Protein AF-0000000086210405 (afdb_homodimer)

Foldseek 3Di:
DPPDPDPVPVVVVVVVVVVVVVVVVPVCPFWDFQAKEKEWEFFAFAFQDAFPLFDDAQVVPPVGHPAQDPRRLVLLLLVLLVVLVVCVVPDDLADDLFAEAAEEEPRRRLQSSVQSSVQNNHFDDDPRCPDPVDRGDDDDYHYDYCVRPVQFDDDDPVQQQLVVQLVVLLVDPQLCVLCVVCLVVLCVVCVNRVHDSVVCSRLVVCNLVSHLRNQVSCVVVVHDDDPVCDPVNSVVSQLVNLSSLCSSAPGGPNLLSLLQGLQSNVVVVLVVLVVSLDDGNYHYYYYRHHQSNVSSNCSLLPQDPSGGQHHGKMKMWIWIQGPVRFIWIAIWIGRDSVDDTHTTDRPPADRGGTSVRSCVSSVSSHDDDNNVSSPPHVVNVVPPPPPDD/DPPPPDPPPVVVVVVVVVVVVVVVVPVCPFWDFQAKEKEWEFFAFAFQDAFPLFDDAQVVPVVGHPAQDPRRLVLLLLVLLVVLVVCVVPDDLADDLFAEAAEEEPRRRLQSSSQSSVQNNHFDDDPRCPDPVDRGDDDDYHYDYCVRPVQFDDDDPVQQQLVVQLVVLLVDPQLCVLCVVCLVVLCVVCVVRVHDSVVCSRLVVCNLVSHLRNQVSCVVVVHDDDPVCDPVNSVVSQLVNLSSLCSSAPGGPNLLSLLQGLQSNVVVVLVVLVVSLDDGNYHYYYYRHHQSNVSSNCSLLPQDPSGGQHHGKMKMWIWIQGPVRFIWIAIWIGRDSVDDTDTTDRPPADRGGTSVRVCVSSVSSHDDDNNVSSPPHVVNVVPPPPPDD

Radius of gyration: 32.73 Å; Cα contacts (8 Å, |Δi|>4): 1349; chains: 2; bounding box: 168×81×85 Å

Organism: Python bivittatus (NCBI:txid176946)

InterPro domains:
  IPR000560 Histidine phosphatase superfamily, clade-2 [PF00328] (32-333)
  IPR000560 Histidine phosphatase superfamily, clade-2 [cd07061] (32-334)
  IPR029033 Histidine phosphatase superfamily [G3DSA:3.40.50.1240] (31-384)
  IPR029033 Histidine phosphatase superfamily [SSF53254] (32-375)
  IPR033379 Histidine acid phosphatase active site [PS00616] (33-47)
  IPR033379 Histidine acid phosphatase active site [PS00778] (284-300)
  IPR050645 Histidine Acid Phosphatase [PTHR11567] (27-378)

Sequence (778 aa):
MGGTRLARGSKNLHFALLALVISLLQSAFGRELKFVILIYRHGDRSPIENYPNGLHSESEWPQGFGQLTQIGMKQQYELGQYIKKRYSNFLSASYKREEILIQSTEIDRTIMSAQANLAGLFPPTGDQIWNPELLWQPVPVHVVPKASNPKLRYPNFQCPRYRELLKKTMASNEFQEKIKPYEEFIETIAYYSGYDAPVLKYPTNFKIWHVQDTLFCESIHNFTLPEWATEDVMAKLTELTELSLSSLFGIYKREEKARLQGGLLVKYILQQFSEARFPQKRKMVVYSAHDTTLGALQMALNTYNNKLPPYASCQIFEQYEEENGVHTIEMYFRNDTSKEPYPVTLPGCSSACPLSQFAELVSPILVDNWEKECKKTDRDEGNIIIKYYMGGTRLARGSKNLHFALLALVISLLQSAFGRELKFVILIYRHGDRSPIENYPNGLHSESEWPQGFGQLTQIGMKQQYELGQYIKKRYSNFLSASYKREEILIQSTEIDRTIMSAQANLAGLFPPTGDQIWNPELLWQPVPVHVVPKASNPKLRYPNFQCPRYRELLKKTMASNEFQEKIKPYEEFIETIAYYSGYDAPVLKYPTNFKIWHVQDTLFCESIHNFTLPEWATEDVMAKLTELTELSLSSLFGIYKREEKARLQGGLLVKYILQQFSEARFPQKRKMVVYSAHDTTLGALQMALNTYNNKLPPYASCQIFEQYEEENGVHTIEMYFRNDTSKEPYPVTLPGCSSACPLSQFAELVSPILVDNWEKECKKTDRDEGNIIIKYY

Nearest PDB structures (foldseek):
  1nd5-assembly1_B  TM=9.727E-01  e=3.841E-45  Homo sapiens
  1rpt-assembly1_A-2  TM=9.719E-01  e=1.566E-43  Rattus norvegicus
  8xj4-assembly1_A  TM=9.590E-01  e=1.855E-42  Homo sapiens
  7doq-assembly2_D  TM=8.719E-01  e=9.610E-25  Legionella pneumophila
  5cdh-assembly3_E  TM=8.731E-01  e=2.795E-24  Legionella pneumophila

Secondary structure (DSSP, 8-state):
--GGGGGGHHHHHHHHHHHHHHHHTS-----EEEEEEEEEE---B--S---TT-S--GGGSTT-TT-B-HHHHHHHHHHHHHHHHHTTTTS-SS--GGGEEEEE-SSHHHHHHHHHHHHHH----GGG-S-TT--------EE--TTT-GGGS---TT-HHHHHHHHHHHHSHHHHHHHGGGHHHHHHHHHHH---HHHHT-GGG-HHHHHHHHHHHHHHTTPPPPTT--HHHHHHHHHHHHHHHHHHHTSSSHHHHHHHTTHHHHHHHHHHHHHTTS--S--EEEEEE-HHHHHHHHHHTT---SSPPPTT-EEEEEEEE-TTS-EEEEEEEE--TTSPPEEE--TTS-SSEEHHHHHHHHGGG--S-HHHHHT--HHHHHT------/--TTGGGGHHHHHHHHHHHHHHHHTS-----EEEEEEEEEE---B--S---TT-S--GGGSTT-TT-B-HHHHHHHHHHHHHHHHHTTTTS-SS--GGGEEEEE-SSHHHHHHHHHHHHHH----GGG-S-TT--------EE--TTT-GGGS---TT-HHHHHHHHHHHHSHHHHHHHGGGHHHHHHHHHHH---HHHHT-GGG-HHHHHHHHHHHHHHTTPPPPTT--HHHHHHHHHHHHHHHHHHHTSSSHHHHHHHTTHHHHHHHHHHHHHTTS--S--EEEEEE-HHHHHHHHHHTT---SSPPPTT-EEEEEEEE-TTS-EEEEEEEE--TTSPPEEE--TTS-SSEEHHHHHHHHGGG--S-HHHHHT--HHHHHT------

Solvent-accessible surface area (backbone atoms only — not comparable to full-atom values): 41292 Å² total; per-residue (Å²): 138,81,81,77,70,74,73,66,60,60,58,56,50,52,49,50,48,46,47,47,47,51,56,59,56,48,64,77,62,62,66,39,82,52,35,37,40,40,41,26,21,26,30,40,42,40,28,75,45,80,44,81,57,52,91,69,60,53,86,76,35,96,70,29,56,46,27,58,36,58,66,6,38,48,46,17,21,50,49,14,37,48,51,37,60,76,35,54,92,72,47,69,81,56,85,51,64,64,33,48,47,42,39,16,33,72,48,57,28,18,36,26,20,45,49,25,16,44,49,36,42,36,45,42,53,80,94,55,53,66,42,93,90,43,75,58,54,71,70,51,64,43,48,47,41,54,91,82,41,54,62,53,51,51,82,58,76,84,27,58,26,55,50,50,50,49,5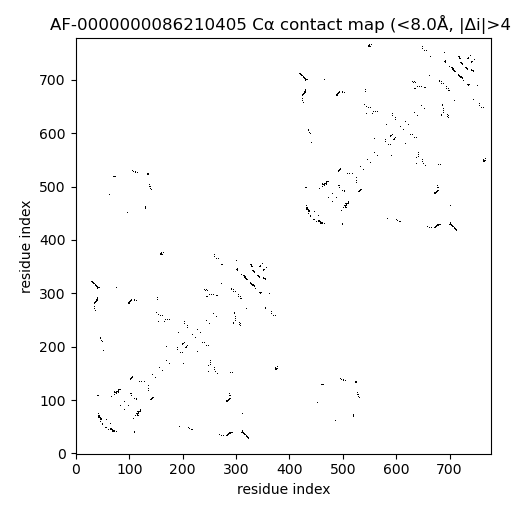6,48,25,66,69,30,67,74,43,44,65,68,48,56,83,41,50,67,58,44,48,52,47,14,63,65,35,59,50,57,45,73,58,47,70,37,55,87,71,40,48,53,40,33,46,42,44,29,53,49,35,34,54,76,69,70,46,89,70,63,85,79,67,36,71,68,50,50,51,53,39,49,52,51,35,30,49,32,55,36,48,72,34,41,45,69,62,26,57,62,41,8,37,73,43,21,14,49,38,50,48,52,51,52,52,51,55,61,56,49,78,41,94,68,69,56,36,33,40,38,38,25,29,36,50,49,32,51,50,25,37,28,34,45,54,63,59,59,84,80,62,74,66,42,68,46,16,35,43,38,40,38,32,29,36,37,75,86,65,50,45,23,38,34,36,32,41,29,69,46,92,89,49,77,56,44,81,44,54,49,76,95,53,49,59,69,20,40,48,70,57,49,51,58,71,48,46,83,23,48,66,92,52,57,72,62,59,26,62,56,30,74,73,59,62,61,68,61,72,80,75,80,124,137,82,80,77,72,74,73,69,62,61,58,58,51,51,50,50,48,46,49,46,47,52,57,60,57,49,63,78,62,62,66,37,82,53,34,36,40,40,41,26,21,26,30,39,43,39,29,76,45,79,46,81,57,51,90,70,59,52,86,77,34,96,70,29,56,46,27,56,36,56,67,5,38,47,46,16,21,49,49,14,38,50,52,37,62,76,34,54,88,72,46,69,82,54,86,50,66,64,32,48,48,43,37,16,32,73,47,58,28,17,37,26,21,45,49,25,16,44,47,36,40,35,45,42,54,79,94,54,53,68,40,92,89,43,76,58,56,70,70,53,65,43,48,47,40,54,92,81,41,54,62,52,51,51,84,60,76,85,27,58,26,55,51,51,49,47,54,49,26,69,70,28,67,74,44,43,65,68,49,56,84,42,49,67,59,44,46,50,44,15,64,65,35,61,50,58,46,74,58,48,70,36,55,87,70,40,49,52,41,33,46,42,43,29,52,50,34,34,54,77,68,69,46,89,70,63,86,78,69,36,72,67,51,50,52,53,37,49,54,51,36,30,49,31,56,35,46,73,33,40,45,70,62,26,57,63,40,9,36,74,42,20,14,50,37,50,47,52,52,51,52,52,55,60,56,49,77,41,96,67,69,55,36,34,41,38,37,26,29,35,49,49,32,53,50,26,38,28,34,44,56,62,59,58,83,78,62,73,65,44,68,44,16,34,43,38,39,36,32,30,36,36,74,86,64,51,46,25,38,35,35,32,40,30,69,47,92,88,48,78,57,43,81,46,53,50,76,94,52,49,58,70,20,40,48,70,57,51,52,59,71,48,46,82,24,49,65,92,53,59,71,62,60,25,63,55,31,74,74,60,60,62,71,63,70,77,76,77,122

Structure (mmCIF, N/CA/C/O backbone):
data_AF-0000000086210405-model_v1
#
loop_
_entity.id
_entity.type
_entity.pdbx_description
1 polymer 'acid phosphatase'
#
loop_
_atom_site.group_PDB
_atom_site.id
_atom_site.type_symbol
_atom_site.label_atom_id
_atom_site.label_alt_id
_atom_site.label_comp_id
_atom_site.label_asym_id
_atom_site.label_entity_id
_atom_site.label_seq_id
_atom_site.pdbx_PDB_ins_code
_atom_site.Cartn_x
_atom_site.Cartn_y
_atom_site.Cartn_z
_atom_site.occupancy
_atom_site.B_iso_or_equiv
_atom_site.auth_seq_id
_atom_site.auth_comp_id
_atom_site.auth_asym_id
_atom_site.auth_atom_id
_atom_site.pdbx_PDB_model_num
ATOM 1 N N . MET A 1 1 ? -90 -9.227 -13.633 1 26.27 1 MET A N 1
ATOM 2 C CA . MET A 1 1 ? -89 -9.562 -12.602 1 26.27 1 MET A CA 1
ATOM 3 C C . MET A 1 1 ? -87.625 -9.812 -13.203 1 26.27 1 MET A C 1
ATOM 5 O O . MET A 1 1 ? -86.688 -10.266 -12.516 1 26.27 1 MET A O 1
ATOM 9 N N . GLY A 1 2 ? -87.312 -9.547 -14.477 1 27.2 2 GLY A N 1
ATOM 10 C CA . GLY A 1 2 ? -86.25 -10.125 -15.281 1 27.2 2 GLY A CA 1
ATOM 11 C C . GLY A 1 2 ? -84.938 -9.375 -15.156 1 27.2 2 GLY A C 1
ATOM 12 O O . GLY A 1 2 ? -83.938 -9.812 -15.688 1 27.2 2 GLY A O 1
ATOM 13 N N . GLY A 1 3 ? -84.875 -8.086 -14.75 1 30.59 3 GLY A N 1
ATOM 14 C CA . GLY A 1 3 ? -83.812 -7.188 -15.203 1 30.59 3 GLY A CA 1
ATOM 15 C C . GLY A 1 3 ? -82.5 -7.316 -14.406 1 30.59 3 GLY A C 1
ATOM 16 O O . GLY A 1 3 ? -81.562 -6.523 -14.586 1 30.59 3 GLY A O 1
ATOM 17 N N . THR A 1 4 ? -82.375 -8.07 -13.281 1 31.8 4 THR A N 1
ATOM 18 C CA . THR A 1 4 ? -81.312 -7.773 -12.328 1 31.8 4 THR A CA 1
ATOM 19 C C . THR A 1 4 ? -80.062 -8.523 -12.695 1 31.8 4 THR A C 1
ATOM 21 O O . THR A 1 4 ? -79.062 -8.562 -11.906 1 31.8 4 THR A O 1
ATOM 24 N N . ARG A 1 5 ? -79.875 -9.234 -13.852 1 32.19 5 ARG A N 1
ATOM 25 C CA . ARG A 1 5 ? -78.75 -10.18 -13.898 1 32.19 5 ARG A CA 1
ATOM 26 C C . ARG A 1 5 ? -77.438 -9.484 -14.25 1 32.19 5 ARG A C 1
ATOM 28 O O . ARG A 1 5 ? -76.375 -10.102 -14.242 1 32.19 5 ARG A O 1
ATOM 35 N N . LEU A 1 6 ? -77.375 -8.281 -14.773 1 31.41 6 LEU A N 1
ATOM 36 C CA . LEU A 1 6 ? -76.188 -7.98 -15.555 1 31.41 6 LEU A CA 1
ATOM 37 C C . LEU A 1 6 ? -75.062 -7.48 -14.648 1 31.41 6 LEU A C 1
ATOM 39 O O . LEU A 1 6 ? -73.938 -7.188 -15.125 1 31.41 6 LEU A O 1
ATOM 43 N N . ALA A 1 7 ? -75.312 -7.133 -13.328 1 36.06 7 ALA A N 1
ATOM 44 C CA . ALA A 1 7 ? -74.25 -6.414 -12.672 1 36.06 7 ALA A CA 1
ATOM 45 C C . ALA A 1 7 ? -73.188 -7.379 -12.141 1 36.06 7 ALA A C 1
ATOM 47 O O . ALA A 1 7 ? -72.25 -6.961 -11.484 1 36.06 7 ALA A O 1
ATOM 48 N N . ARG A 1 8 ? -73.375 -8.688 -12.32 1 39.94 8 ARG A N 1
ATOM 49 C CA . ARG A 1 8 ? -72.438 -9.555 -11.633 1 39.94 8 ARG A CA 1
ATOM 50 C C . ARG A 1 8 ? -71.188 -9.711 -12.445 1 39.94 8 ARG A C 1
ATOM 52 O O . ARG A 1 8 ? -70.188 -10.328 -11.992 1 39.94 8 ARG A O 1
ATOM 59 N N . GLY A 1 9 ? -71.188 -9.203 -13.758 1 41.44 9 GLY A N 1
ATOM 60 C CA . GLY A 1 9 ? -70.062 -9.57 -14.594 1 41.44 9 GLY A CA 1
ATOM 61 C C . GLY A 1 9 ? -68.812 -8.734 -14.328 1 41.44 9 GLY A C 1
ATOM 62 O O . GLY A 1 9 ? -67.688 -9.18 -14.555 1 41.44 9 GLY A O 1
ATOM 63 N N . SER A 1 10 ? -68.938 -7.449 -13.852 1 49.56 10 SER A N 1
ATOM 64 C CA . SER A 1 10 ? -67.812 -6.555 -13.883 1 49.56 10 SER A CA 1
ATOM 65 C C . SER A 1 10 ? -66.938 -6.758 -12.664 1 49.56 10 SER A C 1
ATOM 67 O O . SER A 1 10 ? -65.688 -6.523 -12.727 1 49.56 10 SER A O 1
ATOM 69 N N . LYS A 1 11 ? -67.438 -7.32 -11.531 1 55.88 11 LYS A N 1
ATOM 70 C CA . LYS A 1 11 ? -66.688 -7.445 -10.32 1 55.88 11 LYS A CA 1
ATOM 71 C C . LYS A 1 11 ? -65.688 -8.625 -10.422 1 55.88 11 LYS A C 1
ATOM 73 O O . LYS A 1 11 ? -64.562 -8.562 -9.914 1 55.88 11 LYS A O 1
ATOM 78 N N . ASN A 1 12 ? -66.188 -9.562 -11.219 1 54.06 12 ASN A N 1
ATOM 79 C CA . ASN A 1 12 ? -65.312 -10.703 -11.328 1 54.06 12 ASN A CA 1
ATOM 80 C C . ASN A 1 12 ? -64.125 -10.398 -12.242 1 54.06 12 ASN A C 1
ATOM 82 O O . ASN A 1 12 ? -63 -10.859 -11.992 1 54.06 12 ASN A O 1
ATOM 86 N N . LEU A 1 13 ? -64.375 -9.398 -13.227 1 60.19 13 LEU A N 1
ATOM 87 C CA . LEU A 1 13 ? -63.25 -9.023 -14.086 1 60.19 13 LEU A CA 1
ATOM 88 C C . LEU A 1 13 ? -62.25 -8.117 -13.352 1 60.19 13 LEU A C 1
ATOM 90 O O . LEU A 1 13 ? -61.031 -8.258 -13.516 1 60.19 13 LEU A O 1
ATOM 94 N N . HIS A 1 14 ? -62.781 -7.227 -12.406 1 61.41 14 HIS A N 1
ATOM 95 C CA . HIS A 1 14 ? -61.875 -6.371 -11.648 1 61.41 14 HIS A CA 1
ATOM 96 C C . HIS A 1 14 ? -61.094 -7.184 -10.625 1 61.41 14 HIS A C 1
ATOM 98 O O . HIS A 1 14 ? -59.906 -6.926 -10.406 1 61.41 14 HIS A O 1
ATOM 104 N N . PHE A 1 15 ? -61.719 -8.273 -10.125 1 61.59 15 PHE A N 1
ATOM 105 C CA . PHE A 1 15 ? -60.969 -9.086 -9.164 1 61.59 15 PHE A CA 1
ATOM 106 C C . PHE A 1 15 ? -59.938 -9.961 -9.883 1 61.59 15 PHE A C 1
ATOM 108 O O . PHE A 1 15 ? -58.844 -10.148 -9.391 1 61.59 15 PHE A O 1
ATOM 115 N N . ALA A 1 16 ? -60.281 -10.461 -11.117 1 61.09 16 ALA A N 1
ATOM 116 C CA . ALA A 1 16 ? -59.281 -11.219 -11.891 1 61.09 16 ALA A CA 1
ATOM 117 C C . ALA A 1 16 ? -58.188 -10.312 -12.406 1 61.09 16 ALA A C 1
ATOM 119 O O . ALA A 1 16 ? -57 -10.688 -12.375 1 61.09 16 ALA A O 1
ATOM 120 N N . LEU A 1 17 ? -58.594 -9.094 -12.781 1 61.41 17 LEU A N 1
ATOM 121 C CA . LEU A 1 17 ? -57.562 -8.148 -13.195 1 61.41 17 LEU A CA 1
ATOM 122 C C . LEU A 1 17 ? -56.719 -7.688 -12.008 1 61.41 17 LEU A C 1
ATOM 124 O O . LEU A 1 17 ? -55.5 -7.555 -12.109 1 61.41 17 LEU A O 1
ATOM 128 N N . LEU A 1 18 ? -57.406 -7.555 -10.852 1 57.81 18 LEU A N 1
ATOM 129 C CA . LEU A 1 18 ? -56.625 -7.199 -9.664 1 57.81 18 LEU A CA 1
ATOM 130 C C . LEU A 1 18 ? -55.75 -8.367 -9.211 1 57.81 18 LEU A C 1
ATOM 132 O O . LEU A 1 18 ? -54.594 -8.172 -8.828 1 57.81 18 LEU A O 1
ATOM 136 N N . ALA A 1 19 ? -56.281 -9.633 -9.273 1 57.44 19 ALA A N 1
ATOM 137 C CA . ALA A 1 19 ? -55.438 -10.789 -8.961 1 57.44 19 ALA A CA 1
ATOM 138 C C . ALA A 1 19 ? -54.312 -10.961 -9.984 1 57.44 19 ALA A C 1
ATOM 140 O O . ALA A 1 19 ? -53.188 -11.32 -9.641 1 57.44 19 ALA A O 1
ATOM 141 N N . LEU A 1 20 ? -54.656 -10.68 -11.25 1 54.19 20 LEU A N 1
ATOM 142 C CA . LEU A 1 20 ? -53.594 -10.688 -12.266 1 54.19 20 LEU A CA 1
ATOM 143 C C . LEU A 1 20 ? -52.594 -9.555 -12.031 1 54.19 20 LEU A C 1
ATOM 145 O O . LEU A 1 20 ? -51.406 -9.742 -12.164 1 54.19 20 LEU A O 1
ATOM 149 N N . VAL A 1 21 ? -53.156 -8.344 -11.703 1 53.19 21 VAL A N 1
ATOM 150 C CA . VAL A 1 21 ? -52.219 -7.254 -11.398 1 53.19 21 VAL A CA 1
ATOM 151 C C . VAL A 1 21 ? -51.438 -7.582 -10.125 1 53.19 21 VAL A C 1
ATOM 153 O O . VAL A 1 21 ? -50.219 -7.348 -10.055 1 53.19 21 VAL A O 1
ATOM 156 N N . ILE A 1 22 ? -52.125 -8.125 -9.109 1 51.38 22 ILE A N 1
ATOM 157 C CA . ILE A 1 22 ? -51.406 -8.492 -7.906 1 51.38 22 ILE A CA 1
ATOM 158 C C . ILE A 1 22 ? -50.406 -9.617 -8.234 1 51.38 22 ILE A C 1
ATOM 160 O O . ILE A 1 22 ? -49.281 -9.617 -7.758 1 51.38 22 ILE A O 1
ATOM 164 N N . SER A 1 23 ? -50.875 -10.656 -8.984 1 48.19 23 SER A N 1
ATOM 165 C CA . SER A 1 23 ? -49.906 -11.672 -9.375 1 48.19 23 SER A CA 1
ATOM 166 C C . SER A 1 23 ? -48.812 -11.07 -10.242 1 48.19 23 SER A C 1
ATOM 168 O O . SER A 1 23 ? -47.656 -11.508 -10.188 1 48.19 23 SER A O 1
ATOM 170 N N . LEU A 1 24 ? -49.156 -10.172 -11.109 1 46.5 24 LEU A N 1
ATOM 171 C CA . LEU A 1 24 ? -48.094 -9.555 -11.906 1 46.5 24 LEU A CA 1
ATOM 172 C C . LEU A 1 24 ? -47.188 -8.672 -11.039 1 46.5 24 LEU A C 1
ATOM 174 O O . LEU A 1 24 ? -46.062 -8.406 -11.391 1 46.5 24 LEU A O 1
ATOM 178 N N . LEU A 1 25 ? -47.875 -8 -10.133 1 40.81 25 LEU A N 1
ATOM 179 C CA . LEU A 1 25 ? -46.969 -7.254 -9.25 1 40.81 25 LEU A CA 1
ATOM 180 C C . LEU A 1 25 ? -46.188 -8.203 -8.367 1 40.81 25 LEU A C 1
ATOM 182 O O . LEU A 1 25 ? -45.656 -7.785 -7.332 1 40.81 25 LEU A O 1
ATOM 186 N N . GLN A 1 26 ? -46.594 -9.453 -8.25 1 37.62 26 GLN A N 1
ATOM 187 C CA . GLN A 1 26 ? -45.469 -10.195 -7.664 1 37.62 26 GLN A CA 1
ATOM 188 C C . GLN A 1 26 ? -44.125 -9.766 -8.273 1 37.62 26 GLN A C 1
ATOM 190 O O . GLN A 1 26 ? -43.875 -10 -9.453 1 37.62 26 GLN A O 1
ATOM 195 N N . SER A 1 27 ? -43.781 -8.609 -8.055 1 38.5 27 SER A N 1
ATOM 196 C CA . SER A 1 27 ? -42.406 -8.203 -8.336 1 38.5 27 SER A CA 1
ATOM 197 C C . SER A 1 27 ? -41.438 -9.383 -8.211 1 38.5 27 SER A C 1
ATOM 199 O O . SER A 1 27 ? -41.375 -10.008 -7.156 1 38.5 27 SER A O 1
ATOM 201 N N . ALA A 1 28 ? -41.344 -10.227 -9.102 1 42.16 28 ALA A N 1
ATOM 202 C CA . ALA A 1 28 ? -40.25 -11.164 -9.211 1 42.16 28 ALA A CA 1
ATOM 203 C C . ALA A 1 28 ? -39 -10.602 -8.57 1 42.16 28 ALA A C 1
ATOM 205 O O . ALA A 1 28 ? -38.25 -9.852 -9.203 1 42.16 28 ALA A O 1
ATOM 206 N N . PHE A 1 29 ? -39.062 -10.133 -7.422 1 52.53 29 PHE A N 1
ATOM 207 C CA . PHE A 1 29 ? -37.812 -9.75 -6.746 1 52.53 29 PHE A CA 1
ATOM 208 C C . PHE A 1 29 ? -36.75 -10.836 -6.887 1 52.53 29 PHE A C 1
ATOM 210 O O . PHE A 1 29 ? -36.938 -11.945 -6.375 1 52.53 29 PHE A O 1
ATOM 217 N N . GLY A 1 30 ? -36.156 -11.031 -7.973 1 76.69 30 GLY A N 1
ATOM 218 C CA . GLY A 1 30 ? -35.094 -11.984 -8.242 1 76.69 30 GLY A CA 1
ATOM 219 C C . GLY A 1 30 ? -33.938 -11.891 -7.266 1 76.69 30 GLY A C 1
ATOM 220 O O . GLY A 1 30 ? -33.969 -11.07 -6.3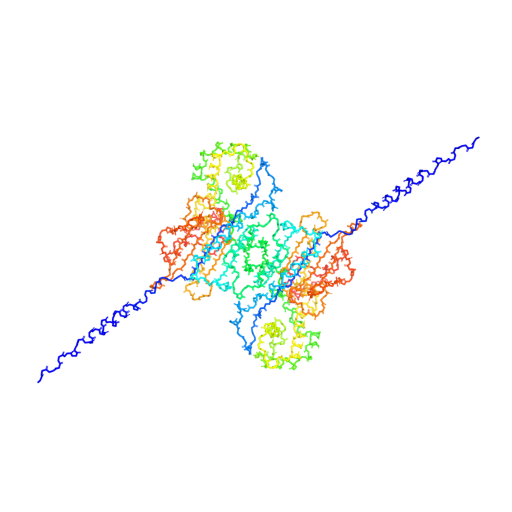48 1 76.69 30 GLY A O 1
ATOM 221 N N . ARG A 1 31 ? -33.125 -12.922 -7.129 1 92.38 31 ARG A N 1
ATOM 222 C CA . ARG A 1 31 ? -31.938 -12.93 -6.281 1 92.38 31 ARG A CA 1
ATOM 223 C C . ARG A 1 31 ? -31.141 -11.648 -6.449 1 92.38 31 ARG A C 1
ATOM 225 O O . ARG A 1 31 ? -31.141 -11.039 -7.52 1 92.38 31 ARG A O 1
ATOM 232 N N . GLU A 1 32 ? -30.703 -11.141 -5.352 1 95.5 32 GLU A N 1
ATOM 233 C CA . GLU A 1 32 ? -29.938 -9.898 -5.355 1 95.5 32 GLU A CA 1
ATOM 234 C C . GLU A 1 32 ? -28.469 -10.148 -4.98 1 95.5 32 GLU A C 1
ATOM 236 O O . GLU A 1 32 ? -28.188 -10.828 -3.994 1 95.5 32 GLU A O 1
ATOM 241 N N . LEU A 1 33 ? -27.625 -9.641 -5.777 1 97.44 33 LEU A N 1
ATOM 242 C CA . LEU A 1 33 ? -26.203 -9.688 -5.441 1 97.44 33 LEU A CA 1
ATOM 243 C C . LEU A 1 33 ? -25.891 -8.742 -4.285 1 97.44 33 LEU A C 1
ATOM 245 O O . LEU A 1 33 ? -26.219 -7.555 -4.344 1 97.44 33 LEU A O 1
ATOM 249 N N . LYS A 1 34 ? -25.203 -9.258 -3.174 1 97.31 34 LYS A N 1
ATOM 250 C CA . LYS A 1 34 ? -25.016 -8.461 -1.964 1 97.31 34 LYS A CA 1
ATOM 251 C C . LYS A 1 34 ? -23.531 -8.109 -1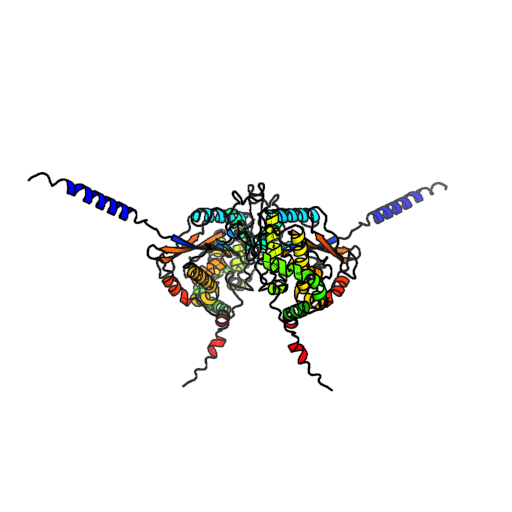.776 1 97.31 34 LYS A C 1
ATOM 253 O O . LYS A 1 34 ? -23.219 -7.062 -1.209 1 97.31 34 LYS A O 1
ATOM 258 N N . PHE A 1 35 ? -22.703 -9 -2.227 1 98.44 35 PHE A N 1
ATOM 259 C CA . PHE A 1 35 ? -21.281 -8.812 -1.922 1 98.44 35 PHE A CA 1
ATOM 260 C C . PHE A 1 35 ? -20.422 -9.648 -2.855 1 98.44 35 PHE A C 1
ATOM 262 O O . PHE A 1 35 ? -20.812 -10.75 -3.262 1 98.44 35 PHE A O 1
ATOM 269 N N . VAL A 1 36 ? -19.25 -9.117 -3.197 1 98.75 36 VAL A N 1
ATOM 270 C CA . VAL A 1 36 ? -18.344 -9.805 -4.113 1 98.75 36 VAL A CA 1
ATOM 271 C C . VAL A 1 36 ? -16.922 -9.75 -3.568 1 98.75 36 VAL A C 1
ATOM 273 O O . VAL A 1 36 ? -16.484 -8.719 -3.057 1 98.75 36 VAL A O 1
ATOM 276 N N . ILE A 1 37 ? -16.234 -10.852 -3.637 1 98.75 37 ILE A N 1
ATOM 277 C CA . ILE A 1 37 ? -14.797 -10.898 -3.365 1 98.75 37 ILE A CA 1
ATOM 278 C C . ILE A 1 37 ? -14.055 -11.398 -4.602 1 98.75 37 ILE A C 1
ATOM 280 O O . ILE A 1 37 ? -14.406 -12.438 -5.172 1 98.75 37 ILE A O 1
ATOM 284 N N . LEU A 1 38 ? -13.109 -10.664 -5.047 1 98.81 38 LEU A N 1
ATOM 285 C CA . LEU A 1 38 ? -12.234 -11.062 -6.148 1 98.81 38 LEU A CA 1
ATOM 286 C C . LEU A 1 38 ? -10.812 -11.297 -5.656 1 98.81 38 LEU A C 1
ATOM 288 O O . LEU A 1 38 ? -10.289 -10.516 -4.855 1 98.81 38 LEU A O 1
ATOM 292 N N . ILE A 1 39 ? -10.203 -12.367 -6.082 1 98.75 39 ILE A N 1
ATOM 293 C CA . ILE A 1 39 ? -8.789 -12.633 -5.848 1 98.75 39 ILE A CA 1
ATOM 294 C C . ILE A 1 39 ? -8.094 -12.969 -7.168 1 98.75 39 ILE A C 1
ATOM 296 O O . ILE A 1 39 ? -8.445 -13.961 -7.82 1 98.75 39 ILE A O 1
ATOM 300 N N . TYR A 1 40 ? -7.152 -12.172 -7.516 1 98.75 40 TYR A N 1
ATOM 301 C CA . TYR A 1 40 ? -6.559 -12.469 -8.812 1 98.75 40 TYR A CA 1
ATOM 302 C C . TYR A 1 40 ? -5.039 -12.531 -8.711 1 98.75 40 TYR A C 1
ATOM 304 O O . TYR A 1 40 ? -4.445 -11.945 -7.805 1 98.75 40 TYR A O 1
ATOM 312 N N . ARG A 1 41 ? -4.457 -13.305 -9.617 1 98.69 41 ARG A N 1
ATOM 313 C CA . ARG A 1 41 ? -3.01 -13.352 -9.812 1 98.69 41 ARG A CA 1
ATOM 314 C C . ARG A 1 41 ? -2.518 -12.141 -10.594 1 98.69 41 ARG A C 1
ATOM 316 O O . ARG A 1 41 ? -3.203 -11.656 -11.492 1 98.69 41 ARG A O 1
ATOM 323 N N . HIS A 1 42 ? -1.446 -11.617 -10.234 1 98.75 42 HIS A N 1
ATOM 324 C CA . HIS A 1 42 ? -0.819 -10.531 -10.984 1 98.75 42 HIS A CA 1
ATOM 325 C C . HIS A 1 42 ? -0.693 -10.883 -12.461 1 98.75 42 HIS A C 1
ATOM 327 O O . HIS A 1 42 ? -0.917 -12.031 -12.852 1 98.75 42 HIS A O 1
ATOM 333 N N . GLY A 1 43 ? -0.371 -9.852 -13.297 1 98.69 43 GLY A N 1
ATOM 334 C CA . GLY A 1 43 ? -0.166 -10.039 -14.727 1 98.69 43 GLY A CA 1
ATOM 335 C C . GLY A 1 43 ? 1.216 -10.562 -15.062 1 98.69 43 GLY A C 1
ATOM 336 O O . GLY A 1 43 ? 1.999 -10.898 -14.172 1 98.69 43 GLY A O 1
ATOM 337 N N . ASP A 1 44 ? 1.46 -10.594 -16.312 1 98.75 44 ASP A N 1
ATOM 338 C CA . ASP A 1 44 ? 2.736 -11.062 -16.844 1 98.75 44 ASP A CA 1
ATOM 339 C C . ASP A 1 44 ? 3.904 -10.328 -16.203 1 98.75 44 ASP A C 1
ATOM 341 O O . ASP A 1 44 ? 3.797 -9.141 -15.883 1 98.75 44 ASP A O 1
ATOM 345 N N . ARG A 1 45 ? 4.965 -11.062 -16.031 1 98.75 45 ARG A N 1
ATOM 346 C CA . ARG A 1 45 ? 6.152 -10.523 -15.383 1 98.75 45 ARG A CA 1
ATOM 347 C C . ARG A 1 45 ? 7.426 -11.141 -15.953 1 98.75 45 ARG A C 1
ATOM 349 O O . ARG A 1 45 ? 7.363 -12.109 -16.703 1 98.75 45 ARG A O 1
ATOM 356 N N . SER A 1 46 ? 8.562 -10.523 -15.641 1 98.75 46 SER A N 1
ATOM 357 C CA . SER A 1 46 ? 9.867 -11.133 -15.898 1 98.75 46 SER A CA 1
ATOM 358 C C . SER A 1 46 ? 10.133 -12.281 -14.945 1 98.75 46 SER A C 1
ATOM 360 O O . SER A 1 46 ? 9.422 -12.453 -13.945 1 98.75 46 SER A O 1
ATOM 362 N N . PRO A 1 47 ? 11.117 -13.133 -15.281 1 98.38 47 PRO A N 1
ATOM 363 C CA . PRO A 1 47 ? 11.406 -14.266 -14.406 1 98.38 47 PRO A CA 1
ATOM 364 C C . PRO A 1 47 ? 11.711 -13.844 -12.977 1 98.38 47 PRO A C 1
ATOM 366 O O . PRO A 1 47 ? 12.258 -12.766 -12.75 1 98.38 47 PRO A O 1
ATOM 369 N N . ILE A 1 48 ? 11.32 -14.719 -12.086 1 97 48 ILE A N 1
ATOM 370 C CA . ILE A 1 48 ? 11.648 -14.461 -10.688 1 97 48 ILE A CA 1
ATOM 371 C C . ILE A 1 48 ? 13.164 -14.523 -10.484 1 97 48 ILE A C 1
ATOM 373 O O . ILE A 1 48 ? 13.734 -13.695 -9.781 1 97 48 ILE A O 1
ATOM 377 N N . GLU A 1 49 ? 13.766 -15.523 -11.031 1 94.75 49 GLU A N 1
ATOM 378 C CA . GLU A 1 49 ? 15.203 -15.734 -11.039 1 94.75 49 GLU A CA 1
ATOM 379 C C . GLU A 1 49 ? 15.641 -16.547 -12.258 1 94.75 49 GLU A C 1
ATOM 381 O O . GLU A 1 49 ? 14.82 -17.234 -12.875 1 94.75 49 GLU A O 1
ATOM 386 N N . ASN A 1 50 ? 16.891 -16.406 -12.5 1 94.81 50 ASN A N 1
ATOM 387 C CA . ASN A 1 50 ? 17.453 -17.234 -13.562 1 94.81 50 ASN A CA 1
ATOM 388 C C . ASN A 1 50 ? 18.031 -18.531 -13.016 1 94.81 50 ASN A C 1
ATOM 390 O O . ASN A 1 50 ? 18.203 -18.672 -11.797 1 94.81 50 ASN A O 1
ATOM 394 N N . TYR A 1 51 ? 18.156 -19.531 -13.922 1 96.5 51 TYR A N 1
ATOM 395 C CA . TYR A 1 51 ? 18.906 -20.734 -13.562 1 96.5 51 TYR A CA 1
ATOM 396 C C . TYR A 1 51 ? 20.359 -20.641 -14.023 1 96.5 51 TYR A C 1
ATOM 398 O O . TYR A 1 51 ? 20.688 -19.812 -14.883 1 96.5 51 TYR A O 1
ATOM 406 N N . PRO A 1 52 ? 21.25 -21.375 -13.469 1 96.81 52 PRO A N 1
ATOM 407 C CA . PRO A 1 52 ? 22.688 -21.156 -13.617 1 96.81 52 PRO A CA 1
ATOM 408 C C . PRO A 1 52 ? 23.125 -21.078 -15.078 1 96.81 52 PRO A C 1
ATOM 410 O O . PRO A 1 52 ? 23.938 -20.234 -15.445 1 96.81 52 PRO A O 1
ATOM 413 N N . ASN A 1 53 ? 22.625 -21.875 -15.969 1 97.44 53 ASN A N 1
ATOM 414 C CA . ASN A 1 53 ? 23.047 -21.922 -17.359 1 97.44 53 ASN A CA 1
ATOM 415 C C . ASN A 1 53 ? 22.109 -21.109 -18.266 1 97.44 53 ASN A C 1
ATOM 417 O O . ASN A 1 53 ? 22.078 -21.312 -19.484 1 97.44 53 ASN A O 1
ATOM 421 N N . GLY A 1 54 ? 21.312 -20.281 -17.641 1 96.62 54 GLY A N 1
ATOM 422 C CA . GLY A 1 54 ? 20.391 -19.469 -18.406 1 96.62 54 GLY A CA 1
ATOM 423 C C . GLY A 1 54 ? 21.062 -18.578 -19.422 1 96.62 54 GLY A C 1
ATOM 424 O O . GLY A 1 54 ? 22.172 -18.078 -19.172 1 96.62 54 GLY A O 1
ATOM 425 N N . LEU A 1 55 ? 20.422 -18.266 -20.469 1 97.06 55 LEU A N 1
ATOM 426 C CA . LEU A 1 55 ? 21.031 -17.547 -21.594 1 97.06 55 LEU A CA 1
ATOM 427 C C . LEU A 1 55 ? 20.969 -16.047 -21.375 1 97.06 55 LEU A C 1
ATOM 429 O O . LEU A 1 55 ? 21.766 -15.297 -21.953 1 97.06 55 LEU A O 1
ATOM 433 N N . HIS A 1 56 ? 20.016 -15.625 -20.625 1 97.62 56 HIS A N 1
ATOM 434 C CA . HIS A 1 56 ? 19.719 -14.195 -20.531 1 97.62 56 HIS A CA 1
ATOM 435 C C . HIS A 1 56 ? 19.922 -13.68 -19.109 1 97.62 56 HIS A C 1
ATOM 437 O O . HIS A 1 56 ? 19.719 -14.414 -18.141 1 97.62 56 HIS A O 1
ATOM 443 N N . SER A 1 57 ? 20.297 -12.453 -19.016 1 96.56 57 SER A N 1
ATOM 444 C CA . SER A 1 57 ? 20.594 -11.852 -17.719 1 96.56 57 SER A CA 1
ATOM 445 C C . SER A 1 57 ? 19.484 -10.883 -17.297 1 96.56 57 SER A C 1
ATOM 447 O O . SER A 1 57 ? 18.625 -10.531 -18.109 1 96.56 57 SER A O 1
ATOM 449 N N . GLU A 1 58 ? 19.5 -10.516 -16.078 1 96.75 58 GLU A N 1
ATOM 450 C CA . GLU A 1 58 ? 18.5 -9.609 -15.508 1 96.75 58 GLU A CA 1
ATOM 451 C C . GLU A 1 58 ? 18.5 -8.273 -16.234 1 96.75 58 GLU A C 1
ATOM 453 O O . GLU A 1 58 ? 17.438 -7.656 -16.406 1 96.75 58 GLU A O 1
ATOM 458 N N . SER A 1 59 ? 19.625 -7.793 -16.656 1 95.56 59 SER A N 1
ATOM 459 C CA . SER A 1 59 ? 19.781 -6.484 -17.281 1 95.56 59 SER A CA 1
ATOM 460 C C . SER A 1 59 ? 19.031 -6.418 -18.609 1 95.56 59 SER A C 1
ATOM 462 O O . SER A 1 59 ? 18.797 -5.332 -19.141 1 95.56 59 SER A O 1
ATOM 464 N N . GLU A 1 60 ? 18.703 -7.574 -19.141 1 96.88 60 GLU A N 1
ATOM 465 C CA . GLU A 1 60 ? 17.984 -7.617 -20.422 1 96.88 60 GLU A CA 1
ATOM 466 C C . GLU A 1 60 ? 16.5 -7.348 -20.219 1 96.88 60 GLU A C 1
ATOM 468 O O . GLU A 1 60 ? 15.766 -7.133 -21.188 1 96.88 60 GLU A O 1
ATOM 473 N N . TRP A 1 61 ? 16.062 -7.41 -19.031 1 97.19 61 TRP A N 1
ATOM 474 C CA . TRP A 1 61 ? 14.688 -7.09 -18.688 1 97.19 61 TRP A CA 1
ATOM 475 C C . TRP A 1 61 ? 14.555 -5.641 -18.234 1 97.19 61 TRP A C 1
ATOM 477 O O . TRP A 1 61 ? 15.289 -5.195 -17.344 1 97.19 61 TRP A O 1
ATOM 487 N N . PRO A 1 62 ? 13.641 -4.879 -18.766 1 94.5 62 PRO A N 1
ATOM 488 C CA . PRO A 1 62 ? 13.578 -3.43 -18.562 1 94.5 62 PRO A CA 1
ATOM 489 C C . PRO A 1 62 ? 13.602 -3.037 -17.094 1 94.5 62 PRO A C 1
ATOM 491 O O . PRO A 1 62 ? 14.234 -2.043 -16.719 1 94.5 62 PRO A O 1
ATOM 494 N N . GLN A 1 63 ? 12.938 -3.783 -16.203 1 96.88 63 GLN A N 1
ATOM 495 C CA . GLN A 1 63 ? 12.867 -3.443 -14.781 1 96.88 63 GLN A CA 1
ATOM 496 C C . GLN A 1 63 ? 13.492 -4.539 -13.93 1 96.88 63 GLN A C 1
ATOM 498 O O . GLN A 1 63 ? 13.281 -4.582 -12.711 1 96.88 63 GLN A O 1
ATOM 503 N N . GLY A 1 64 ? 14.164 -5.48 -14.586 1 97.44 64 GLY A N 1
ATOM 504 C CA . GLY A 1 64 ? 14.805 -6.57 -13.867 1 97.44 64 GLY A CA 1
ATOM 505 C C . GLY A 1 64 ? 13.875 -7.746 -13.617 1 97.44 64 GLY A C 1
ATOM 506 O O . GLY A 1 64 ? 12.789 -7.82 -14.188 1 97.44 64 GLY A O 1
ATOM 507 N N . PHE A 1 65 ? 14.312 -8.719 -12.805 1 98.06 65 PHE A N 1
ATOM 508 C CA . PHE A 1 65 ? 13.602 -9.969 -12.547 1 98.06 65 PHE A CA 1
ATOM 509 C C . PHE A 1 65 ? 12.406 -9.734 -11.625 1 98.06 65 PHE A C 1
ATOM 511 O O . PHE A 1 65 ? 12.461 -8.891 -10.734 1 98.06 65 PHE A O 1
ATOM 518 N N . GLY A 1 66 ? 11.305 -10.469 -11.93 1 98.31 66 GLY A N 1
ATOM 519 C CA . GLY A 1 66 ? 10.133 -10.523 -11.062 1 98.31 66 GLY A CA 1
ATOM 520 C C . GLY A 1 66 ? 9.234 -9.312 -11.203 1 98.31 66 GLY A C 1
ATOM 521 O O . GLY A 1 66 ? 8.336 -9.094 -10.383 1 98.31 66 GLY A O 1
ATOM 522 N N . GLN A 1 67 ? 9.445 -8.516 -12.227 1 98.62 67 GLN A N 1
ATOM 523 C CA . GLN A 1 67 ? 8.711 -7.254 -12.336 1 98.62 67 GLN A CA 1
ATOM 524 C C . GLN A 1 67 ? 7.625 -7.336 -13.398 1 98.62 67 GLN A C 1
ATOM 526 O O . GLN A 1 67 ? 7.801 -7.996 -14.422 1 98.62 67 GLN A O 1
ATOM 531 N N . LEU A 1 68 ? 6.5 -6.625 -13.094 1 98.81 68 LEU A N 1
ATOM 532 C CA . LEU A 1 68 ? 5.387 -6.578 -14.031 1 98.81 68 LEU A CA 1
ATOM 533 C C . LEU A 1 68 ? 5.828 -6.008 -15.375 1 98.81 68 LEU A C 1
ATOM 535 O O . LEU A 1 68 ? 6.551 -5.008 -15.422 1 98.81 68 LEU A O 1
ATOM 539 N N . THR A 1 69 ? 5.434 -6.633 -16.453 1 98.5 69 THR A N 1
ATOM 540 C CA . THR A 1 69 ? 5.758 -6.164 -17.797 1 98.5 69 THR A CA 1
ATOM 541 C C . THR A 1 69 ? 4.598 -5.367 -18.391 1 98.5 69 THR A C 1
ATOM 543 O O . THR A 1 69 ? 3.529 -5.277 -17.781 1 98.5 69 THR A O 1
ATOM 546 N N . GLN A 1 70 ? 4.801 -4.812 -19.594 1 98.19 70 GLN A N 1
ATOM 547 C CA . GLN A 1 70 ? 3.727 -4.105 -20.281 1 98.19 70 GLN A CA 1
ATOM 548 C C . GLN A 1 70 ? 2.578 -5.047 -20.625 1 98.19 70 GLN A C 1
ATOM 550 O O . GLN A 1 70 ? 1.411 -4.652 -20.594 1 98.19 70 GLN A O 1
ATOM 555 N N . ILE A 1 71 ? 2.945 -6.285 -20.953 1 98.25 71 ILE A N 1
ATOM 556 C CA . ILE A 1 71 ? 1.928 -7.293 -21.219 1 98.25 71 ILE A CA 1
ATOM 557 C C . ILE A 1 71 ? 1.065 -7.5 -19.969 1 98.25 71 ILE A C 1
ATOM 559 O O . ILE A 1 71 ? -0.162 -7.566 -20.062 1 98.25 71 ILE A O 1
ATOM 563 N N . GLY A 1 72 ? 1.746 -7.57 -18.812 1 98.5 72 GLY A N 1
ATOM 564 C CA . GLY A 1 72 ? 1.027 -7.727 -17.562 1 98.5 72 GLY A CA 1
ATOM 565 C C . GLY A 1 72 ? 0.12 -6.555 -17.234 1 98.5 72 GLY A C 1
ATOM 566 O O . GLY A 1 72 ? -0.986 -6.742 -16.734 1 98.5 72 GLY A O 1
ATOM 567 N N . MET A 1 73 ? 0.589 -5.375 -17.516 1 98.81 73 MET A N 1
ATOM 568 C CA . MET A 1 73 ? -0.226 -4.18 -17.312 1 98.81 73 MET A CA 1
ATOM 569 C C . MET A 1 73 ? -1.49 -4.234 -18.156 1 98.81 73 MET A C 1
ATOM 571 O O . MET A 1 73 ? -2.586 -3.957 -17.672 1 98.81 73 MET A O 1
ATOM 575 N N . LYS A 1 74 ? -1.331 -4.617 -19.359 1 98.31 74 LYS A N 1
ATOM 576 C CA . LYS A 1 74 ? -2.465 -4.699 -20.281 1 98.31 74 LYS A CA 1
ATOM 577 C C . LYS A 1 74 ? -3.449 -5.781 -19.844 1 98.31 74 LYS A C 1
ATOM 579 O O . LYS A 1 74 ? -4.664 -5.586 -19.906 1 98.31 74 LYS A O 1
ATOM 584 N N . GLN A 1 75 ? -2.895 -6.898 -19.438 1 98.44 75 GLN A N 1
ATOM 585 C CA . GLN A 1 75 ? -3.74 -7.988 -18.953 1 98.44 75 GLN A CA 1
ATOM 586 C C . GLN A 1 75 ? -4.621 -7.531 -17.797 1 98.44 75 GLN A C 1
ATOM 588 O O . GLN A 1 75 ? -5.82 -7.816 -17.766 1 98.44 75 GLN A O 1
ATOM 593 N N . GLN A 1 76 ? -4.035 -6.84 -16.906 1 98.69 76 GLN A N 1
ATOM 594 C CA . GLN A 1 76 ? -4.781 -6.406 -15.727 1 98.69 76 GLN A CA 1
ATOM 595 C C . GLN A 1 76 ? -5.734 -5.266 -16.062 1 98.69 76 GLN A C 1
ATOM 597 O O . GLN A 1 76 ? -6.832 -5.18 -15.508 1 98.69 76 GLN A O 1
ATOM 602 N N . TYR A 1 77 ? -5.312 -4.402 -16.922 1 98.62 77 TYR A N 1
ATOM 603 C CA . TYR A 1 77 ? -6.207 -3.363 -17.422 1 98.62 77 TYR A CA 1
ATOM 604 C C . TYR A 1 77 ? -7.461 -3.975 -18.031 1 98.62 77 TYR A C 1
ATOM 606 O O . TYR A 1 77 ? -8.578 -3.533 -17.75 1 98.62 77 TYR A O 1
ATOM 614 N N . GLU A 1 78 ? -7.297 -4.996 -18.797 1 98 78 GLU A N 1
ATOM 615 C CA . GLU A 1 78 ? -8.406 -5.695 -19.438 1 98 78 GLU A CA 1
ATOM 616 C C . GLU A 1 78 ? -9.281 -6.398 -18.391 1 98 78 GLU A C 1
ATOM 618 O O . GLU A 1 78 ? -10.508 -6.41 -18.516 1 98 78 GLU A O 1
ATOM 623 N N . LEU A 1 79 ? -8.617 -6.996 -17.469 1 98.5 79 LEU A N 1
ATOM 624 C CA . LEU A 1 79 ? -9.391 -7.605 -16.391 1 98.5 79 LEU A CA 1
ATOM 625 C C . LEU A 1 79 ? -10.227 -6.559 -15.664 1 98.5 79 LEU A C 1
ATOM 627 O O . LEU A 1 79 ? -11.375 -6.82 -15.305 1 98.5 79 LEU A O 1
ATOM 631 N N . GLY A 1 80 ? -9.633 -5.375 -15.43 1 98.44 80 GLY A N 1
ATOM 632 C CA . GLY A 1 80 ? -10.391 -4.281 -14.852 1 98.44 80 GLY A CA 1
ATOM 633 C C . GLY A 1 80 ? -11.617 -3.912 -15.672 1 98.44 80 GLY A C 1
ATOM 634 O O . GLY A 1 80 ? -12.703 -3.723 -15.117 1 98.44 80 GLY A O 1
ATOM 635 N N . GLN A 1 81 ? -11.438 -3.834 -16.938 1 97.75 81 GLN A N 1
ATOM 636 C CA . GLN A 1 81 ? -12.547 -3.529 -17.828 1 97.75 81 GLN A CA 1
ATOM 637 C C . GLN A 1 81 ? -13.617 -4.613 -17.766 1 97.75 81 GLN A C 1
ATOM 639 O O . GLN A 1 81 ? -14.812 -4.316 -17.781 1 97.75 81 GLN A O 1
ATOM 644 N N . TYR A 1 82 ? -13.227 -5.836 -17.734 1 97.94 82 TYR A N 1
ATOM 645 C CA . TYR A 1 82 ? -14.148 -6.957 -17.625 1 97.94 82 TYR A CA 1
ATOM 646 C C . TYR A 1 82 ? -14.969 -6.855 -16.344 1 97.94 82 TYR A C 1
ATOM 648 O O . TYR A 1 82 ? -16.188 -7.055 -16.359 1 97.94 82 TYR A O 1
ATOM 656 N N . ILE A 1 83 ? -14.273 -6.602 -15.227 1 98.19 83 ILE A N 1
ATOM 657 C CA . ILE A 1 83 ? -14.945 -6.48 -13.938 1 98.19 83 ILE A CA 1
ATOM 658 C C . ILE A 1 83 ? -15.977 -5.352 -14 1 98.19 83 ILE A C 1
ATOM 660 O O . ILE A 1 83 ? -17.094 -5.5 -13.508 1 98.19 83 ILE A O 1
ATOM 664 N N . LYS A 1 84 ? -15.594 -4.227 -14.562 1 97.94 84 LYS A N 1
ATOM 665 C CA . LYS A 1 84 ? -16.516 -3.107 -14.727 1 97.94 84 LYS A CA 1
ATOM 666 C C . LYS A 1 84 ? -17.781 -3.541 -15.469 1 97.94 84 LYS A C 1
ATOM 668 O O . LYS A 1 84 ? -18.891 -3.209 -15.055 1 97.94 84 LYS A O 1
ATOM 673 N N . LYS A 1 85 ? -17.594 -4.25 -16.5 1 97.12 85 LYS A N 1
ATOM 674 C CA . LYS A 1 85 ? -18.719 -4.707 -17.312 1 97.12 85 LYS A CA 1
ATOM 675 C C . LYS A 1 85 ? -19.562 -5.715 -16.547 1 97.12 85 LYS A C 1
ATOM 677 O O . LYS A 1 85 ? -20.797 -5.594 -16.5 1 97.12 85 LYS A O 1
ATOM 682 N N . ARG A 1 86 ? -18.969 -6.656 -15.945 1 96.94 86 ARG A N 1
ATOM 683 C CA . ARG A 1 86 ? -19.672 -7.73 -15.258 1 96.94 86 ARG A CA 1
ATOM 684 C C . ARG A 1 86 ? -20.531 -7.176 -14.117 1 96.94 86 ARG A C 1
ATOM 686 O O . ARG A 1 86 ? -21.625 -7.672 -13.859 1 96.94 86 ARG A O 1
ATOM 693 N N . TYR A 1 87 ? -20.047 -6.16 -13.5 1 98.06 87 TYR A N 1
ATOM 694 C CA . TYR A 1 87 ? -20.719 -5.672 -12.297 1 98.06 87 TYR A CA 1
ATOM 695 C C . TYR A 1 87 ? -21.297 -4.277 -12.523 1 98.06 87 TYR A C 1
ATOM 697 O O . TYR A 1 87 ? -21.391 -3.477 -11.594 1 98.06 87 TYR A O 1
ATOM 705 N N . SER A 1 88 ? -21.609 -3.932 -13.727 1 96.75 88 SER A N 1
ATOM 706 C CA . SER A 1 88 ? -22.125 -2.623 -14.117 1 96.75 88 SER A CA 1
ATOM 707 C C . SER A 1 88 ? -23.438 -2.303 -13.406 1 96.75 88 SER A C 1
ATOM 709 O O . SER A 1 88 ? -23.766 -1.134 -13.203 1 96.75 88 SER A O 1
ATOM 711 N N . ASN A 1 89 ? -24.188 -3.334 -12.977 1 95.5 89 ASN A N 1
ATOM 712 C CA . ASN A 1 89 ? -25.453 -3.119 -12.281 1 95.5 89 ASN A CA 1
ATOM 713 C C . ASN A 1 89 ? -25.312 -3.322 -10.781 1 95.5 89 ASN A C 1
ATOM 715 O O . ASN A 1 89 ? -26.312 -3.408 -10.062 1 95.5 89 ASN A O 1
ATOM 719 N N . PHE A 1 90 ? -24.203 -3.486 -10.383 1 97.06 90 PHE A N 1
ATOM 720 C CA . PHE A 1 90 ? -23.922 -3.754 -8.977 1 97.06 90 PHE A CA 1
ATOM 721 C C . PHE A 1 90 ? -23.062 -2.645 -8.375 1 97.06 90 PHE A C 1
ATOM 723 O O . PHE A 1 90 ? -23.453 -2.031 -7.375 1 97.06 90 PHE A O 1
ATOM 730 N N . LEU A 1 91 ? -21.938 -2.354 -9.031 1 96.88 91 LEU A N 1
ATOM 731 C CA . LEU A 1 91 ? -21.094 -1.229 -8.641 1 96.88 91 LEU A CA 1
ATOM 732 C C . LEU A 1 91 ? -21.578 0.062 -9.297 1 96.88 91 LEU A C 1
ATOM 734 O O . LEU A 1 91 ? -22.156 0.033 -10.391 1 96.88 91 LEU A O 1
ATOM 738 N N . SER A 1 92 ? -21.344 1.18 -8.547 1 94.5 92 SER A N 1
ATOM 739 C CA . SER A 1 92 ? -21.562 2.475 -9.18 1 94.5 92 SER A CA 1
ATOM 740 C C . SER A 1 92 ? -20.672 2.656 -10.398 1 94.5 92 SER A C 1
ATOM 742 O O . SER A 1 92 ? -19.547 2.152 -10.43 1 94.5 92 SER A O 1
ATOM 744 N N . ALA A 1 93 ? -21.188 3.361 -11.352 1 89.94 93 ALA A N 1
ATOM 745 C CA . ALA A 1 93 ? -20.422 3.611 -12.57 1 89.94 93 ALA A CA 1
ATOM 746 C C . ALA A 1 93 ? -19.156 4.406 -12.273 1 89.94 93 ALA A C 1
ATOM 748 O O . ALA A 1 93 ? -18.109 4.172 -12.883 1 89.94 93 ALA A O 1
ATOM 749 N N . SER A 1 94 ? -19.312 5.312 -11.367 1 93.94 94 SER A N 1
ATOM 750 C CA . SER A 1 94 ? -18.156 6.086 -10.93 1 93.94 94 SER A CA 1
ATOM 751 C C . SER A 1 94 ? -17.562 5.508 -9.648 1 93.94 94 SER A C 1
ATOM 753 O O . SER A 1 94 ? -18.234 4.777 -8.922 1 93.94 94 SER A O 1
ATOM 755 N N . TYR A 1 95 ? -16.359 5.855 -9.453 1 97 95 TYR A N 1
ATOM 756 C CA . TYR A 1 95 ? -15.672 5.352 -8.266 1 97 95 TYR A CA 1
ATOM 757 C C . TYR A 1 95 ? -16.297 5.914 -6.992 1 97 95 TYR A C 1
ATOM 759 O O . TYR A 1 95 ? -16.406 7.129 -6.836 1 97 95 TYR A O 1
ATOM 767 N N . LYS A 1 96 ? -16.703 5.027 -6.145 1 96.81 96 LYS A N 1
ATOM 768 C CA . LYS A 1 96 ? -17.125 5.332 -4.785 1 96.81 96 LYS A CA 1
ATOM 769 C C . LYS A 1 96 ? -16.297 4.559 -3.76 1 96.81 96 LYS A C 1
ATOM 771 O O . LYS A 1 96 ? -16.391 3.334 -3.676 1 96.81 96 LYS A O 1
ATOM 776 N N . ARG A 1 97 ? -15.633 5.289 -2.965 1 96.31 97 ARG A N 1
ATOM 777 C CA . ARG A 1 97 ? -14.656 4.703 -2.057 1 96.31 97 ARG A CA 1
ATOM 778 C C . ARG A 1 97 ? -15.32 3.693 -1.121 1 96.31 97 ARG A C 1
ATOM 780 O O . ARG A 1 97 ? -14.711 2.678 -0.768 1 96.31 97 ARG A O 1
ATOM 787 N N . GLU A 1 98 ? -16.469 3.926 -0.685 1 96.44 98 GLU A N 1
ATOM 788 C CA . GLU A 1 98 ? -17.141 3.094 0.315 1 96.44 98 GLU A CA 1
ATOM 789 C C . GLU A 1 98 ? -17.562 1.756 -0.278 1 96.44 98 GLU A C 1
ATOM 791 O O . GLU A 1 98 ? -17.828 0.801 0.457 1 96.44 98 GLU A O 1
ATOM 796 N N . GLU A 1 99 ? -17.594 1.643 -1.586 1 97.44 99 GLU A N 1
ATOM 797 C CA . GLU A 1 99 ? -18.156 0.458 -2.227 1 97.44 99 GLU A CA 1
ATOM 798 C C . GLU A 1 99 ? -17.094 -0.616 -2.434 1 97.44 99 GLU A C 1
ATOM 800 O O . GLU A 1 99 ? -17.422 -1.796 -2.59 1 97.44 99 GLU A O 1
ATOM 805 N N . ILE A 1 100 ? -15.875 -0.226 -2.453 1 98.06 100 ILE A N 1
ATOM 806 C CA . ILE A 1 100 ? -14.867 -1.197 -2.875 1 98.06 100 ILE A CA 1
ATOM 807 C C . ILE A 1 100 ? -13.594 -1.006 -2.059 1 98.06 100 ILE A C 1
ATOM 809 O O . ILE A 1 100 ? -13.195 0.126 -1.775 1 98.06 100 ILE A O 1
ATOM 813 N N . LEU A 1 101 ? -12.984 -2.061 -1.626 1 97.81 101 LEU A N 1
ATOM 814 C CA . LEU A 1 101 ? -11.695 -2.082 -0.944 1 97.81 101 LEU A CA 1
ATOM 815 C C . LEU A 1 101 ? -10.688 -2.938 -1.711 1 97.81 101 LEU A C 1
ATOM 817 O O . LEU A 1 101 ? -10.977 -4.086 -2.051 1 97.81 101 LEU A O 1
ATOM 821 N N . ILE A 1 102 ? -9.555 -2.338 -2.014 1 98.38 102 ILE A N 1
ATOM 822 C CA . ILE A 1 102 ? -8.508 -3.029 -2.752 1 98.38 102 ILE A CA 1
ATOM 823 C C . ILE A 1 102 ? -7.32 -3.301 -1.83 1 98.38 102 ILE A C 1
ATOM 825 O O . ILE A 1 102 ? -6.781 -2.379 -1.215 1 98.38 102 ILE A O 1
ATOM 829 N N . GLN A 1 103 ? -6.898 -4.543 -1.774 1 97.62 103 GLN A N 1
ATOM 830 C CA . GLN A 1 103 ? -5.719 -4.93 -1.006 1 97.62 103 GLN A CA 1
ATOM 831 C C . GLN A 1 103 ? -4.754 -5.754 -1.854 1 97.62 103 GLN A C 1
ATOM 833 O O . GLN A 1 103 ? -5.18 -6.629 -2.611 1 97.62 103 GLN A O 1
ATOM 838 N N . SER A 1 104 ? -3.49 -5.449 -1.767 1 98.25 104 SER A N 1
ATOM 839 C CA . SER A 1 104 ? -2.441 -6.152 -2.5 1 98.25 104 SER A CA 1
ATOM 840 C C . SER A 1 104 ? -1.387 -6.715 -1.555 1 98.25 104 SER A C 1
ATOM 842 O O . SER A 1 104 ? -1.263 -6.262 -0.415 1 98.25 104 SER A O 1
ATOM 844 N N . THR A 1 105 ? -0.697 -7.754 -2.021 1 97.56 105 THR A N 1
ATOM 845 C CA . THR A 1 105 ? 0.53 -8.117 -1.32 1 97.56 105 THR A CA 1
ATOM 846 C C . THR A 1 105 ? 1.581 -7.02 -1.472 1 97.56 105 THR A C 1
ATOM 848 O O . THR A 1 105 ? 1.368 -6.043 -2.193 1 97.56 105 THR A O 1
ATOM 851 N N . GLU A 1 106 ? 2.709 -7.145 -0.84 1 96.06 106 GLU A N 1
ATOM 852 C CA . GLU A 1 106 ? 3.715 -6.086 -0.79 1 96.06 106 GLU A CA 1
ATOM 853 C C . GLU A 1 106 ? 4.652 -6.16 -1.99 1 96.06 106 GLU A C 1
ATOM 855 O O . GLU A 1 106 ? 5.613 -5.395 -2.082 1 96.06 106 GLU A O 1
ATOM 860 N N . ILE A 1 107 ? 4.387 -7.043 -2.891 1 97.62 107 ILE A N 1
ATOM 861 C CA . ILE A 1 107 ? 5.277 -7.246 -4.031 1 97.62 107 ILE A CA 1
ATOM 862 C C . ILE A 1 107 ? 4.965 -6.223 -5.117 1 97.62 107 ILE A C 1
ATOM 864 O O . ILE A 1 107 ? 3.795 -5.961 -5.414 1 97.62 107 ILE A O 1
ATOM 868 N N . ASP A 1 108 ? 5.941 -5.688 -5.832 1 98.31 108 ASP A N 1
ATOM 869 C CA . ASP A 1 108 ? 5.785 -4.629 -6.828 1 98.31 108 ASP A CA 1
ATOM 870 C C . ASP A 1 108 ? 4.77 -5.031 -7.898 1 98.31 108 ASP A C 1
ATOM 872 O O . ASP A 1 108 ? 3.85 -4.27 -8.203 1 98.31 108 ASP A O 1
ATOM 876 N N . ARG A 1 109 ? 4.945 -6.188 -8.422 1 98.75 109 ARG A N 1
ATOM 877 C CA . ARG A 1 109 ? 4.125 -6.59 -9.562 1 98.75 109 ARG A CA 1
ATOM 878 C C . ARG A 1 109 ? 2.662 -6.734 -9.164 1 98.75 109 ARG A C 1
ATOM 880 O O . ARG A 1 109 ? 1.766 -6.523 -9.984 1 98.75 109 ARG A O 1
ATOM 887 N N . THR A 1 110 ? 2.365 -7.086 -7.906 1 98.81 110 THR A N 1
ATOM 888 C CA . THR A 1 110 ? 0.976 -7.191 -7.473 1 98.81 110 THR A CA 1
ATOM 889 C C . THR A 1 110 ? 0.373 -5.809 -7.242 1 98.81 110 THR A C 1
ATOM 891 O O . THR A 1 110 ? -0.794 -5.574 -7.559 1 98.81 110 THR A O 1
ATOM 894 N N . ILE A 1 111 ? 1.148 -4.887 -6.688 1 98.81 111 ILE A N 1
ATOM 895 C CA . ILE A 1 111 ? 0.694 -3.516 -6.492 1 98.81 111 ILE A CA 1
ATOM 896 C C . ILE A 1 111 ? 0.406 -2.871 -7.848 1 98.81 111 ILE A C 1
ATOM 898 O O . ILE A 1 111 ? -0.67 -2.305 -8.055 1 98.81 111 ILE A O 1
ATOM 902 N N . MET A 1 112 ? 1.318 -3.029 -8.75 1 98.88 112 MET A N 1
ATOM 903 C CA . MET A 1 112 ? 1.182 -2.461 -10.086 1 98.88 112 MET A CA 1
ATOM 904 C C . MET A 1 112 ? 0.006 -3.088 -10.828 1 98.88 112 MET A C 1
ATOM 906 O O . MET A 1 112 ? -0.698 -2.404 -11.57 1 98.88 112 MET A O 1
ATOM 910 N N . SER A 1 113 ? -0.146 -4.383 -10.633 1 98.94 113 SER A N 1
ATOM 911 C CA . SER A 1 113 ? -1.29 -5.066 -11.227 1 98.94 113 SER A CA 1
ATOM 912 C C . SER A 1 113 ? -2.605 -4.473 -10.734 1 98.94 113 SER A C 1
ATOM 914 O O . SER A 1 113 ? -3.518 -4.23 -11.523 1 98.94 113 SER A O 1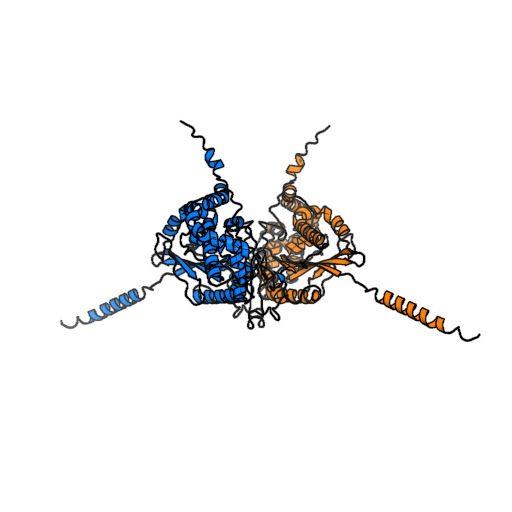
ATOM 916 N N . ALA A 1 114 ? -2.68 -4.246 -9.461 1 98.94 114 ALA A N 1
ATOM 917 C CA . ALA A 1 114 ? -3.885 -3.643 -8.898 1 98.94 114 ALA A CA 1
ATOM 918 C C . ALA A 1 114 ? -4.121 -2.25 -9.477 1 98.94 114 ALA A C 1
ATOM 920 O O . ALA A 1 114 ? -5.254 -1.892 -9.812 1 98.94 114 ALA A O 1
ATOM 921 N N . GLN A 1 115 ? -3.07 -1.503 -9.57 1 98.94 115 GLN A N 1
ATOM 922 C CA . GLN A 1 115 ? -3.174 -0.152 -10.109 1 98.94 115 GLN A CA 1
ATOM 923 C C . GLN A 1 115 ? -3.654 -0.176 -11.555 1 98.94 115 GLN A C 1
ATOM 925 O O . GLN A 1 115 ? -4.531 0.602 -11.938 1 98.94 115 GLN A O 1
ATOM 930 N N . ALA A 1 116 ? -3.09 -1.066 -12.336 1 98.88 116 ALA A N 1
ATOM 931 C CA . ALA A 1 116 ? -3.502 -1.195 -13.727 1 98.88 116 ALA A CA 1
ATOM 932 C C . ALA A 1 116 ? -4.949 -1.67 -13.836 1 98.88 116 ALA A C 1
ATOM 934 O O . ALA A 1 116 ? -5.711 -1.182 -14.672 1 98.88 116 ALA A O 1
ATOM 935 N N . ASN A 1 117 ? -5.273 -2.633 -13 1 98.88 117 ASN A N 1
ATOM 936 C CA . ASN A 1 117 ? -6.641 -3.137 -12.953 1 98.88 117 ASN A CA 1
ATOM 937 C C . ASN A 1 117 ? -7.641 -2.016 -12.68 1 98.88 117 ASN A C 1
ATOM 939 O O . ASN A 1 117 ? -8.664 -1.909 -13.359 1 98.88 117 ASN A O 1
ATOM 943 N N . LEU A 1 118 ? -7.332 -1.14 -11.75 1 98.81 118 LEU A N 1
ATOM 944 C CA . LEU A 1 118 ? -8.227 -0.073 -11.32 1 98.81 118 LEU A CA 1
ATOM 945 C C . LEU A 1 118 ? -8.328 1.015 -12.383 1 98.81 118 LEU A C 1
ATOM 947 O O . LEU A 1 118 ? -9.359 1.693 -12.484 1 98.81 118 LEU A O 1
ATOM 951 N N . ALA A 1 119 ? -7.258 1.173 -13.172 1 98.62 119 ALA A N 1
ATOM 952 C CA . ALA A 1 119 ? -7.332 2.102 -14.297 1 98.62 119 ALA A CA 1
ATOM 953 C C . ALA A 1 119 ? -8.391 1.656 -15.305 1 98.62 119 ALA A C 1
ATOM 955 O O . ALA A 1 119 ? -9.039 2.488 -15.945 1 98.62 119 ALA A O 1
ATOM 956 N N . GLY A 1 120 ? -8.5 0.353 -15.477 1 98.38 120 GLY A N 1
ATOM 957 C CA . GLY A 1 120 ? -9.523 -0.185 -16.359 1 98.38 120 GLY A CA 1
ATOM 958 C C . GLY A 1 120 ? -10.898 -0.21 -15.719 1 98.38 120 GLY A C 1
ATOM 959 O O . GLY A 1 120 ? -11.906 -0.039 -16.406 1 98.38 120 GLY A O 1
ATOM 960 N N . LEU A 1 121 ? -10.969 -0.381 -14.461 1 98.44 121 LEU A N 1
ATOM 961 C CA . LEU A 1 121 ? -12.219 -0.526 -13.719 1 98.44 121 LEU A CA 1
ATOM 962 C C . LEU A 1 121 ? -12.883 0.831 -13.5 1 98.44 121 LEU A C 1
ATOM 964 O O . LEU A 1 121 ? -14.102 0.947 -13.562 1 98.44 121 LEU A O 1
ATOM 968 N N . PHE A 1 122 ? -12.047 1.895 -13.203 1 98.25 122 PHE A N 1
ATOM 969 C CA . PHE A 1 122 ? -12.625 3.176 -12.812 1 98.25 122 PHE A CA 1
ATOM 970 C C . PHE A 1 122 ? -11.977 4.32 -13.586 1 98.25 122 PHE A C 1
ATOM 972 O O . PHE A 1 122 ? -11.43 5.246 -12.984 1 98.25 122 PHE A O 1
ATOM 979 N N . PRO A 1 123 ? -12.047 4.305 -14.922 1 97.38 123 PRO A N 1
ATOM 980 C CA . PRO A 1 123 ? -11.719 5.566 -15.586 1 97.38 123 PRO A CA 1
ATOM 981 C C . PRO A 1 123 ? -12.594 6.727 -15.117 1 97.38 123 PRO A C 1
ATOM 983 O O . PRO A 1 123 ? -13.789 6.539 -14.867 1 97.38 123 PRO A O 1
ATOM 986 N N . PRO A 1 124 ? -11.914 7.898 -14.922 1 97.31 124 PRO A N 1
ATOM 987 C CA . PRO A 1 124 ? -12.734 9.016 -14.43 1 97.31 124 PRO A CA 1
ATOM 988 C C . PRO A 1 124 ? -13.789 9.453 -15.438 1 97.31 124 PRO A C 1
ATOM 990 O O . PRO A 1 124 ? -13.539 9.469 -16.641 1 97.31 124 PRO A O 1
ATOM 993 N N . THR A 1 125 ? -14.969 9.719 -14.906 1 95 125 THR A N 1
ATOM 994 C CA . THR A 1 125 ? -16.062 10.234 -15.719 1 95 125 THR A CA 1
ATOM 995 C C . THR A 1 125 ? -16.719 11.438 -15.055 1 95 125 THR A C 1
ATOM 997 O O . THR A 1 125 ? -16.609 11.609 -13.836 1 95 125 THR A O 1
ATOM 1000 N N . GLY A 1 126 ? -17.297 12.289 -15.844 1 94.25 126 GLY A N 1
ATOM 1001 C CA . GLY A 1 126 ? -18.031 13.422 -15.312 1 94.25 126 GLY A CA 1
ATOM 1002 C C . GLY A 1 126 ? -17.219 14.242 -14.328 1 94.25 126 GLY A C 1
ATOM 1003 O O . GLY A 1 126 ? -16.125 14.688 -14.641 1 94.25 126 GLY A O 1
ATOM 1004 N N . ASP A 1 127 ? -17.75 14.297 -13.109 1 93 127 ASP A N 1
ATOM 1005 C CA . ASP A 1 127 ? -17.172 15.164 -12.086 1 93 127 ASP A CA 1
ATOM 1006 C C . ASP A 1 127 ? -15.922 14.539 -11.477 1 93 127 ASP A C 1
ATOM 1008 O O . ASP A 1 127 ? -15.242 15.172 -10.656 1 93 127 ASP A O 1
ATOM 1012 N N . GLN A 1 128 ? -15.531 13.406 -11.977 1 96.31 128 GLN A N 1
ATOM 1013 C CA . GLN A 1 128 ? -14.336 12.773 -11.43 1 96.31 128 GLN A CA 1
ATOM 1014 C C . GLN A 1 128 ? -13.125 13.016 -12.32 1 96.31 128 GLN A C 1
ATOM 1016 O O . GLN A 1 128 ? -12.008 12.609 -11.984 1 96.31 128 GLN A O 1
ATOM 1021 N N . ILE A 1 129 ? -13.359 13.672 -13.469 1 97.62 129 ILE A N 1
ATOM 1022 C CA . ILE A 1 129 ? -12.242 14.055 -14.328 1 97.62 129 ILE A CA 1
ATOM 1023 C C . ILE A 1 129 ? -11.484 15.227 -13.711 1 97.62 129 ILE A C 1
ATOM 1025 O O . ILE A 1 129 ? -11.938 16.375 -13.781 1 97.62 129 ILE A O 1
ATOM 1029 N N . TRP A 1 130 ? -10.375 15.008 -13.094 1 97.94 130 TRP A N 1
ATOM 1030 C CA . TRP A 1 130 ? -9.602 16.047 -12.422 1 97.94 130 TRP A CA 1
ATOM 1031 C C . TRP A 1 130 ? -8.539 16.625 -13.344 1 97.94 130 TRP A C 1
ATOM 1033 O O . TRP A 1 130 ? -8.016 17.719 -13.094 1 97.94 130 TRP A O 1
ATOM 1043 N N . ASN A 1 131 ? -8.188 15.875 -14.352 1 97.31 131 ASN A N 1
ATOM 1044 C CA . ASN A 1 131 ? -7.242 16.25 -15.398 1 97.31 131 ASN A CA 1
ATOM 1045 C C . ASN A 1 131 ? -7.742 15.812 -16.781 1 97.31 131 ASN A C 1
ATOM 1047 O O . ASN A 1 131 ? -7.691 14.633 -17.125 1 97.31 131 ASN A O 1
ATOM 1051 N N . PRO A 1 132 ? -8.156 16.719 -17.609 1 95.5 132 PRO A N 1
ATOM 1052 C CA . PRO A 1 132 ? -8.75 16.375 -18.891 1 95.5 132 PRO A CA 1
ATOM 1053 C C . PRO A 1 132 ? -7.75 15.742 -19.859 1 95.5 132 PRO A C 1
ATOM 1055 O O . PRO A 1 132 ? -8.148 15.055 -20.812 1 95.5 132 PRO A O 1
ATOM 1058 N N . GLU A 1 133 ? -6.457 15.914 -19.594 1 95.31 133 GLU A N 1
ATOM 1059 C CA . GLU A 1 133 ? -5.43 15.391 -20.484 1 95.31 133 GLU A CA 1
ATOM 1060 C C . GLU A 1 133 ? -4.977 14 -20.047 1 95.31 133 GLU A C 1
ATOM 1062 O O . GLU A 1 133 ? -4.219 13.336 -20.766 1 95.31 133 GLU A O 1
ATOM 1067 N N . LEU A 1 134 ? -5.434 13.57 -18.953 1 97.31 134 LEU A N 1
ATOM 1068 C CA . LEU A 1 134 ? -5.082 12.273 -18.391 1 97.31 134 LEU A CA 1
ATOM 1069 C C . LEU A 1 134 ? -6.312 11.578 -17.812 1 97.31 134 LEU A C 1
ATOM 1071 O O . LEU A 1 134 ? -6.613 11.727 -16.625 1 97.31 134 LEU A O 1
ATOM 1075 N N . LEU A 1 135 ? -6.891 10.758 -18.609 1 97.06 135 LEU A N 1
ATOM 1076 C CA . LEU A 1 135 ? -8.141 10.125 -18.188 1 97.06 135 LEU A CA 1
ATOM 1077 C C . LEU A 1 135 ? -7.863 8.93 -17.281 1 97.06 135 LEU A C 1
ATOM 1079 O O . LEU A 1 135 ? -8.25 7.801 -17.594 1 97.06 135 LEU A O 1
ATOM 1083 N N . TRP A 1 136 ? -7.234 9.195 -16.266 1 98.44 136 TRP A N 1
ATOM 1084 C CA . TRP A 1 136 ? -6.887 8.297 -15.164 1 98.44 136 TRP A CA 1
ATOM 1085 C C . TRP A 1 136 ? -7.145 8.961 -13.82 1 98.44 136 TRP A C 1
ATOM 1087 O O . TRP A 1 136 ? -7.062 10.18 -13.695 1 98.44 136 TRP A O 1
ATOM 1097 N N . GLN A 1 137 ? -7.488 8.195 -12.812 1 98.5 137 GLN A N 1
ATOM 1098 C CA . GLN A 1 137 ? -7.613 8.719 -11.453 1 98.5 137 GLN A CA 1
ATOM 1099 C C . GLN A 1 137 ? -7.031 7.746 -10.43 1 98.5 137 GLN A C 1
ATOM 1101 O O . GLN A 1 137 ? -7.055 6.531 -10.641 1 98.5 137 GLN A O 1
ATOM 1106 N N . PRO A 1 138 ? -6.523 8.281 -9.344 1 98.62 138 PRO A N 1
ATOM 1107 C CA . PRO A 1 138 ? -6.008 7.402 -8.289 1 98.62 138 PRO A CA 1
ATOM 1108 C C . PRO A 1 138 ? -7.117 6.723 -7.492 1 98.62 138 PRO A C 1
ATOM 1110 O O . PRO A 1 138 ? -8.078 7.379 -7.082 1 98.62 138 PRO A O 1
ATOM 1113 N N . VAL A 1 139 ? -7.059 5.457 -7.352 1 98.62 139 VAL A N 1
ATOM 1114 C CA . VAL A 1 139 ? -7.82 4.629 -6.422 1 98.62 139 VAL A CA 1
ATOM 1115 C C . VAL A 1 139 ? -6.867 3.951 -5.438 1 98.62 139 VAL A C 1
ATOM 1117 O O . VAL A 1 139 ? -5.898 3.303 -5.848 1 98.62 139 VAL A O 1
ATOM 1120 N N . PRO A 1 140 ? -7.105 4.148 -4.172 1 98.56 140 PRO A N 1
ATOM 1121 C CA . PRO A 1 140 ? -6.105 3.676 -3.211 1 98.56 140 PRO A CA 1
ATOM 1122 C C . PRO A 1 140 ? -5.969 2.156 -3.201 1 98.56 140 PRO A C 1
ATOM 1124 O O . PRO A 1 140 ? -6.969 1.441 -3.105 1 98.56 140 PRO A O 1
ATOM 1127 N N . VAL A 1 141 ? -4.754 1.679 -3.32 1 98.62 141 VAL A N 1
ATOM 1128 C CA . VAL A 1 141 ? -4.395 0.273 -3.16 1 98.62 141 VAL A CA 1
ATOM 1129 C C . VAL A 1 141 ? -3.709 0.066 -1.812 1 98.62 141 VAL A C 1
ATOM 1131 O O . VAL A 1 141 ? -2.566 0.483 -1.618 1 98.62 141 VAL A O 1
ATOM 1134 N N . HIS A 1 142 ? -4.395 -0.552 -0.923 1 97.44 142 HIS A N 1
ATOM 1135 C CA . HIS A 1 142 ? -3.791 -0.87 0.366 1 97.44 142 HIS A CA 1
ATOM 1136 C C . HIS A 1 142 ? -2.895 -2.1 0.266 1 97.44 142 HIS A C 1
ATOM 1138 O O . HIS A 1 142 ? -3.123 -2.973 -0.574 1 97.44 142 HIS A O 1
ATOM 1144 N N . VAL A 1 143 ? -1.837 -2.123 1.039 1 96.06 143 VAL A N 1
ATOM 1145 C CA . VAL A 1 143 ? -0.864 -3.209 0.987 1 96.06 143 VAL A CA 1
ATOM 1146 C C . VAL A 1 143 ? -0.875 -3.979 2.307 1 96.06 143 VAL A C 1
ATOM 1148 O O . VAL A 1 143 ? -0.852 -3.375 3.383 1 96.06 143 VAL A O 1
ATOM 1151 N N . VAL A 1 144 ? -0.913 -5.262 2.213 1 91.12 144 VAL A N 1
ATOM 1152 C CA . VAL A 1 144 ? -0.904 -6.176 3.352 1 91.12 144 VAL A CA 1
ATOM 1153 C C . VAL A 1 144 ? 0.39 -6.988 3.354 1 91.12 144 VAL A C 1
ATOM 1155 O O . VAL A 1 144 ? 0.444 -8.086 2.795 1 91.12 144 VAL A O 1
ATOM 1158 N N . PRO A 1 145 ? 1.305 -6.492 4.121 1 86.75 145 PRO A N 1
ATOM 1159 C CA . PRO A 1 145 ? 2.566 -7.238 4.141 1 86.75 145 PRO A CA 1
ATOM 1160 C C . PRO A 1 145 ? 2.445 -8.578 4.855 1 86.75 145 PRO A C 1
ATOM 1162 O O . PRO A 1 145 ? 1.743 -8.688 5.867 1 86.75 145 PRO A O 1
ATOM 1165 N N . LYS A 1 146 ? 3.203 -9.531 4.32 1 84.56 146 LYS A N 1
ATOM 1166 C CA . LYS A 1 146 ? 3.193 -10.883 4.871 1 84.56 146 LYS A CA 1
ATOM 1167 C C . LYS A 1 146 ? 3.635 -10.883 6.332 1 84.56 146 LYS A C 1
ATOM 1169 O O . LYS A 1 146 ? 3.109 -11.648 7.141 1 84.56 146 LYS A O 1
ATOM 1174 N N . ALA A 1 147 ? 4.543 -10.047 6.641 1 78.62 147 ALA A N 1
ATOM 1175 C CA . ALA A 1 147 ? 5.117 -10 7.984 1 78.62 147 ALA A CA 1
ATOM 1176 C C . ALA A 1 147 ? 4.062 -9.609 9.016 1 78.62 147 ALA A C 1
ATOM 1178 O O . ALA A 1 147 ? 4.109 -10.07 10.164 1 78.62 147 ALA A O 1
ATOM 1179 N N . SER A 1 148 ? 3.096 -8.875 8.539 1 77.62 148 SER A N 1
ATOM 1180 C CA . SER A 1 148 ? 2.064 -8.422 9.469 1 77.62 148 SER A CA 1
ATOM 1181 C C . SER A 1 148 ? 0.823 -9.297 9.391 1 77.62 148 SER A C 1
ATOM 1183 O O . SER A 1 148 ? 0.16 -9.539 10.398 1 77.62 148 SER A O 1
ATOM 1185 N N . ASN A 1 149 ? 0.558 -9.727 8.234 1 78.5 149 ASN A N 1
ATOM 1186 C CA . ASN A 1 149 ? -0.618 -10.547 7.969 1 78.5 149 ASN A CA 1
ATOM 1187 C C . ASN A 1 149 ? -0.388 -11.5 6.797 1 78.5 149 ASN A C 1
ATOM 1189 O O . ASN A 1 149 ? -0.372 -11.07 5.641 1 78.5 149 ASN A O 1
ATOM 1193 N N . PRO A 1 150 ? -0.373 -12.719 7.062 1 77.69 150 PRO A N 1
ATOM 1194 C CA . PRO A 1 150 ? 0.006 -13.656 6.008 1 77.69 150 PRO A CA 1
ATOM 1195 C C . PRO A 1 150 ? -1.174 -14.062 5.129 1 77.69 150 PRO A C 1
ATOM 1197 O O . PRO A 1 150 ? -1.053 -14.984 4.312 1 77.69 150 PRO A O 1
ATOM 1200 N N . LYS A 1 151 ? -2.205 -13.438 5.074 1 86.81 151 LYS A N 1
ATOM 1201 C CA . LYS A 1 151 ? -3.439 -13.922 4.461 1 86.81 151 LYS A CA 1
ATOM 1202 C C . LYS A 1 151 ? -3.33 -13.938 2.939 1 86.81 151 LYS A C 1
ATOM 1204 O O . LYS A 1 151 ? -4.094 -14.633 2.264 1 86.81 151 LYS A O 1
ATOM 1209 N N . LEU A 1 152 ? -2.416 -13.203 2.332 1 91.94 152 LEU A N 1
ATOM 1210 C CA . LEU A 1 152 ? -2.457 -13.086 0.877 1 91.94 152 LEU A CA 1
ATOM 1211 C C . LEU A 1 152 ? -1.209 -13.695 0.249 1 91.94 152 LEU A C 1
ATOM 1213 O O . LEU A 1 152 ? -1.092 -13.758 -0.978 1 91.94 152 LEU A O 1
ATOM 1217 N N . ARG A 1 153 ? -0.345 -14.141 1.082 1 92.56 153 ARG A N 1
ATOM 1218 C CA . ARG A 1 153 ? 0.891 -14.633 0.48 1 92.56 153 ARG A CA 1
ATOM 1219 C C . ARG A 1 153 ? 1.308 -15.961 1.096 1 92.56 153 ARG A C 1
ATOM 1221 O O . ARG A 1 153 ? 1.605 -16.031 2.289 1 92.56 153 ARG A O 1
ATOM 1228 N N . TYR A 1 154 ? 1.319 -16.969 0.23 1 94.75 154 TYR A N 1
ATOM 1229 C CA . TYR A 1 154 ? 1.658 -18.344 0.581 1 94.75 154 TYR A CA 1
ATOM 1230 C C . TYR A 1 154 ? 2.785 -18.875 -0.301 1 94.75 154 TYR A C 1
ATOM 1232 O O . TYR A 1 154 ? 2.969 -18.406 -1.428 1 94.75 154 TYR A O 1
ATOM 1240 N N . PRO A 1 155 ? 3.555 -19.875 0.097 1 94.56 155 PRO A N 1
ATOM 1241 C CA . PRO A 1 155 ? 3.49 -20.578 1.378 1 94.56 155 PRO A CA 1
ATOM 1242 C C . PRO A 1 155 ? 4.117 -19.781 2.521 1 94.56 155 PRO A C 1
ATOM 1244 O O . PRO A 1 155 ? 5.031 -18.984 2.297 1 94.56 155 PRO A O 1
ATOM 1247 N N . ASN A 1 156 ? 3.607 -20.031 3.711 1 91.94 156 ASN A N 1
ATOM 1248 C CA . ASN A 1 156 ? 4.211 -19.5 4.926 1 91.94 156 ASN A CA 1
ATOM 1249 C C . ASN A 1 156 ? 5.188 -20.484 5.551 1 91.94 156 ASN A C 1
ATOM 1251 O O . ASN A 1 156 ? 4.809 -21.281 6.406 1 91.94 156 ASN A O 1
ATOM 1255 N N . PHE A 1 157 ? 6.414 -20.297 5.277 1 90.25 157 PHE A N 1
ATOM 1256 C CA . PHE A 1 157 ? 7.441 -21.25 5.711 1 90.25 157 PHE A CA 1
ATOM 1257 C C . PHE A 1 157 ? 7.812 -21 7.168 1 90.25 157 PHE A C 1
ATOM 1259 O O . PHE A 1 157 ? 8.562 -21.781 7.758 1 90.25 157 PHE A O 1
ATOM 1266 N N . GLN A 1 158 ? 7.336 -19.969 7.742 1 87.94 158 GLN A N 1
ATOM 1267 C CA . GLN A 1 158 ? 7.645 -19.672 9.141 1 87.94 158 GLN A CA 1
ATOM 1268 C C . GLN A 1 158 ? 6.918 -20.625 10.078 1 87.94 158 GLN A C 1
ATOM 1270 O O . GLN A 1 158 ? 7.246 -20.703 11.266 1 87.94 158 GLN A O 1
ATOM 1275 N N . CYS A 1 159 ? 6.027 -21.359 9.562 1 92.12 159 CYS A N 1
ATOM 1276 C CA . CYS A 1 159 ? 5.281 -22.328 10.352 1 92.12 159 CYS A CA 1
ATOM 1277 C C . CYS A 1 159 ? 6.039 -23.656 10.445 1 92.12 159 CYS A C 1
ATOM 1279 O O . CYS A 1 159 ? 6.133 -24.391 9.461 1 92.12 159 CYS A O 1
ATOM 1281 N N . PRO A 1 160 ? 6.496 -24.031 11.648 1 93.75 160 PRO A N 1
ATOM 1282 C CA . PRO A 1 160 ? 7.273 -25.266 11.797 1 93.75 160 PRO A CA 1
ATOM 1283 C C . PRO A 1 160 ? 6.477 -26.516 11.438 1 93.75 160 PRO A C 1
ATOM 1285 O O . PRO A 1 160 ? 7.008 -27.438 10.797 1 93.75 160 PRO A O 1
ATOM 1288 N N . ARG A 1 161 ? 5.254 -26.562 11.852 1 95.12 161 ARG A N 1
ATOM 1289 C CA . ARG A 1 161 ? 4.422 -27.719 11.531 1 95.12 161 ARG A CA 1
ATOM 1290 C C . ARG A 1 161 ? 4.277 -27.875 10.023 1 95.12 161 ARG A C 1
ATOM 1292 O O . ARG A 1 161 ? 4.32 -29 9.508 1 95.12 161 ARG A O 1
ATOM 1299 N N . TYR A 1 162 ? 4.129 -26.859 9.336 1 95.12 162 TYR A N 1
ATOM 1300 C CA . TYR A 1 162 ? 4.02 -26.906 7.887 1 95.12 162 TYR A CA 1
ATOM 1301 C C . TYR A 1 162 ? 5.301 -27.438 7.258 1 95.12 162 TYR A C 1
ATOM 1303 O O . TYR A 1 162 ? 5.254 -28.234 6.32 1 95.12 162 TYR A O 1
ATOM 1311 N N . ARG A 1 163 ? 6.387 -27 7.75 1 92.94 163 ARG A N 1
ATOM 1312 C CA . ARG A 1 163 ? 7.664 -27.484 7.242 1 92.94 163 ARG A CA 1
ATOM 1313 C C . ARG A 1 163 ? 7.789 -29 7.438 1 92.94 163 ARG A C 1
ATOM 1315 O O . ARG A 1 163 ? 8.297 -29.703 6.562 1 92.94 163 ARG A O 1
ATOM 1322 N N . GLU A 1 164 ? 7.355 -29.422 8.523 1 94.31 164 GLU A N 1
ATOM 1323 C CA . GLU A 1 164 ? 7.348 -30.859 8.789 1 94.31 164 GLU A CA 1
ATOM 1324 C C . GLU A 1 164 ? 6.445 -31.594 7.805 1 94.31 164 GLU A C 1
ATOM 1326 O O . GLU A 1 164 ? 6.809 -32.656 7.293 1 94.31 164 GLU A O 1
ATOM 1331 N N . LEU A 1 165 ? 5.328 -31.047 7.562 1 94.75 165 LEU A N 1
ATOM 1332 C CA . LEU A 1 165 ? 4.387 -31.656 6.625 1 94.75 165 LEU A CA 1
ATOM 1333 C C . LEU A 1 165 ? 4.996 -31.734 5.227 1 94.75 165 LEU A C 1
ATOM 1335 O O . LEU A 1 165 ? 4.766 -32.719 4.504 1 94.75 165 LEU A O 1
ATOM 1339 N N . LEU A 1 166 ? 5.723 -30.75 4.867 1 93.94 166 LEU A N 1
ATOM 1340 C CA . LEU A 1 166 ? 6.363 -30.75 3.555 1 93.94 166 LEU A CA 1
ATOM 1341 C C . LEU A 1 166 ? 7.398 -31.875 3.457 1 93.94 166 LEU A C 1
ATOM 1343 O O . LEU A 1 166 ? 7.5 -32.531 2.426 1 93.94 166 LEU A O 1
ATOM 1347 N N . LYS A 1 167 ? 8.148 -32 4.523 1 92.5 167 LYS A N 1
ATOM 1348 C CA . LYS A 1 167 ? 9.117 -33.094 4.559 1 92.5 167 LYS A CA 1
ATOM 1349 C C . LYS A 1 167 ? 8.422 -34.438 4.426 1 92.5 167 LYS A C 1
ATOM 1351 O O . LYS A 1 167 ? 8.875 -35.312 3.678 1 92.5 167 LYS A O 1
ATOM 1356 N N . LYS A 1 168 ? 7.402 -34.594 5.129 1 94.75 168 LYS A N 1
ATOM 1357 C CA . LYS A 1 168 ? 6.641 -35.844 5.074 1 94.75 168 LYS A CA 1
ATOM 1358 C C . LYS A 1 168 ? 6.012 -36.031 3.701 1 94.75 168 LYS A C 1
ATOM 1360 O O . LYS A 1 168 ? 5.887 -37.188 3.23 1 94.75 168 LYS A O 1
ATOM 1365 N N . THR A 1 169 ? 5.617 -35 3.064 1 95.25 169 THR A N 1
ATOM 1366 C CA . THR A 1 169 ? 5.062 -35.062 1.716 1 95.25 169 THR A CA 1
ATOM 1367 C C . THR A 1 169 ? 6.074 -35.688 0.744 1 95.25 169 THR A C 1
ATOM 1369 O O . THR A 1 169 ? 5.746 -36.562 -0.029 1 95.25 169 THR A O 1
ATOM 1372 N N . MET A 1 170 ? 7.277 -35.25 0.84 1 92.25 170 MET A N 1
ATOM 1373 C CA . MET A 1 170 ? 8.32 -35.719 -0.07 1 92.25 170 MET A CA 1
ATOM 1374 C C . MET A 1 170 ? 8.594 -37.188 0.129 1 92.25 170 MET A C 1
ATOM 1376 O O . MET A 1 170 ? 8.992 -37.875 -0.811 1 92.25 170 MET A O 1
ATOM 1380 N N . ALA A 1 171 ? 8.32 -37.594 1.344 1 93.19 171 ALA A N 1
ATOM 1381 C CA . ALA A 1 171 ? 8.578 -39 1.669 1 93.19 171 ALA A CA 1
ATOM 1382 C C . ALA A 1 171 ? 7.34 -39.875 1.436 1 93.19 171 ALA A C 1
ATOM 1384 O O . ALA A 1 171 ? 7.414 -41.094 1.453 1 93.19 171 ALA A O 1
ATOM 1385 N N . SER A 1 172 ? 6.266 -39.281 1.238 1 95.38 172 SER A N 1
ATOM 1386 C CA . SER A 1 172 ? 5 -40 1.128 1 95.38 172 SER A CA 1
ATOM 1387 C C . SER A 1 172 ? 4.938 -40.812 -0.161 1 95.38 172 SER A C 1
ATOM 1389 O O . SER A 1 172 ? 5.543 -40.438 -1.167 1 95.38 172 SER A O 1
ATOM 1391 N N . ASN A 1 173 ? 4.148 -41.875 -0.122 1 96.5 173 ASN A N 1
ATOM 1392 C CA . ASN A 1 173 ? 3.941 -42.719 -1.311 1 96.5 173 ASN A CA 1
ATOM 1393 C C . ASN A 1 173 ? 3.225 -41.938 -2.41 1 96.5 173 ASN A C 1
ATOM 1395 O O . ASN A 1 173 ? 3.531 -42.094 -3.592 1 96.5 173 ASN A O 1
ATOM 1399 N N . GLU A 1 174 ? 2.316 -41.125 -1.972 1 95.19 174 GLU A N 1
ATOM 1400 C CA . GLU A 1 174 ? 1.535 -40.312 -2.924 1 95.19 174 GLU A CA 1
ATOM 1401 C C . GLU A 1 174 ? 2.439 -39.469 -3.791 1 95.19 174 GLU A C 1
ATOM 1403 O O . GLU A 1 174 ? 2.273 -39.406 -5.012 1 95.19 174 GLU A O 1
ATOM 1408 N N . PHE A 1 175 ? 3.355 -38.844 -3.227 1 94.44 175 PHE A N 1
ATOM 1409 C CA . PHE A 1 175 ? 4.281 -37.969 -3.951 1 94.44 175 PHE A CA 1
ATOM 1410 C C . PHE A 1 175 ? 5.27 -38.812 -4.762 1 94.44 175 PHE A C 1
ATOM 1412 O O . PHE A 1 175 ? 5.523 -38.5 -5.934 1 94.44 175 PHE A O 1
ATOM 1419 N N . GLN A 1 176 ? 5.836 -39.812 -4.129 1 94.25 176 GLN A N 1
ATOM 1420 C CA . GLN A 1 176 ? 6.863 -40.625 -4.766 1 94.25 176 GLN A CA 1
ATOM 1421 C C . GLN A 1 176 ? 6.332 -41.281 -6.031 1 94.25 176 GLN A C 1
ATOM 1423 O O . GLN A 1 176 ? 7.043 -41.375 -7.035 1 94.25 176 GLN A O 1
ATOM 1428 N N . GLU A 1 177 ? 5.129 -41.656 -5.996 1 96.25 177 GLU A N 1
ATOM 1429 C CA . GLU A 1 177 ? 4.52 -42.281 -7.164 1 96.25 177 GLU A CA 1
ATOM 1430 C C . GLU A 1 177 ? 4.383 -41.281 -8.312 1 96.25 177 GLU A C 1
ATOM 1432 O O . GLU A 1 177 ? 4.496 -41.656 -9.484 1 96.25 177 GLU A O 1
ATOM 1437 N N . LYS A 1 178 ? 4.16 -40.094 -7.98 1 94.19 178 LYS A N 1
ATOM 1438 C CA . LYS A 1 178 ? 3.941 -39.062 -9 1 94.19 178 LYS A CA 1
ATOM 1439 C C . LYS A 1 178 ? 5.266 -38.562 -9.57 1 94.19 178 LYS A C 1
ATOM 1441 O O . LYS A 1 178 ? 5.34 -38.156 -10.734 1 94.19 178 LYS A O 1
ATOM 1446 N N . ILE A 1 179 ? 6.309 -38.594 -8.766 1 93.19 179 ILE A N 1
ATOM 1447 C CA . ILE A 1 179 ? 7.562 -37.969 -9.203 1 93.19 179 ILE A CA 1
ATOM 1448 C C . ILE A 1 179 ? 8.438 -39.031 -9.883 1 93.19 179 ILE A C 1
ATOM 1450 O O . ILE A 1 179 ? 9.289 -38.688 -10.711 1 93.19 179 ILE A O 1
ATOM 1454 N N . LYS A 1 180 ? 8.281 -40.25 -9.648 1 94.56 180 LYS A N 1
ATOM 1455 C CA . LYS A 1 180 ? 9.141 -41.344 -10.102 1 94.56 180 LYS A CA 1
ATOM 1456 C C . LYS A 1 180 ? 9.258 -41.344 -11.617 1 94.56 180 LYS A C 1
ATOM 1458 O O . LYS A 1 180 ? 10.352 -41.469 -12.164 1 94.56 180 LYS A O 1
ATOM 1463 N N . PRO A 1 181 ? 8.172 -41.156 -12.305 1 95.75 181 PRO A N 1
ATOM 1464 C CA . PRO A 1 181 ? 8.266 -41.188 -13.766 1 95.75 181 PRO A CA 1
ATOM 1465 C C . PRO A 1 181 ? 9.148 -40.094 -14.32 1 95.75 181 PRO A C 1
ATOM 1467 O O . PRO A 1 181 ? 9.562 -40.156 -15.484 1 95.75 181 PRO A O 1
ATOM 1470 N N . TYR A 1 182 ? 9.5 -39.125 -13.539 1 94.88 182 TYR A N 1
ATOM 1471 C CA . TYR A 1 182 ? 10.227 -37.969 -14.039 1 94.88 182 TYR A CA 1
ATOM 1472 C C . TYR A 1 182 ? 11.688 -38 -13.617 1 94.88 182 TYR A C 1
ATOM 1474 O O . TYR A 1 182 ? 12.438 -37.062 -13.844 1 94.88 182 TYR A O 1
ATOM 1482 N N . GLU A 1 183 ? 12.133 -39 -13.008 1 93.81 183 GLU A N 1
ATOM 1483 C CA . GLU A 1 183 ? 13.477 -39.062 -12.438 1 93.81 183 GLU A CA 1
ATOM 1484 C C . GLU A 1 183 ? 14.539 -38.812 -13.5 1 93.81 183 GLU A C 1
ATOM 1486 O O . GLU A 1 183 ? 15.461 -38.031 -13.305 1 93.81 183 GLU A O 1
ATOM 1491 N N . GLU A 1 184 ? 14.414 -39.531 -14.594 1 95.75 184 GLU A N 1
ATOM 1492 C CA . GLU A 1 184 ? 15.383 -39.344 -15.672 1 95.75 184 GLU A CA 1
ATOM 1493 C C . GLU A 1 184 ? 15.305 -37.938 -16.266 1 95.75 184 GLU A C 1
ATOM 1495 O O . GLU A 1 184 ? 16.328 -37.344 -16.594 1 95.75 184 GLU A O 1
ATOM 1500 N N . PHE A 1 185 ? 14.133 -37.5 -16.469 1 96.69 185 PHE A N 1
ATOM 1501 C CA . PHE A 1 185 ? 13.922 -36.156 -17 1 96.69 185 PHE A CA 1
ATOM 1502 C C . PHE A 1 185 ? 14.547 -35.094 -16.094 1 96.69 185 PHE A C 1
ATOM 1504 O O . PHE A 1 185 ? 15.18 -34.156 -16.578 1 96.69 185 PHE A O 1
ATOM 1511 N N . ILE A 1 186 ? 14.438 -35.312 -14.758 1 95.94 186 ILE A N 1
ATOM 1512 C CA . ILE A 1 186 ? 14.984 -34.406 -13.773 1 95.94 186 ILE A CA 1
ATOM 1513 C C . ILE A 1 186 ? 16.516 -34.375 -13.875 1 95.94 186 ILE A C 1
ATOM 1515 O O . ILE A 1 186 ? 17.125 -33.312 -13.797 1 95.94 186 ILE A O 1
ATOM 1519 N N . GLU A 1 187 ? 17.094 -35.5 -14.07 1 95.69 187 GLU A N 1
ATOM 1520 C CA . GLU A 1 187 ? 18.547 -35.594 -14.273 1 95.69 187 GLU A CA 1
ATOM 1521 C C . GLU A 1 187 ? 18.953 -34.812 -15.523 1 95.69 187 GLU A C 1
ATOM 1523 O O . GLU A 1 187 ? 19.984 -34.125 -15.516 1 95.69 187 GLU A O 1
ATOM 1528 N N . THR A 1 188 ? 18.188 -34.938 -16.5 1 96.88 188 THR A N 1
ATOM 1529 C CA . THR A 1 188 ? 18.453 -34.25 -17.75 1 96.88 188 THR A CA 1
ATOM 1530 C C . THR A 1 188 ? 18.359 -32.719 -17.531 1 96.88 188 THR A C 1
ATOM 1532 O O . THR A 1 188 ? 19.219 -31.984 -18 1 96.88 188 THR A O 1
ATOM 1535 N N . ILE A 1 189 ? 17.328 -32.281 -16.828 1 97.31 189 ILE A N 1
ATOM 1536 C CA . ILE A 1 189 ? 17.125 -30.875 -16.594 1 97.31 189 ILE A CA 1
ATOM 1537 C C . ILE A 1 189 ? 18.266 -30.328 -15.711 1 97.31 189 ILE A C 1
ATOM 1539 O O . ILE A 1 189 ? 18.703 -29.203 -15.883 1 97.31 189 ILE A O 1
ATOM 1543 N N . ALA A 1 190 ? 18.641 -31.141 -14.781 1 96.69 190 ALA A N 1
ATOM 1544 C CA . ALA A 1 190 ? 19.781 -30.75 -13.961 1 96.69 190 ALA A CA 1
ATOM 1545 C C . ALA A 1 190 ? 21 -30.422 -14.82 1 96.69 190 ALA A C 1
ATOM 1547 O O . ALA A 1 190 ? 21.672 -29.406 -14.609 1 96.69 190 ALA A O 1
ATOM 1548 N N . TYR A 1 191 ? 21.234 -31.25 -15.758 1 96.88 191 TYR A N 1
ATOM 1549 C CA . TYR A 1 191 ? 22.344 -31.047 -16.672 1 96.88 191 TYR A CA 1
ATOM 1550 C C . TYR A 1 191 ? 22.172 -29.75 -17.469 1 96.88 191 TYR A C 1
ATOM 1552 O O . TYR A 1 191 ? 23.078 -28.938 -17.547 1 96.88 191 TYR A O 1
ATOM 1560 N N . TYR A 1 192 ? 21.031 -29.578 -18.016 1 97.62 192 TYR A N 1
ATOM 1561 C CA . TYR A 1 192 ? 20.766 -28.438 -18.891 1 97.62 192 TYR A CA 1
ATOM 1562 C C . TYR A 1 192 ? 20.75 -27.141 -18.094 1 97.62 192 TYR A C 1
ATOM 1564 O O . TYR A 1 192 ? 21.219 -26.109 -18.562 1 97.62 192 TYR A O 1
ATOM 1572 N N . SER A 1 193 ? 20.188 -27.141 -16.906 1 97.06 193 SER A N 1
ATOM 1573 C CA . SER A 1 193 ? 19.984 -25.922 -16.125 1 97.06 193 SER A CA 1
ATOM 1574 C C . SER A 1 193 ? 21.219 -25.562 -15.32 1 97.06 193 SER A C 1
ATOM 1576 O O . SER A 1 193 ? 21.406 -24.406 -14.922 1 97.06 193 SER A O 1
ATOM 1578 N N . GLY A 1 194 ? 22.062 -26.547 -15.023 1 96.75 194 GLY A N 1
ATOM 1579 C CA . GLY A 1 194 ? 23.25 -26.312 -14.219 1 96.75 194 GLY A CA 1
ATOM 1580 C C . GLY A 1 194 ? 23.016 -26.547 -12.734 1 96.75 194 GLY A C 1
ATOM 1581 O O . GLY A 1 194 ? 23.922 -26.328 -11.922 1 96.75 194 GLY A O 1
ATOM 1582 N N . TYR A 1 195 ? 21.828 -26.984 -12.398 1 95.19 195 TYR A N 1
ATOM 1583 C CA . TYR A 1 195 ? 21.562 -27.359 -11.008 1 95.19 195 TYR A CA 1
ATOM 1584 C C . TYR A 1 195 ? 22.031 -28.781 -10.727 1 95.19 195 TYR A C 1
ATOM 1586 O O . TYR A 1 195 ? 22.297 -29.547 -11.656 1 95.19 195 TYR A O 1
ATOM 1594 N N . ASP A 1 196 ? 22.094 -29.031 -9.352 1 92.69 196 ASP A N 1
ATOM 1595 C CA . ASP A 1 196 ? 22.25 -30.422 -8.953 1 92.69 196 ASP A CA 1
ATOM 1596 C C . ASP A 1 196 ? 20.922 -31.156 -8.945 1 92.69 196 ASP A C 1
ATOM 1598 O O . ASP A 1 196 ? 19.906 -30.625 -8.5 1 92.69 196 ASP A O 1
ATOM 1602 N N . ALA A 1 197 ? 20.938 -32.375 -9.422 1 89.12 197 ALA A N 1
ATOM 1603 C CA . ALA A 1 197 ? 19.703 -33.156 -9.57 1 89.12 197 ALA A CA 1
ATOM 1604 C C . ALA A 1 197 ? 18.969 -33.281 -8.234 1 89.12 197 ALA A C 1
ATOM 1606 O O . ALA A 1 197 ? 17.75 -33.125 -8.18 1 89.12 197 ALA A O 1
ATOM 1607 N N . PRO A 1 198 ? 19.625 -33.469 -7.156 1 85.75 198 PRO A N 1
ATOM 1608 C CA . PRO A 1 198 ? 18.906 -33.594 -5.891 1 85.75 198 PRO A CA 1
ATOM 1609 C C . PRO A 1 198 ? 18.141 -32.344 -5.508 1 85.75 198 PRO A C 1
ATOM 1611 O O . PRO A 1 198 ? 17.062 -32.406 -4.914 1 85.75 198 PRO A O 1
ATOM 1614 N N . VAL A 1 199 ? 18.641 -31.203 -5.883 1 88.31 199 VAL A N 1
ATOM 1615 C CA . VAL A 1 199 ? 18.016 -29.938 -5.535 1 88.31 199 VAL A CA 1
ATOM 1616 C C . VAL A 1 199 ? 16.719 -29.766 -6.32 1 88.31 199 VAL A C 1
ATOM 1618 O O . VAL A 1 199 ? 15.75 -29.188 -5.812 1 88.31 199 VAL A O 1
ATOM 1621 N N . LEU A 1 200 ? 16.703 -30.297 -7.477 1 89.62 200 LEU A N 1
ATOM 1622 C CA . LEU A 1 200 ? 15.547 -30.141 -8.344 1 89.62 200 LEU A CA 1
ATOM 1623 C C . LEU A 1 200 ? 14.406 -31.047 -7.898 1 89.62 200 LEU A C 1
ATOM 1625 O O . LEU A 1 200 ? 13.25 -30.828 -8.25 1 89.62 200 LEU A O 1
ATOM 1629 N N . LYS A 1 201 ? 14.766 -32.031 -7.148 1 80 201 LYS A N 1
ATOM 1630 C CA . LYS A 1 201 ? 13.766 -33 -6.711 1 80 201 LYS A CA 1
ATOM 1631 C C . LYS A 1 201 ? 12.961 -32.469 -5.531 1 80 201 LYS A C 1
ATOM 1633 O O . LYS A 1 201 ? 11.883 -33 -5.227 1 80 201 LYS A O 1
ATOM 1638 N N . TYR A 1 202 ? 13.469 -31.422 -4.938 1 79.69 202 TYR A N 1
ATOM 1639 C CA . TYR A 1 202 ? 12.766 -30.844 -3.793 1 79.69 202 TYR A CA 1
ATOM 1640 C C . TYR A 1 202 ? 11.82 -29.734 -4.23 1 79.69 202 TYR A C 1
ATOM 1642 O O . TYR A 1 202 ? 12.266 -28.625 -4.531 1 79.69 202 TYR A O 1
ATOM 1650 N N . PRO A 1 203 ? 10.602 -30.031 -4.23 1 71.44 203 PRO A N 1
ATOM 1651 C CA . PRO A 1 203 ? 9.664 -29.031 -4.727 1 71.44 203 PRO A CA 1
ATOM 1652 C C . PRO A 1 203 ? 9.672 -27.75 -3.885 1 71.44 203 PRO A C 1
ATOM 1654 O O . PRO A 1 203 ? 9.344 -26.672 -4.387 1 71.44 203 PRO A O 1
ATOM 1657 N N . THR A 1 204 ? 10.133 -27.812 -2.701 1 77.31 204 THR A N 1
ATOM 1658 C CA . THR A 1 204 ? 9.992 -26.719 -1.748 1 77.31 204 THR A CA 1
ATOM 1659 C C . THR A 1 204 ? 10.984 -25.594 -2.061 1 77.31 204 THR A C 1
ATOM 1661 O O . THR A 1 204 ? 10.82 -24.469 -1.603 1 77.31 204 THR A O 1
ATOM 1664 N N . ASN A 1 205 ? 11.961 -25.922 -2.773 1 83.94 205 ASN A N 1
ATOM 1665 C CA . ASN A 1 205 ? 12.938 -24.875 -3.057 1 83.94 205 ASN A CA 1
ATOM 1666 C C . ASN A 1 205 ? 12.617 -24.156 -4.367 1 83.94 205 ASN A C 1
ATOM 1668 O O . ASN A 1 205 ? 13.297 -23.203 -4.734 1 83.94 205 ASN A O 1
ATOM 1672 N N . PHE A 1 206 ? 11.742 -24.562 -5.113 1 89 206 PHE A N 1
ATOM 1673 C CA . PHE A 1 206 ? 11.141 -23.906 -6.273 1 89 206 PHE A CA 1
ATOM 1674 C C . PHE A 1 206 ? 12.094 -23.922 -7.461 1 89 206 PHE A C 1
ATOM 1676 O O . PHE A 1 206 ? 11.875 -23.219 -8.445 1 89 206 PHE A O 1
ATOM 1683 N N . LYS A 1 207 ? 13.133 -24.766 -7.422 1 92.31 207 LYS A N 1
ATOM 1684 C CA . LYS A 1 207 ? 14.172 -24.656 -8.445 1 92.31 207 LYS A CA 1
ATOM 1685 C C . LYS A 1 207 ? 13.656 -25.141 -9.797 1 92.31 207 LYS A C 1
ATOM 1687 O O . LYS A 1 207 ? 13.891 -24.5 -10.82 1 92.31 207 LYS A O 1
ATOM 1692 N N . ILE A 1 208 ? 12.977 -26.312 -9.789 1 92.25 208 ILE A N 1
ATOM 1693 C CA . ILE A 1 208 ? 12.422 -26.797 -11.047 1 92.25 208 ILE A CA 1
ATOM 1694 C C . ILE A 1 208 ? 11.398 -25.781 -11.578 1 92.25 208 ILE A C 1
ATOM 1696 O O . ILE A 1 208 ? 11.258 -25.625 -12.789 1 92.25 208 ILE A O 1
ATOM 1700 N N . TRP A 1 209 ? 10.672 -25.172 -10.68 1 94.5 209 TRP A N 1
ATOM 1701 C CA . TRP A 1 209 ? 9.703 -24.156 -11.039 1 94.5 209 TRP A CA 1
ATOM 1702 C C . TRP A 1 209 ? 10.391 -22.938 -11.641 1 94.5 209 TRP A C 1
ATOM 1704 O O . TRP A 1 209 ? 9.906 -22.359 -12.617 1 94.5 209 TRP A O 1
ATOM 1714 N N . HIS A 1 210 ? 11.469 -22.594 -11.125 1 95.62 210 HIS A N 1
ATOM 1715 C CA . HIS A 1 210 ? 12.211 -21.438 -11.625 1 95.62 210 HIS A CA 1
ATOM 1716 C C . HIS A 1 210 ? 12.719 -21.672 -13.039 1 95.62 210 HIS A C 1
ATOM 1718 O O . HIS A 1 210 ? 12.773 -20.75 -13.852 1 95.62 210 HIS A O 1
ATOM 1724 N N . VAL A 1 211 ? 13.117 -22.906 -13.281 1 97.06 211 VAL A N 1
ATOM 1725 C CA . VAL A 1 211 ? 13.539 -23.219 -14.641 1 97.06 211 VAL A CA 1
ATOM 1726 C C . VAL A 1 211 ? 12.367 -23.047 -15.602 1 97.06 211 VAL A C 1
ATOM 1728 O O . VAL A 1 211 ? 12.492 -22.375 -16.625 1 97.06 211 VAL A O 1
ATOM 1731 N N . GLN A 1 212 ? 11.297 -23.672 -15.258 1 97.44 212 GLN A N 1
ATOM 1732 C CA . GLN A 1 212 ? 10.102 -23.562 -16.078 1 97.44 212 GLN A CA 1
ATOM 1733 C C . GLN A 1 212 ? 9.664 -22.109 -16.234 1 97.44 212 GLN A C 1
ATOM 1735 O O . GLN A 1 212 ? 9.336 -21.656 -17.328 1 97.44 212 GLN A O 1
ATOM 1740 N N . ASP A 1 213 ? 9.625 -21.391 -15.164 1 97.94 213 ASP A N 1
ATOM 1741 C CA . ASP A 1 213 ? 9.203 -20 -15.117 1 97.94 213 ASP A CA 1
ATOM 1742 C C . ASP A 1 213 ? 10.062 -19.141 -16.031 1 97.94 213 ASP A C 1
ATOM 1744 O O . ASP A 1 213 ? 9.547 -18.312 -16.781 1 97.94 213 ASP A O 1
ATOM 1748 N N . THR A 1 214 ? 11.352 -19.297 -15.898 1 98.5 214 THR A N 1
ATOM 1749 C CA . THR A 1 214 ? 12.289 -18.516 -16.688 1 98.5 214 THR A CA 1
ATOM 1750 C C . THR A 1 214 ? 12.055 -18.734 -18.188 1 98.5 214 THR A C 1
ATOM 1752 O O . THR A 1 214 ? 11.914 -17.781 -18.953 1 98.5 214 THR A O 1
ATOM 1755 N N . LEU A 1 215 ? 11.984 -19.984 -18.531 1 98.62 215 LEU A N 1
ATOM 1756 C CA . LEU A 1 215 ? 11.797 -20.328 -19.938 1 98.62 215 LEU A CA 1
ATOM 1757 C C . LEU A 1 215 ? 10.438 -19.844 -20.438 1 98.62 215 LEU A C 1
ATOM 1759 O O . LEU A 1 215 ? 10.328 -19.359 -21.578 1 98.62 215 LEU A O 1
ATOM 1763 N N . PHE A 1 216 ? 9.469 -19.953 -19.641 1 98.25 216 PHE A N 1
ATOM 1764 C CA . PHE A 1 216 ? 8.125 -19.5 -19.984 1 98.25 216 PHE A CA 1
ATOM 1765 C C . PHE A 1 216 ? 8.102 -18 -20.234 1 98.25 216 PHE A C 1
ATOM 1767 O O . PHE A 1 216 ? 7.586 -17.531 -21.25 1 98.25 216 PHE A O 1
ATOM 1774 N N . CYS A 1 217 ? 8.633 -17.219 -19.328 1 98.56 217 CYS A N 1
ATOM 1775 C CA . CYS A 1 217 ? 8.711 -15.766 -19.453 1 98.56 217 CYS A CA 1
ATOM 1776 C C . CYS A 1 217 ? 9.461 -15.375 -20.719 1 98.56 217 CYS A C 1
ATOM 1778 O O . CYS A 1 217 ? 9.008 -14.508 -21.484 1 98.56 217 CYS A O 1
ATOM 1780 N N . GLU A 1 218 ? 10.594 -16.031 -20.906 1 98.56 218 GLU A N 1
ATOM 1781 C CA . GLU A 1 218 ? 11.406 -15.742 -22.078 1 98.56 218 GLU A CA 1
ATOM 1782 C C . GLU A 1 218 ? 10.641 -16.047 -23.359 1 98.56 218 GLU A C 1
ATOM 1784 O O . GLU A 1 218 ? 10.727 -15.297 -24.344 1 98.56 218 GLU A O 1
ATOM 1789 N N . SER A 1 219 ? 9.938 -17.094 -23.344 1 98.19 219 SER A N 1
ATOM 1790 C CA . SER A 1 219 ? 9.141 -17.453 -24.516 1 98.19 219 SER A CA 1
ATOM 1791 C C . SER A 1 219 ? 8.086 -16.391 -24.812 1 98.19 219 SER A C 1
ATOM 1793 O O . SER A 1 219 ? 7.883 -16.016 -25.969 1 98.19 219 SER A O 1
ATOM 1795 N N . ILE A 1 220 ? 7.383 -15.891 -23.828 1 98 220 ILE A N 1
ATOM 1796 C CA . ILE A 1 220 ? 6.332 -14.891 -23.984 1 98 220 ILE A CA 1
ATOM 1797 C C . ILE A 1 220 ? 6.914 -13.609 -24.578 1 98 220 ILE A C 1
ATOM 1799 O O . ILE A 1 220 ? 6.258 -12.93 -25.359 1 98 220 ILE A O 1
ATOM 1803 N N . HIS A 1 221 ? 8.117 -13.32 -24.297 1 98 221 HIS A N 1
ATOM 1804 C CA . HIS A 1 221 ? 8.719 -12.047 -24.688 1 98 221 HIS A CA 1
ATOM 1805 C C . HIS A 1 221 ? 9.672 -12.242 -25.875 1 98 221 HIS A C 1
ATOM 1807 O O . HIS A 1 221 ? 10.508 -11.375 -26.141 1 98 221 HIS A O 1
ATOM 1813 N N . ASN A 1 222 ? 9.664 -13.406 -26.484 1 97.56 222 ASN A N 1
ATOM 1814 C CA . ASN A 1 222 ? 10.359 -13.727 -27.734 1 97.56 222 ASN A CA 1
ATOM 1815 C C . ASN A 1 222 ? 11.867 -13.695 -27.547 1 97.56 222 ASN A C 1
ATOM 1817 O O . ASN A 1 222 ? 12.594 -13.25 -28.438 1 97.56 222 ASN A O 1
ATOM 1821 N N . PHE A 1 223 ? 12.25 -14.016 -26.406 1 98.06 223 PHE A N 1
ATOM 1822 C CA . PHE A 1 223 ? 13.68 -14.25 -26.203 1 98.06 223 PHE A CA 1
ATOM 1823 C C . PHE A 1 223 ? 14.102 -15.57 -26.844 1 98.06 223 PHE A C 1
ATOM 1825 O O . PHE A 1 223 ? 13.289 -16.484 -26.984 1 98.06 223 PHE A O 1
ATOM 1832 N N . THR A 1 224 ? 15.398 -15.641 -27.219 1 97.88 224 THR A N 1
ATOM 1833 C CA . THR A 1 224 ? 15.945 -16.906 -27.688 1 97.88 224 THR A CA 1
ATOM 1834 C C . THR A 1 224 ? 15.984 -17.938 -26.562 1 97.88 224 THR A C 1
ATOM 1836 O O . THR A 1 224 ? 16.484 -17.641 -25.469 1 97.88 224 THR A O 1
ATOM 1839 N N . LEU A 1 225 ? 15.477 -19.141 -26.859 1 98.19 225 LEU A N 1
ATOM 1840 C CA . LEU A 1 225 ? 15.523 -20.219 -25.875 1 98.19 225 LEU A CA 1
ATOM 1841 C C . LEU A 1 225 ? 16.656 -21.188 -26.188 1 98.19 225 LEU A C 1
ATOM 1843 O O . LEU A 1 225 ? 17.094 -21.281 -27.344 1 98.19 225 LEU A O 1
ATOM 1847 N N . PRO A 1 226 ? 17.125 -21.844 -25.141 1 98.25 226 PRO A N 1
ATOM 1848 C CA . PRO A 1 226 ? 18.094 -22.891 -25.453 1 98.25 226 PRO A CA 1
ATOM 1849 C C . PRO A 1 226 ? 17.531 -23.984 -26.359 1 98.25 226 PRO A C 1
ATOM 1851 O O . PRO A 1 226 ? 16.344 -24.281 -26.297 1 98.25 226 PRO A O 1
ATOM 1854 N N . GLU A 1 227 ? 18.406 -24.656 -27.062 1 97.75 227 GLU A N 1
ATOM 1855 C CA . GLU A 1 227 ? 17.984 -25.672 -28.031 1 97.75 227 GLU A CA 1
ATOM 1856 C C . GLU A 1 227 ? 17.266 -26.828 -27.359 1 97.75 227 GLU A C 1
ATOM 1858 O O . GLU A 1 227 ? 16.359 -27.422 -27.938 1 97.75 227 GLU A O 1
ATOM 1863 N N . TRP A 1 228 ? 17.625 -27.016 -26.188 1 98.12 228 TRP A N 1
ATOM 1864 C CA . TRP A 1 228 ? 17.078 -28.172 -25.484 1 98.12 228 TRP A CA 1
ATOM 1865 C C . TRP A 1 228 ? 15.648 -27.891 -25 1 98.12 228 TRP A C 1
ATOM 1867 O O . TRP A 1 228 ? 14.93 -28.797 -24.594 1 98.12 228 TRP A O 1
ATOM 1877 N N . ALA A 1 229 ? 15.234 -26.641 -24.953 1 98.38 229 ALA A N 1
ATOM 1878 C CA . ALA A 1 229 ? 13.906 -26.266 -24.469 1 98.38 229 ALA A CA 1
ATOM 1879 C C . ALA A 1 229 ? 12.852 -26.469 -25.562 1 98.38 229 ALA A C 1
ATOM 1881 O O . ALA A 1 229 ? 12.164 -25.531 -25.953 1 98.38 229 ALA A O 1
ATOM 1882 N N . THR A 1 230 ? 12.641 -27.719 -25.922 1 98 230 THR A N 1
ATOM 1883 C CA . THR A 1 230 ? 11.648 -28.094 -26.938 1 98 230 THR A CA 1
ATOM 1884 C C . THR A 1 230 ? 10.242 -28.031 -26.344 1 98 230 THR A C 1
ATOM 1886 O O . THR A 1 230 ? 10.07 -27.891 -25.141 1 98 230 THR A O 1
ATOM 1889 N N . GLU A 1 231 ? 9.312 -28.203 -27.203 1 97.38 231 GLU A N 1
ATOM 1890 C CA . GLU A 1 231 ? 7.922 -28.203 -26.75 1 97.38 231 GLU A CA 1
ATOM 1891 C C . GLU A 1 231 ? 7.668 -29.344 -25.766 1 97.38 231 GLU A C 1
ATOM 1893 O O . GLU A 1 231 ? 6.93 -29.156 -24.781 1 97.38 231 GLU A O 1
ATOM 1898 N N . ASP A 1 232 ? 8.227 -30.438 -26.047 1 97.44 232 ASP A N 1
ATOM 1899 C CA . ASP A 1 232 ? 8.07 -31.594 -25.172 1 97.44 232 ASP A CA 1
ATOM 1900 C C . ASP A 1 232 ? 8.695 -31.344 -23.797 1 97.44 232 ASP A C 1
ATOM 1902 O O . ASP A 1 232 ? 8.117 -31.703 -22.781 1 97.44 232 ASP A O 1
ATOM 1906 N N . VAL A 1 233 ? 9.844 -30.766 -23.828 1 98.12 233 VAL A N 1
ATOM 1907 C CA . VAL A 1 233 ? 10.531 -30.453 -22.578 1 98.12 233 VAL A CA 1
ATOM 1908 C C . VAL A 1 233 ? 9.711 -29.453 -21.781 1 98.12 233 VAL A C 1
ATOM 1910 O O . VAL A 1 233 ? 9.516 -29.625 -20.578 1 98.12 233 VAL A O 1
ATOM 1913 N N . MET A 1 234 ? 9.195 -28.484 -22.469 1 98.06 234 MET A N 1
ATOM 1914 C CA . MET A 1 234 ? 8.414 -27.453 -21.797 1 98.06 234 MET A CA 1
ATOM 1915 C C . MET A 1 234 ? 7.137 -28.031 -21.203 1 98.06 234 MET A C 1
ATOM 1917 O O . MET A 1 234 ? 6.715 -27.625 -20.109 1 98.06 234 MET A O 1
ATOM 1921 N N . ALA A 1 235 ? 6.566 -28.922 -21.891 1 97.62 235 ALA A N 1
ATOM 1922 C CA . ALA A 1 235 ? 5.355 -29.578 -21.391 1 97.62 235 ALA A CA 1
ATOM 1923 C C . ALA A 1 235 ? 5.637 -30.375 -20.125 1 97.62 235 ALA A C 1
ATOM 1925 O O . ALA A 1 235 ? 4.871 -30.297 -19.156 1 97.62 235 ALA A O 1
ATOM 1926 N N . LYS A 1 236 ? 6.656 -31.109 -20.109 1 97.19 236 LYS A N 1
ATOM 1927 C CA . LYS A 1 236 ? 7.027 -31.891 -18.953 1 97.19 236 LYS A CA 1
ATOM 1928 C C . LYS A 1 236 ? 7.41 -31 -17.766 1 97.19 236 LYS A C 1
ATOM 1930 O O . LYS A 1 236 ? 7.102 -31.312 -16.625 1 97.19 236 LYS A O 1
ATOM 1935 N N . LEU A 1 237 ? 8.094 -29.938 -18.078 1 97.19 237 LEU A N 1
ATOM 1936 C CA . LEU A 1 237 ? 8.422 -28.969 -17.031 1 97.19 237 LEU A CA 1
ATOM 1937 C C . LEU A 1 237 ? 7.156 -28.391 -16.406 1 97.19 237 LEU A C 1
ATOM 1939 O O . LEU A 1 237 ? 7.09 -28.203 -15.195 1 97.19 237 LEU A O 1
ATOM 1943 N N . THR A 1 238 ? 6.258 -28.109 -17.203 1 97.25 238 THR A N 1
ATOM 1944 C CA . THR A 1 238 ? 4.984 -27.594 -16.719 1 97.25 238 THR A CA 1
ATOM 1945 C C . THR A 1 238 ? 4.297 -28.609 -15.805 1 97.25 238 THR A C 1
ATOM 1947 O O . THR A 1 238 ? 3.775 -28.234 -14.75 1 97.25 238 THR A O 1
ATOM 1950 N N . GLU A 1 239 ? 4.27 -29.844 -16.188 1 96.31 239 GLU A N 1
ATOM 1951 C CA . GLU A 1 239 ? 3.693 -30.891 -15.367 1 96.31 239 GLU A CA 1
ATOM 1952 C C . GLU A 1 239 ? 4.383 -30.969 -14.008 1 96.31 239 GLU A C 1
ATOM 1954 O O . GLU A 1 239 ? 3.723 -31.141 -12.977 1 96.31 239 GLU A O 1
ATOM 1959 N N . LEU A 1 240 ? 5.645 -30.844 -14.031 1 95.38 240 LEU A N 1
ATOM 1960 C CA . LEU A 1 240 ? 6.406 -30.906 -12.789 1 95.38 240 LEU A CA 1
ATOM 1961 C C . LEU A 1 240 ? 6.121 -29.688 -11.914 1 95.38 240 LEU A C 1
ATOM 1963 O O . LEU A 1 240 ? 6.125 -29.781 -10.688 1 95.38 240 LEU A O 1
ATOM 1967 N N . THR A 1 241 ? 5.957 -28.594 -12.555 1 95.56 241 THR A N 1
ATOM 1968 C CA . THR A 1 241 ? 5.613 -27.375 -11.812 1 95.56 241 THR A CA 1
ATOM 1969 C C . THR A 1 241 ? 4.23 -27.5 -11.18 1 95.56 241 THR A C 1
ATOM 1971 O O . THR A 1 241 ? 4.027 -27.078 -10.039 1 95.56 241 THR A O 1
ATOM 1974 N N . GLU A 1 242 ? 3.342 -28.047 -11.922 1 96.06 242 GLU A N 1
ATOM 1975 C CA . GLU A 1 242 ? 2.021 -28.344 -11.367 1 96.06 242 GLU A CA 1
ATOM 1976 C C . GLU A 1 242 ? 2.121 -29.281 -10.172 1 96.06 242 GLU A C 1
ATOM 1978 O O . GLU A 1 242 ? 1.422 -29.094 -9.172 1 96.06 242 GLU A O 1
ATOM 1983 N N . LEU A 1 243 ? 2.939 -30.266 -10.312 1 94.81 243 LEU A N 1
ATOM 1984 C CA . LEU A 1 243 ? 3.168 -31.203 -9.211 1 94.81 243 LEU A CA 1
ATOM 1985 C C . LEU A 1 243 ? 3.77 -30.469 -8.008 1 94.81 243 LEU A C 1
ATOM 1987 O O . LEU A 1 243 ? 3.414 -30.766 -6.863 1 94.81 243 LEU A O 1
ATOM 1991 N N . SER A 1 244 ? 4.66 -29.562 -8.266 1 94.25 244 SER A N 1
ATOM 1992 C CA . SER A 1 244 ? 5.254 -28.766 -7.199 1 94.25 244 SER A CA 1
ATOM 1993 C C . SER A 1 244 ? 4.191 -27.969 -6.445 1 94.25 244 SER A C 1
ATOM 1995 O O . SER A 1 244 ? 4.168 -27.969 -5.211 1 94.25 244 SER A O 1
ATOM 1997 N N . LEU A 1 245 ? 3.381 -27.344 -7.164 1 95.81 245 LEU A N 1
ATOM 1998 C CA . LEU A 1 245 ? 2.305 -26.578 -6.543 1 95.81 245 LEU A CA 1
ATOM 1999 C C . LEU A 1 245 ? 1.398 -27.484 -5.719 1 95.81 245 LEU A C 1
ATOM 2001 O O . LEU A 1 245 ? 1.041 -27.156 -4.586 1 95.81 245 LEU A O 1
ATOM 2005 N N . SER A 1 246 ? 1.072 -28.609 -6.246 1 96.19 246 SER A N 1
ATOM 2006 C CA . SER A 1 246 ? 0.22 -29.578 -5.551 1 96.19 246 SER A CA 1
ATOM 2007 C C . SER A 1 246 ? 0.896 -30.094 -4.285 1 96.19 246 SER A C 1
ATOM 2009 O O . SER A 1 246 ? 0.226 -30.375 -3.291 1 96.19 246 SER A O 1
ATOM 2011 N N . SER A 1 247 ? 2.146 -30.203 -4.371 1 95.31 247 SER A N 1
ATOM 2012 C CA . SER A 1 247 ? 2.889 -30.703 -3.221 1 95.31 247 SER A CA 1
ATOM 2013 C C . SER A 1 247 ? 2.895 -29.688 -2.084 1 95.31 247 SER A C 1
ATOM 2015 O O . SER A 1 247 ? 2.91 -30.062 -0.91 1 95.31 247 SER A O 1
ATOM 2017 N N . LEU A 1 248 ? 2.857 -28.5 -2.432 1 95.88 248 LEU A N 1
ATOM 2018 C CA . LEU A 1 248 ? 2.902 -27.453 -1.425 1 95.88 248 LEU A CA 1
ATOM 2019 C C . LEU A 1 248 ? 1.622 -27.438 -0.597 1 95.88 248 LEU A C 1
ATOM 2021 O O . LEU A 1 248 ? 1.664 -27.203 0.614 1 95.88 248 LEU A O 1
ATOM 2025 N N . PHE A 1 249 ? 0.498 -27.766 -1.281 1 97.12 249 PHE A N 1
ATOM 2026 C CA . PHE A 1 249 ? -0.739 -27.453 -0.576 1 97.12 249 PHE A CA 1
ATOM 2027 C C . PHE A 1 249 ? -1.689 -28.641 -0.588 1 97.12 249 PHE A C 1
ATOM 2029 O O . PHE A 1 249 ? -2.611 -28.719 0.227 1 97.12 249 PHE A O 1
ATOM 2036 N N . GLY A 1 250 ? -1.488 -29.594 -1.526 1 96.62 250 GLY A N 1
ATOM 2037 C CA . GLY A 1 250 ? -2.553 -30.562 -1.742 1 96.62 250 GLY A CA 1
ATOM 2038 C C . GLY A 1 250 ? -2.133 -31.984 -1.444 1 96.62 250 GLY A C 1
ATOM 2039 O O . GLY A 1 250 ? -2.883 -32.75 -0.829 1 96.62 250 GLY A O 1
ATOM 2040 N N . ILE A 1 251 ? -0.974 -32.344 -1.845 1 95.94 251 ILE A N 1
ATOM 2041 C CA . ILE A 1 251 ? -0.505 -33.719 -1.731 1 95.94 251 ILE A CA 1
ATOM 2042 C C . ILE A 1 251 ? -0.132 -34.031 -0.282 1 95.94 251 ILE A C 1
ATOM 2044 O O . ILE A 1 251 ? 0.627 -33.281 0.338 1 95.94 251 ILE A O 1
ATOM 2048 N N . TYR A 1 252 ? -0.676 -35.094 0.214 1 95.81 252 TYR A N 1
ATOM 2049 C CA . TYR A 1 252 ? -0.412 -35.562 1.569 1 95.81 252 TYR A CA 1
ATOM 2050 C C . TYR A 1 252 ? -0.984 -34.594 2.602 1 95.81 252 TYR A C 1
ATOM 2052 O O . TYR A 1 252 ? -0.456 -33.5 2.795 1 95.81 252 TYR A O 1
ATOM 2060 N N . LYS A 1 253 ? -2.01 -34.938 3.289 1 96.69 253 LYS A N 1
ATOM 2061 C CA . LYS A 1 253 ? -2.646 -34.188 4.383 1 96.69 253 LYS A CA 1
ATOM 2062 C C . LYS A 1 253 ? -3.111 -32.812 3.924 1 96.69 253 LYS A C 1
ATOM 2064 O O . LYS A 1 253 ? -2.77 -31.797 4.543 1 96.69 253 LYS A O 1
ATOM 2069 N N . ARG A 1 254 ? -3.836 -32.781 2.889 1 97.25 254 ARG A N 1
ATOM 2070 C CA . ARG A 1 254 ? -4.344 -31.547 2.283 1 97.25 254 ARG A CA 1
ATOM 2071 C C . ARG A 1 254 ? -5.059 -30.672 3.316 1 97.25 254 ARG A C 1
ATOM 2073 O O . ARG A 1 254 ? -4.816 -29.469 3.398 1 97.25 254 ARG A O 1
ATOM 2080 N N . GLU A 1 255 ? -5.883 -31.281 4.125 1 97.5 255 GLU A N 1
ATOM 2081 C CA . GLU A 1 255 ? -6.684 -30.531 5.082 1 97.5 255 GLU A CA 1
ATOM 2082 C C . GLU A 1 255 ? -5.801 -29.859 6.137 1 97.5 255 GLU A C 1
ATOM 2084 O O . GLU A 1 255 ? -6.027 -28.703 6.504 1 97.5 255 GLU A O 1
ATOM 2089 N N . GLU A 1 256 ? -4.879 -30.578 6.59 1 96.62 256 GLU A N 1
ATOM 2090 C CA . GLU A 1 256 ? -3.98 -30.016 7.59 1 96.62 256 GLU A CA 1
ATOM 2091 C C . GLU A 1 256 ? -3.154 -28.875 7 1 96.62 256 GLU A C 1
ATOM 2093 O O . GLU A 1 256 ? -2.947 -27.844 7.652 1 96.62 256 GLU A O 1
ATOM 2098 N N . LYS A 1 257 ? -2.674 -29.047 5.812 1 97.19 257 LYS A N 1
ATOM 2099 C CA . LYS A 1 257 ? -1.95 -27.969 5.148 1 97.19 257 LYS A CA 1
ATOM 2100 C C . LYS A 1 257 ? -2.848 -26.75 4.941 1 97.19 257 LYS A C 1
ATOM 2102 O O . LYS A 1 257 ? -2.404 -25.609 5.102 1 97.19 257 LYS A O 1
ATOM 2107 N N . ALA A 1 258 ? -4.059 -27.047 4.578 1 98 258 ALA A N 1
ATOM 2108 C CA . ALA A 1 258 ? -5.008 -25.953 4.363 1 98 258 ALA A CA 1
ATOM 2109 C C . ALA A 1 258 ? -5.207 -25.141 5.641 1 98 258 ALA A C 1
ATOM 2111 O O . ALA A 1 258 ? -5.289 -23.906 5.59 1 98 258 ALA A O 1
ATOM 2112 N N . ARG A 1 259 ? -5.23 -25.75 6.781 1 96.75 259 ARG A N 1
ATOM 2113 C CA . ARG A 1 259 ? -5.391 -25.078 8.07 1 96.75 259 ARG A CA 1
ATOM 2114 C C . ARG A 1 259 ? -4.262 -24.094 8.32 1 96.75 259 ARG A C 1
ATOM 2116 O O . ARG A 1 259 ? -4.473 -23.031 8.922 1 96.75 259 ARG A O 1
ATOM 2123 N N . LEU A 1 260 ? -3.115 -24.438 7.777 1 96.25 260 LEU A N 1
ATOM 2124 C CA . LEU A 1 260 ? -1.917 -23.656 8.078 1 96.25 260 LEU A CA 1
ATOM 2125 C C . LEU A 1 260 ? -1.615 -22.656 6.965 1 96.25 260 LEU A C 1
ATOM 2127 O O . LEU A 1 260 ? -0.766 -21.781 7.125 1 96.25 260 LEU A O 1
ATOM 2131 N N . GLN A 1 261 ? -2.242 -22.781 5.863 1 96.38 261 GLN A N 1
ATOM 2132 C CA . GLN A 1 261 ? -1.966 -21.969 4.688 1 96.38 261 GLN A CA 1
ATOM 2133 C C . GLN A 1 261 ? -3.246 -21.344 4.141 1 96.38 261 GLN A C 1
ATOM 2135 O O . GLN A 1 261 ? -3.861 -20.5 4.797 1 96.38 261 GLN A O 1
ATOM 2140 N N . GLY A 1 262 ? -3.846 -21.953 3.082 1 97.06 262 GLY A N 1
ATOM 2141 C CA . GLY A 1 262 ? -4.973 -21.391 2.357 1 97.06 262 GLY A CA 1
ATOM 2142 C C . GLY A 1 262 ? -6.207 -21.203 3.219 1 97.06 262 GLY A C 1
ATOM 2143 O O . GLY A 1 262 ? -7.055 -20.359 2.924 1 97.06 262 GLY A O 1
ATOM 2144 N N . GLY A 1 263 ? -6.348 -21.953 4.258 1 97.38 263 GLY A N 1
ATOM 2145 C CA . GLY A 1 263 ? -7.477 -21.828 5.164 1 97.38 263 GLY A CA 1
ATOM 2146 C C . GLY A 1 263 ? -7.555 -20.469 5.832 1 97.38 263 GLY A C 1
ATOM 2147 O O . GLY A 1 263 ? -8.641 -20 6.199 1 97.38 263 GLY A O 1
ATOM 2148 N N . LEU A 1 264 ? -6.426 -19.891 5.984 1 95.5 264 LEU A N 1
ATOM 2149 C CA . LEU A 1 264 ? -6.391 -18.547 6.559 1 95.5 264 LEU A CA 1
ATOM 2150 C C . LEU A 1 264 ? -7.16 -17.562 5.688 1 95.5 264 LEU A C 1
ATOM 2152 O O . LEU A 1 264 ? -7.895 -16.719 6.199 1 95.5 264 LEU A O 1
ATOM 2156 N N . LEU A 1 265 ? -6.969 -17.641 4.418 1 97.06 265 LEU A N 1
ATOM 2157 C CA . LEU A 1 265 ? -7.68 -16.781 3.484 1 97.06 265 LEU A CA 1
ATOM 2158 C C . LEU A 1 265 ? -9.164 -17.125 3.453 1 97.06 265 LEU A C 1
ATOM 2160 O O . LEU A 1 265 ? -10.016 -16.219 3.385 1 97.06 265 LEU A O 1
ATOM 2164 N N . VAL A 1 266 ? -9.477 -18.391 3.51 1 98 266 VAL A N 1
ATOM 2165 C CA . VAL A 1 266 ? -10.867 -18.844 3.523 1 98 266 VAL A CA 1
ATOM 2166 C C . VAL A 1 266 ? -11.578 -18.25 4.738 1 98 266 VAL A C 1
ATOM 2168 O O . VAL A 1 266 ? -12.742 -17.844 4.648 1 98 266 VAL A O 1
ATOM 2171 N N . LYS A 1 267 ? -10.945 -18.25 5.82 1 96.38 267 LYS A N 1
ATOM 2172 C CA . LYS A 1 267 ? -11.516 -17.688 7.035 1 96.38 267 LYS A CA 1
ATOM 2173 C C . LYS A 1 267 ? -11.891 -16.219 6.84 1 96.38 267 LYS A C 1
ATOM 2175 O O . LYS A 1 267 ? -12.969 -15.789 7.254 1 96.38 267 LYS A O 1
ATOM 2180 N N . TYR A 1 268 ? -11.016 -15.508 6.246 1 93.88 268 TYR A N 1
ATOM 2181 C CA . TYR A 1 268 ? -11.273 -14.102 5.977 1 93.88 268 TYR A CA 1
ATOM 2182 C C . TYR A 1 268 ? -12.453 -13.93 5.027 1 93.88 268 TYR A C 1
ATOM 2184 O O . TYR A 1 268 ? -13.281 -13.031 5.207 1 93.88 268 TYR A O 1
ATOM 2192 N N . ILE A 1 269 ? -12.492 -14.742 4.035 1 96.62 269 ILE A N 1
ATOM 2193 C CA . ILE A 1 269 ? -13.578 -14.711 3.059 1 96.62 269 ILE A CA 1
ATOM 2194 C C . ILE A 1 269 ? -14.914 -14.969 3.758 1 96.62 269 ILE A C 1
ATOM 2196 O O . ILE A 1 269 ? -15.875 -14.219 3.568 1 96.62 269 ILE A O 1
ATOM 2200 N N . LEU A 1 270 ? -14.938 -15.977 4.559 1 96.75 270 LEU A N 1
ATOM 2201 C CA . LEU A 1 270 ? -16.156 -16.344 5.273 1 96.75 270 LEU A CA 1
ATOM 2202 C C . LEU A 1 270 ? -16.594 -15.211 6.203 1 96.75 270 LEU A C 1
ATOM 2204 O O . LEU A 1 270 ? -17.797 -14.938 6.336 1 96.75 270 LEU A O 1
ATOM 2208 N N . GLN A 1 271 ? -15.648 -14.617 6.84 1 95.25 271 GLN A N 1
ATOM 2209 C CA . GLN A 1 271 ? -15.961 -13.5 7.73 1 95.25 271 GLN A CA 1
ATOM 2210 C C . GLN A 1 271 ? -16.594 -12.344 6.965 1 95.25 271 GLN A C 1
ATOM 2212 O O . GLN A 1 271 ? -17.562 -11.75 7.43 1 95.25 271 GLN A O 1
ATOM 2217 N N . GLN A 1 272 ? -16.078 -12.031 5.836 1 95.56 272 GLN A N 1
ATOM 2218 C CA . GLN A 1 272 ? -16.625 -10.953 5.02 1 95.56 272 GLN A CA 1
ATOM 2219 C C . GLN A 1 272 ? -18.047 -11.266 4.582 1 95.56 272 GLN A C 1
ATOM 2221 O O . GLN A 1 272 ? -18.922 -10.398 4.613 1 95.56 272 GLN A O 1
ATOM 2226 N N . PHE A 1 273 ? -18.281 -12.438 4.188 1 96.38 273 PHE A N 1
ATOM 2227 C CA . PHE A 1 273 ? -19.609 -12.828 3.732 1 96.38 273 PHE A CA 1
ATOM 2228 C C . PHE A 1 273 ? -20.594 -12.836 4.891 1 96.38 273 PHE A C 1
ATOM 2230 O O . PHE A 1 273 ? -21.766 -12.5 4.715 1 96.38 273 PHE A O 1
ATOM 2237 N N . SER A 1 274 ? -20.125 -13.211 6.023 1 94.31 274 SER A N 1
ATOM 2238 C CA . SER A 1 274 ? -21 -13.188 7.199 1 94.31 274 SER A CA 1
ATOM 2239 C C . SER A 1 274 ? -21.406 -11.766 7.551 1 94.31 274 SER A C 1
ATOM 2241 O O . SER A 1 274 ? -22.547 -11.516 7.941 1 94.31 274 SER A O 1
ATOM 2243 N N . GLU A 1 275 ? -20.484 -10.883 7.391 1 91.25 275 GLU A N 1
ATOM 2244 C CA . GLU A 1 275 ? -20.766 -9.484 7.672 1 91.25 275 GLU A CA 1
ATOM 2245 C C . GLU A 1 275 ? -21.703 -8.883 6.621 1 91.25 275 GLU A C 1
ATOM 2247 O O . GLU A 1 275 ? -22.5 -8 6.922 1 91.25 275 GLU A O 1
ATOM 2252 N N . ALA A 1 276 ? -21.625 -9.352 5.473 1 88 276 ALA A N 1
ATOM 2253 C CA . ALA A 1 276 ? -22.359 -8.797 4.34 1 88 276 ALA A CA 1
ATOM 2254 C C . ALA A 1 276 ? -23.828 -9.203 4.391 1 88 276 ALA A C 1
ATOM 2256 O O . ALA A 1 276 ? -24.641 -8.742 3.58 1 88 276 ALA A O 1
ATOM 2257 N N . ARG A 1 277 ? -24.266 -10.031 5.281 1 85.81 277 ARG A N 1
ATOM 2258 C CA . ARG A 1 277 ? -25.672 -10.344 5.5 1 85.81 277 ARG A CA 1
ATOM 2259 C C . ARG A 1 277 ? -26.422 -9.125 6.02 1 85.81 277 ARG A C 1
ATOM 2261 O O . ARG A 1 277 ? -27.641 -9.039 5.887 1 85.81 277 ARG A O 1
ATOM 2268 N N . PHE A 1 278 ? -25.547 -8.266 6.578 1 85.69 278 PHE A N 1
ATOM 2269 C CA . PHE A 1 278 ? -26.125 -7.047 7.133 1 85.69 278 PHE A CA 1
ATOM 2270 C C . PHE A 1 278 ? -25.844 -5.855 6.23 1 85.69 278 PHE A C 1
ATOM 2272 O O . PHE A 1 278 ? -24.891 -5.863 5.457 1 85.69 278 PHE A O 1
ATOM 2279 N N . PRO A 1 279 ? -26.797 -4.938 6.273 1 84.25 279 PRO A N 1
ATOM 2280 C CA . PRO A 1 279 ? -26.609 -3.764 5.414 1 84.25 279 PRO A CA 1
ATOM 2281 C C . PRO A 1 279 ? -25.266 -3.086 5.625 1 84.25 279 PRO A C 1
ATOM 2283 O O . PRO A 1 279 ? -24.828 -2.914 6.766 1 84.25 279 PRO A O 1
ATOM 2286 N N . GLN A 1 280 ? -24.625 -2.857 4.438 1 90.88 280 GLN A N 1
ATOM 2287 C CA . GLN A 1 280 ? -23.344 -2.143 4.441 1 90.88 280 GLN A CA 1
ATOM 2288 C C . GLN A 1 280 ? -23.094 -1.46 3.1 1 90.88 280 GLN A C 1
ATOM 2290 O O . GLN A 1 280 ? -23.719 -1.807 2.096 1 90.88 280 GLN A O 1
ATOM 2295 N N . LYS A 1 281 ? -22.234 -0.532 3.162 1 92.69 281 LYS A N 1
ATOM 2296 C CA . LYS A 1 281 ? -21.906 0.226 1.956 1 92.69 281 LYS A CA 1
ATOM 2297 C C . LYS A 1 281 ? -20.891 -0.516 1.092 1 92.69 281 LYS A C 1
ATOM 2299 O O . LYS A 1 281 ? -20.922 -0.409 -0.136 1 92.69 281 LYS A O 1
ATOM 2304 N N . ARG A 1 282 ? -20.031 -1.288 1.763 1 96.94 282 ARG A N 1
ATOM 2305 C CA . ARG A 1 282 ? -19.016 -2.055 1.042 1 96.94 282 ARG A CA 1
ATOM 2306 C C . ARG A 1 282 ? -19.656 -3.152 0.2 1 96.94 282 ARG A C 1
ATOM 2308 O O . ARG A 1 282 ? -20.406 -3.979 0.718 1 96.94 282 ARG A O 1
ATOM 2315 N N . LYS A 1 283 ? -19.281 -3.156 -1.042 1 97.81 283 LYS A N 1
ATOM 2316 C CA . LYS A 1 283 ? -19.891 -4.113 -1.959 1 97.81 283 LYS A CA 1
ATOM 2317 C C . LYS A 1 283 ? -18.875 -5.129 -2.457 1 97.81 283 LYS A C 1
ATOM 2319 O O . LYS A 1 283 ? -19.234 -6.25 -2.83 1 97.81 283 LYS A O 1
ATOM 2324 N N . MET A 1 284 ? -17.641 -4.699 -2.443 1 98.31 284 MET A N 1
ATOM 2325 C CA . MET A 1 284 ? -16.641 -5.535 -3.094 1 98.31 284 MET A CA 1
ATOM 2326 C C . MET A 1 284 ? -15.289 -5.406 -2.4 1 98.31 284 MET A C 1
ATOM 2328 O O . MET A 1 284 ? -14.898 -4.309 -2 1 98.31 284 MET A O 1
ATOM 2332 N N . VAL A 1 285 ? -14.656 -6.477 -2.232 1 98.31 285 VAL A N 1
ATOM 2333 C CA . VAL A 1 285 ? -13.258 -6.52 -1.805 1 98.31 285 VAL A CA 1
ATOM 2334 C C . VAL A 1 285 ? -12.414 -7.223 -2.863 1 98.31 285 VAL A C 1
ATOM 2336 O O . VAL A 1 285 ? -12.812 -8.266 -3.391 1 98.31 285 VAL A O 1
ATOM 2339 N N . VAL A 1 286 ? -11.305 -6.656 -3.203 1 98.69 286 VAL A N 1
ATOM 2340 C CA . VAL A 1 286 ? -10.43 -7.199 -4.234 1 98.69 286 VAL A CA 1
ATOM 2341 C C . VAL A 1 286 ? -9.047 -7.461 -3.65 1 98.69 286 VAL A C 1
ATOM 2343 O O . VAL A 1 286 ? -8.469 -6.59 -2.998 1 98.69 286 VAL A O 1
ATOM 2346 N N . TYR A 1 287 ? -8.531 -8.641 -3.932 1 98.56 287 TYR A N 1
ATOM 2347 C CA . TYR A 1 287 ? -7.176 -9 -3.525 1 98.56 287 TYR A CA 1
ATOM 2348 C C . TYR A 1 287 ? -6.277 -9.211 -4.738 1 98.56 287 TYR A C 1
ATOM 2350 O O . TYR A 1 287 ? -6.57 -10.047 -5.598 1 98.56 287 TYR A O 1
ATOM 2358 N N . SER A 1 288 ? -5.223 -8.414 -4.852 1 98.81 288 SER A N 1
ATOM 2359 C CA . SER A 1 288 ? -4.168 -8.617 -5.84 1 98.81 288 SER A CA 1
ATOM 2360 C C . SER A 1 288 ? -3.053 -9.492 -5.285 1 98.81 288 SER A C 1
ATOM 2362 O O . SER A 1 288 ? -2.352 -9.102 -4.348 1 98.81 288 SER A O 1
ATOM 2364 N N . ALA A 1 289 ? -2.895 -10.664 -5.93 1 98.56 289 ALA A N 1
ATOM 2365 C CA . ALA A 1 289 ? -2.061 -11.664 -5.273 1 98.56 289 ALA A CA 1
ATOM 2366 C C . ALA A 1 289 ? -1.32 -12.523 -6.301 1 98.56 289 ALA A C 1
ATOM 2368 O O . ALA A 1 289 ? -0.838 -12.008 -7.312 1 98.56 289 ALA A O 1
ATOM 2369 N N . HIS A 1 290 ? -1.072 -13.797 -5.926 1 98.25 290 HIS A N 1
ATOM 2370 C CA . HIS A 1 290 ? -0.142 -14.633 -6.672 1 98.25 290 HIS A CA 1
ATOM 2371 C C . HIS A 1 290 ? -0.798 -15.945 -7.09 1 98.25 290 HIS A C 1
ATOM 2373 O O . HIS A 1 290 ? -1.914 -16.25 -6.664 1 98.25 290 HIS A O 1
ATOM 2379 N N . ASP A 1 291 ? -0.096 -16.656 -7.969 1 97.38 291 ASP A N 1
ATOM 2380 C CA . ASP A 1 291 ? -0.512 -18 -8.336 1 97.38 291 ASP A CA 1
ATOM 2381 C C . ASP A 1 291 ? -0.548 -18.922 -7.117 1 97.38 291 ASP A C 1
ATOM 2383 O O . ASP A 1 291 ? -1.494 -19.688 -6.941 1 97.38 291 ASP A O 1
ATOM 2387 N N . THR A 1 292 ? 0.436 -18.75 -6.25 1 96.94 292 THR A N 1
ATOM 2388 C CA . THR A 1 292 ? 0.484 -19.594 -5.062 1 96.94 292 THR A CA 1
ATOM 2389 C C . THR A 1 292 ? -0.671 -19.266 -4.121 1 96.94 292 THR A C 1
ATOM 2391 O O . THR A 1 292 ? -1.172 -20.141 -3.418 1 96.94 292 THR A O 1
ATOM 2394 N N . THR A 1 293 ? -1.107 -18 -4.121 1 98.31 293 THR A N 1
ATOM 2395 C CA . THR A 1 293 ? -2.281 -17.641 -3.336 1 98.31 293 THR A CA 1
ATOM 2396 C C . THR A 1 293 ? -3.521 -18.359 -3.852 1 98.31 293 THR A C 1
ATOM 2398 O O . THR A 1 293 ? -4.273 -18.953 -3.068 1 98.31 293 THR A O 1
ATOM 2401 N N . LEU A 1 294 ? -3.678 -18.344 -5.148 1 98.38 294 LEU A N 1
ATOM 2402 C CA . LEU A 1 294 ? -4.82 -19.016 -5.758 1 98.38 294 LEU A CA 1
ATOM 2403 C C . LEU A 1 294 ? -4.73 -20.531 -5.555 1 98.38 294 LEU A C 1
ATOM 2405 O O . LEU A 1 294 ? -5.734 -21.172 -5.258 1 98.38 294 LEU A O 1
ATOM 2409 N N . GLY A 1 295 ? -3.549 -21.094 -5.742 1 98.19 295 GLY A N 1
ATOM 2410 C CA . GLY A 1 295 ? -3.359 -22.516 -5.5 1 98.19 295 GLY A CA 1
ATOM 2411 C C . GLY A 1 295 ? -3.705 -22.922 -4.082 1 98.19 295 GLY A C 1
ATOM 2412 O O . GLY A 1 295 ? -4.43 -23.906 -3.875 1 98.19 295 GLY A O 1
ATOM 2413 N N . ALA A 1 296 ? -3.195 -22.156 -3.152 1 98.25 296 ALA A N 1
ATOM 2414 C CA . ALA A 1 296 ? -3.471 -22.453 -1.746 1 98.25 296 ALA A CA 1
ATOM 2415 C C . ALA A 1 296 ? -4.965 -22.375 -1.453 1 98.25 296 ALA A C 1
ATOM 2417 O O . ALA A 1 296 ? -5.512 -23.234 -0.761 1 98.25 296 ALA A O 1
ATOM 2418 N N . LEU A 1 297 ? -5.578 -21.391 -1.974 1 98.56 297 LEU A N 1
ATOM 2419 C CA . LEU A 1 297 ? -7.004 -21.172 -1.764 1 98.56 297 LEU A CA 1
ATOM 2420 C C . LEU A 1 297 ? -7.816 -22.312 -2.365 1 98.56 297 LEU A C 1
ATOM 2422 O O . LEU A 1 297 ? -8.672 -22.906 -1.691 1 98.56 297 LEU A O 1
ATOM 2426 N N . GLN A 1 298 ? -7.547 -22.641 -3.561 1 98.62 298 GLN A N 1
ATOM 2427 C CA . GLN A 1 298 ? -8.328 -23.641 -4.277 1 98.62 298 GLN A CA 1
ATOM 2428 C C . GLN A 1 298 ? -8.117 -25.031 -3.688 1 98.62 298 GLN A C 1
ATOM 2430 O O . GLN A 1 298 ? -9.039 -25.844 -3.658 1 98.62 298 GLN A O 1
ATOM 2435 N N . MET A 1 299 ? -6.945 -25.312 -3.248 1 98.5 299 MET A N 1
ATOM 2436 C CA . MET A 1 299 ? -6.707 -26.609 -2.629 1 98.5 299 MET A CA 1
ATOM 2437 C C . MET A 1 299 ? -7.312 -26.672 -1.231 1 98.5 299 MET A C 1
ATOM 2439 O O . MET A 1 299 ? -7.762 -27.719 -0.788 1 98.5 299 MET A O 1
ATOM 2443 N N . ALA A 1 300 ? -7.281 -25.484 -0.573 1 98.56 300 ALA A N 1
ATOM 2444 C CA . ALA A 1 300 ? -8 -25.438 0.697 1 98.56 300 ALA A CA 1
ATOM 2445 C C . ALA A 1 300 ? -9.484 -25.75 0.5 1 98.56 300 ALA A C 1
ATOM 2447 O O . ALA A 1 300 ? -10.07 -26.516 1.267 1 98.56 300 ALA A O 1
ATOM 2448 N N . LEU A 1 301 ? -10.031 -25.266 -0.567 1 98.56 301 LEU A N 1
ATOM 2449 C CA . LEU A 1 301 ? -11.453 -25.438 -0.862 1 98.56 301 LEU A CA 1
ATOM 2450 C C . LEU A 1 301 ? -11.711 -26.75 -1.576 1 98.56 301 LEU A C 1
ATOM 2452 O O . LEU A 1 301 ? -12.859 -27.094 -1.868 1 98.56 301 LEU A O 1
ATOM 2456 N N . ASN A 1 302 ? -10.648 -27.438 -1.888 1 98.06 302 ASN A N 1
ATOM 2457 C CA . ASN A 1 302 ? -10.719 -28.703 -2.617 1 98.06 302 ASN A CA 1
ATOM 2458 C C . ASN A 1 302 ? -11.352 -28.516 -3.992 1 98.06 302 ASN A C 1
ATOM 2460 O O . ASN A 1 302 ? -12.18 -29.328 -4.41 1 98.06 302 ASN A O 1
ATOM 2464 N N . THR A 1 303 ? -11 -27.422 -4.652 1 97.81 303 THR A N 1
ATOM 2465 C CA . THR A 1 303 ? -11.555 -27.125 -5.969 1 97.81 303 THR A CA 1
ATOM 2466 C C . THR A 1 303 ? -10.445 -26.984 -7.004 1 97.81 303 THR A C 1
ATOM 2468 O O . THR A 1 303 ? -10.711 -26.656 -8.164 1 97.81 303 THR A O 1
ATOM 2471 N N . TYR A 1 304 ? -9.227 -27.234 -6.609 1 97.5 304 TYR A N 1
ATOM 2472 C CA . TYR A 1 304 ? -8.078 -27.062 -7.488 1 97.5 304 TYR A CA 1
ATOM 2473 C C . TYR A 1 304 ? -8.148 -28.031 -8.664 1 97.5 304 TYR A C 1
ATOM 2475 O O . TYR A 1 304 ? -8.484 -29.219 -8.484 1 97.5 304 TYR A O 1
ATOM 2483 N N . ASN A 1 305 ? -7.812 -27.578 -9.922 1 94.69 305 ASN A N 1
ATOM 2484 C CA . ASN A 1 305 ? -7.969 -28.406 -11.117 1 94.69 305 ASN A CA 1
ATOM 2485 C C . ASN A 1 305 ? -6.629 -28.969 -11.586 1 94.69 305 ASN A C 1
ATOM 2487 O O . ASN A 1 305 ? -6.484 -29.344 -12.75 1 94.69 305 ASN A O 1
ATOM 2491 N N . ASN A 1 306 ? -5.566 -28.828 -10.836 1 95 306 ASN A N 1
ATOM 2492 C CA . ASN A 1 306 ? -4.25 -29.406 -11.086 1 95 306 ASN A CA 1
ATOM 2493 C C . ASN A 1 306 ? -3.512 -28.672 -12.203 1 95 306 ASN A C 1
ATOM 2495 O O . ASN A 1 306 ? -2.625 -29.234 -12.844 1 95 306 ASN A O 1
ATOM 2499 N N . LYS A 1 307 ? -3.924 -27.453 -12.406 1 95.88 307 LYS A N 1
ATOM 2500 C CA . LYS A 1 307 ? -3.23 -26.609 -13.375 1 95.88 307 LYS A CA 1
ATOM 2501 C C . LYS A 1 307 ? -2.699 -25.344 -12.703 1 95.88 307 LYS A C 1
ATOM 2503 O O . LYS A 1 307 ? -3.27 -24.859 -11.719 1 95.88 307 LYS A O 1
ATOM 2508 N N . LEU A 1 308 ? -1.644 -24.859 -13.289 1 96.12 308 LEU A N 1
ATOM 2509 C CA . LEU A 1 308 ? -1.126 -23.578 -12.805 1 96.12 308 LEU A CA 1
ATOM 2510 C C . LEU A 1 308 ? -2.078 -22.438 -13.141 1 96.12 308 LEU A C 1
ATOM 2512 O O . LEU A 1 308 ? -2.564 -22.344 -14.273 1 96.12 308 LEU A O 1
ATOM 2516 N N . PRO A 1 309 ? -2.453 -21.594 -12.18 1 96.94 309 PRO A N 1
ATOM 2517 C CA . PRO A 1 309 ? -3.254 -20.422 -12.531 1 96.94 309 PRO A CA 1
ATOM 2518 C C . PRO A 1 309 ? -2.539 -19.5 -13.516 1 96.94 309 PRO A C 1
ATOM 2520 O O . PRO A 1 309 ? -1.412 -19.062 -13.258 1 96.94 309 PRO A O 1
ATOM 2523 N N . PRO A 1 310 ? -3.15 -19.172 -14.578 1 97.19 310 PRO A N 1
ATOM 2524 C CA . PRO A 1 310 ? -2.51 -18.266 -15.531 1 97.19 310 PRO A CA 1
ATOM 2525 C C . PRO A 1 310 ? -2.398 -16.844 -15.008 1 97.19 310 PRO A C 1
ATOM 2527 O O . PRO A 1 310 ? -3.041 -16.484 -14.016 1 97.19 310 PRO A O 1
ATOM 2530 N N . TYR A 1 311 ? -1.558 -16.078 -15.711 1 98.12 311 TYR A N 1
ATOM 2531 C CA . TYR A 1 311 ? -1.456 -14.656 -15.391 1 98.12 311 TYR A CA 1
ATOM 2532 C C . TYR A 1 311 ? -2.816 -13.977 -15.492 1 98.12 311 TYR A C 1
ATOM 2534 O O . TYR A 1 311 ? -3.594 -14.258 -16.406 1 98.12 311 TYR A O 1
ATOM 2542 N N . ALA A 1 312 ? -3.129 -13.094 -14.477 1 98.25 312 ALA A N 1
ATOM 2543 C CA . ALA A 1 312 ? -4.328 -12.266 -14.422 1 98.25 312 ALA A CA 1
ATOM 2544 C C . ALA A 1 312 ? -5.586 -13.133 -14.305 1 98.25 312 ALA A C 1
ATOM 2546 O O . ALA A 1 312 ? -6.68 -12.695 -14.664 1 98.25 312 ALA A O 1
ATOM 2547 N N . SER A 1 313 ? -5.395 -14.414 -13.938 1 98.38 313 SER A N 1
ATOM 2548 C CA . SER A 1 313 ? -6.574 -15.203 -13.578 1 98.38 313 SER A CA 1
ATOM 2549 C C . SER A 1 313 ? -7.23 -14.672 -12.312 1 98.38 313 SER A C 1
ATOM 2551 O O . SER A 1 313 ? -6.586 -13.992 -11.508 1 98.38 313 SER A O 1
ATOM 2553 N N . CYS A 1 314 ? -8.539 -14.969 -12.172 1 98.62 314 CYS A N 1
ATOM 2554 C CA . CYS A 1 314 ? -9.305 -14.344 -11.102 1 98.62 314 CYS A CA 1
ATOM 2555 C C . CYS A 1 314 ? -10.305 -15.32 -10.5 1 98.62 314 CYS A C 1
ATOM 2557 O O . CYS A 1 314 ? -11.156 -15.852 -11.203 1 98.62 314 CYS A O 1
ATOM 2559 N N . GLN A 1 315 ? -10.148 -15.617 -9.203 1 98.69 315 GLN A N 1
ATOM 2560 C CA . GLN A 1 315 ? -11.156 -16.328 -8.43 1 98.69 315 GLN A CA 1
ATOM 2561 C C . GLN A 1 315 ? -12.242 -15.391 -7.926 1 98.69 315 GLN A C 1
ATOM 2563 O O . GLN A 1 315 ? -11.945 -14.383 -7.273 1 98.69 315 GLN A O 1
ATOM 2568 N N . ILE A 1 316 ? -13.547 -15.734 -8.211 1 98.69 316 ILE A N 1
ATOM 2569 C CA . ILE A 1 316 ? -14.68 -14.859 -7.91 1 98.69 316 ILE A CA 1
ATOM 2570 C C . ILE A 1 316 ? -15.586 -15.531 -6.879 1 98.69 316 ILE A C 1
ATOM 2572 O O . ILE A 1 316 ? -15.945 -16.703 -7.027 1 98.69 316 ILE A O 1
ATOM 2576 N N . PHE A 1 317 ? -15.914 -14.836 -5.832 1 98.75 317 PHE A N 1
ATOM 2577 C CA . PHE A 1 317 ? -16.953 -15.195 -4.875 1 98.75 317 PHE A CA 1
ATOM 2578 C C . PHE A 1 317 ? -18.094 -14.188 -4.898 1 98.75 317 PHE A C 1
ATOM 2580 O O . PHE A 1 317 ? -17.859 -12.984 -4.734 1 98.75 317 PHE A O 1
ATOM 2587 N N . GLU A 1 318 ? -19.281 -14.656 -5.078 1 98.38 318 GLU A N 1
ATOM 2588 C CA . GLU A 1 318 ? -20.469 -13.797 -5.078 1 98.38 318 GLU A CA 1
ATOM 2589 C C . GLU A 1 318 ? -21.484 -14.258 -4.031 1 98.38 318 GLU A C 1
ATOM 2591 O O . GLU A 1 318 ? -21.844 -15.438 -3.982 1 98.38 318 GLU A O 1
ATOM 2596 N N . GLN A 1 319 ? -21.875 -13.352 -3.248 1 98.31 319 GLN A N 1
ATOM 2597 C CA . GLN A 1 319 ? -22.953 -13.633 -2.305 1 98.31 319 GLN A CA 1
ATOM 2598 C C . GLN A 1 319 ? -24.281 -13.078 -2.807 1 98.31 319 GLN A C 1
ATOM 2600 O O . GLN A 1 319 ? -24.375 -11.898 -3.154 1 98.31 319 GLN A O 1
ATOM 2605 N N . TYR A 1 320 ? -25.266 -13.922 -2.781 1 97.44 320 TYR A N 1
ATOM 2606 C CA . TYR A 1 320 ? -26.625 -13.523 -3.176 1 97.44 320 TYR A CA 1
ATOM 2607 C C . TYR A 1 320 ? -27.594 -13.656 -2.008 1 97.44 320 TYR A C 1
ATOM 2609 O O . TYR A 1 320 ? -27.422 -14.523 -1.148 1 97.44 320 TYR A O 1
ATOM 2617 N N . GLU A 1 321 ? -28.484 -12.742 -1.931 1 96.69 321 GLU A N 1
ATOM 2618 C CA . GLU A 1 321 ? -29.688 -12.945 -1.142 1 96.69 321 GLU A CA 1
ATOM 2619 C C . GLU A 1 321 ? -30.844 -13.461 -2.008 1 96.69 321 GLU A C 1
ATOM 2621 O O . GLU A 1 321 ? -31.312 -12.758 -2.91 1 96.69 321 GLU A O 1
ATOM 2626 N N . GLU A 1 322 ? -31.25 -14.641 -1.664 1 95.56 322 GLU A N 1
ATOM 2627 C CA . GLU A 1 322 ? -32.312 -15.266 -2.441 1 95.56 322 GLU A CA 1
ATOM 2628 C C . GLU A 1 322 ? -33.688 -14.688 -2.068 1 95.56 322 GLU A C 1
ATOM 2630 O O . GLU A 1 322 ?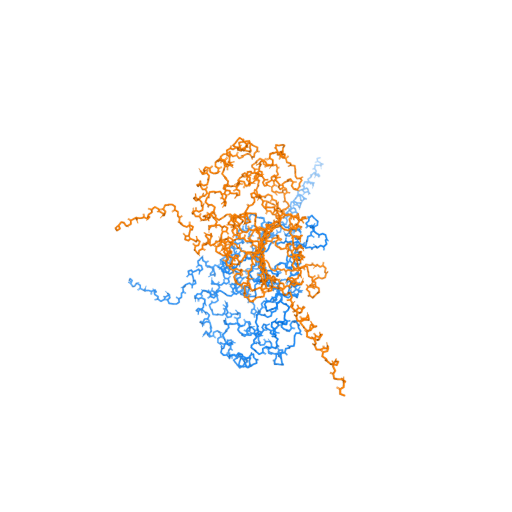 -33.781 -13.938 -1.101 1 95.56 322 GLU A O 1
ATOM 2635 N N . GLU A 1 323 ? -34.656 -15.07 -2.877 1 94.06 323 GLU A N 1
ATOM 2636 C CA . GLU A 1 323 ? -36 -14.555 -2.666 1 94.06 323 GLU A CA 1
ATOM 2637 C C . GLU A 1 323 ? -36.531 -14.93 -1.282 1 94.06 323 GLU A C 1
ATOM 2639 O O . GLU A 1 323 ? -37.281 -14.164 -0.672 1 94.06 323 GLU A O 1
ATOM 2644 N N . ASN A 1 324 ? -36.125 -15.992 -0.853 1 93.56 324 ASN A N 1
ATOM 2645 C CA . ASN A 1 324 ? -36.594 -16.469 0.442 1 93.56 324 ASN A CA 1
ATOM 2646 C C . ASN A 1 324 ? -35.781 -15.898 1.588 1 93.56 324 ASN A C 1
ATOM 2648 O O . ASN A 1 324 ? -35.938 -16.297 2.742 1 93.56 324 ASN A O 1
ATOM 2652 N N . GLY A 1 325 ? -34.812 -15.117 1.287 1 91.81 325 GLY A N 1
ATOM 2653 C CA . GLY A 1 325 ? -34.031 -14.461 2.318 1 91.81 325 GLY A CA 1
ATOM 2654 C C . GLY A 1 325 ? -32.719 -15.188 2.633 1 91.81 325 GLY A C 1
ATOM 2655 O O . GLY A 1 325 ? -31.844 -14.641 3.305 1 91.81 325 GLY A O 1
ATOM 2656 N N . VAL A 1 326 ? -32.594 -16.375 2.105 1 94.56 326 VAL A N 1
ATOM 2657 C CA . VAL A 1 326 ? -31.391 -17.141 2.352 1 94.56 326 VAL A CA 1
ATOM 2658 C C . VAL A 1 326 ? -30.234 -16.562 1.549 1 94.56 326 VAL A C 1
ATOM 2660 O O . VAL A 1 326 ? -30.406 -16.172 0.391 1 94.56 326 VAL A O 1
ATOM 2663 N N . HIS A 1 327 ? -29.141 -16.516 2.246 1 96.88 327 HIS A N 1
ATOM 2664 C CA . HIS A 1 327 ? -27.938 -16.062 1.551 1 96.88 327 HIS A CA 1
ATOM 2665 C C . HIS A 1 327 ? -27.156 -17.25 0.98 1 96.88 327 HIS A C 1
ATOM 2667 O O . HIS A 1 327 ? -26.984 -18.266 1.652 1 96.88 327 HIS A O 1
ATOM 2673 N N . THR A 1 328 ? -26.75 -17.109 -0.271 1 97.81 328 THR A N 1
ATOM 2674 C CA . THR A 1 328 ? -25.969 -18.156 -0.931 1 97.81 328 THR A CA 1
ATOM 2675 C C . THR A 1 328 ? -24.672 -17.609 -1.492 1 97.81 328 THR A C 1
ATOM 2677 O O . THR A 1 328 ? -24.547 -16.406 -1.709 1 97.81 328 THR A O 1
ATOM 2680 N N . ILE A 1 329 ? -23.703 -18.469 -1.667 1 98.12 329 ILE A N 1
ATOM 2681 C CA . ILE A 1 329 ? -22.406 -18.141 -2.254 1 98.12 329 ILE A CA 1
ATOM 2682 C C . ILE A 1 329 ? -22.234 -18.875 -3.578 1 98.12 329 ILE A C 1
ATOM 2684 O O . ILE A 1 329 ? -22.453 -20.094 -3.65 1 98.12 329 ILE A O 1
ATOM 2688 N N . GLU A 1 330 ? -21.891 -18.156 -4.594 1 98.31 330 GLU A N 1
ATOM 2689 C CA . GLU A 1 330 ? -21.469 -18.719 -5.875 1 98.31 330 GLU A CA 1
ATOM 2690 C C . GLU A 1 330 ? -20.016 -18.391 -6.176 1 98.31 330 GLU A C 1
ATOM 2692 O O . GLU A 1 330 ? -19.516 -17.328 -5.828 1 98.31 330 GLU A O 1
ATOM 2697 N N . MET A 1 331 ? -19.359 -19.406 -6.762 1 98.5 331 MET A N 1
ATOM 2698 C CA . MET A 1 331 ? -17.953 -19.219 -7.074 1 98.5 331 MET A CA 1
ATOM 2699 C C . MET A 1 331 ? -17.703 -19.391 -8.57 1 98.5 331 MET A C 1
ATOM 2701 O O . MET A 1 331 ? -18.328 -20.234 -9.219 1 98.5 331 MET A O 1
ATOM 2705 N N . TYR A 1 332 ? -16.797 -18.578 -9.094 1 98.38 332 TYR A N 1
ATOM 2706 C CA . TYR A 1 332 ? -16.375 -18.641 -10.484 1 98.38 332 TYR A CA 1
ATOM 2707 C C . TYR A 1 332 ? -14.859 -18.484 -10.602 1 98.38 332 TYR A C 1
ATOM 2709 O O . TYR A 1 332 ? -14.211 -17.953 -9.688 1 98.38 332 TYR A O 1
ATOM 2717 N N . PHE A 1 333 ? -14.32 -19.031 -11.664 1 98.06 333 PHE A N 1
ATOM 2718 C CA . PHE A 1 333 ? -12.898 -18.859 -11.938 1 98.06 333 PHE A CA 1
ATOM 2719 C C . PHE A 1 333 ? -12.68 -18.422 -13.383 1 98.06 333 PHE A C 1
ATOM 2721 O O . PHE A 1 333 ? -13.117 -19.094 -14.312 1 98.06 333 PHE A O 1
ATOM 2728 N N . ARG A 1 334 ? -12.086 -17.234 -13.531 1 96.81 334 ARG A N 1
ATOM 2729 C CA . ARG A 1 334 ? -11.711 -16.703 -14.844 1 96.81 334 ARG A CA 1
ATOM 2730 C C . ARG A 1 334 ? -10.25 -16.984 -15.156 1 96.81 334 ARG A C 1
ATOM 2732 O O . ARG A 1 334 ? -9.352 -16.375 -14.555 1 96.81 334 ARG A O 1
ATOM 2739 N N . ASN A 1 335 ? -10 -17.859 -16.094 1 91.62 335 ASN A N 1
ATOM 2740 C CA . ASN A 1 335 ? -8.625 -18.25 -16.375 1 91.62 335 ASN A CA 1
ATOM 2741 C C . ASN A 1 335 ? -8.266 -18 -17.844 1 91.62 335 ASN A C 1
ATOM 2743 O O . ASN A 1 335 ? -7.172 -18.359 -18.281 1 91.62 335 ASN A O 1
ATOM 2747 N N . ASP A 1 336 ? -9.211 -17.469 -18.531 1 83.38 336 ASP A N 1
ATOM 2748 C CA . ASP A 1 336 ? -9.055 -17.156 -19.953 1 83.38 336 ASP A CA 1
ATOM 2749 C C . ASP A 1 336 ? -9.773 -15.867 -20.312 1 83.38 336 ASP A C 1
ATOM 2751 O O . ASP A 1 336 ? -10.953 -15.695 -20.016 1 83.38 336 ASP A O 1
ATOM 2755 N N . THR A 1 337 ? -9.102 -15 -21.016 1 83.25 337 THR A N 1
ATOM 2756 C CA . THR A 1 337 ? -9.664 -13.688 -21.312 1 83.25 337 THR A CA 1
ATOM 2757 C C . THR A 1 337 ? -10.758 -13.805 -22.359 1 83.25 337 THR A C 1
ATOM 2759 O O . THR A 1 337 ? -11.602 -12.906 -22.484 1 83.25 337 THR A O 1
ATOM 2762 N N . SER A 1 338 ? -10.734 -14.781 -23.016 1 82.44 338 SER A N 1
ATOM 2763 C CA . SER A 1 338 ? -11.648 -14.922 -24.141 1 82.44 338 SER A CA 1
ATOM 2764 C C . SER A 1 338 ? -12.938 -15.633 -23.734 1 82.44 338 SER A C 1
ATOM 2766 O O . SER A 1 338 ? -13.875 -15.727 -24.516 1 82.44 338 SER A O 1
ATOM 2768 N N . LYS A 1 339 ? -12.977 -16.031 -22.5 1 86.5 339 LYS A N 1
ATOM 2769 C CA . LYS A 1 339 ? -14.141 -16.812 -22.062 1 86.5 339 LYS A CA 1
ATOM 2770 C C . LYS A 1 339 ? -14.719 -16.25 -20.766 1 86.5 339 LYS A C 1
ATOM 2772 O O . LYS A 1 339 ? -14.031 -15.531 -20.031 1 86.5 339 LYS A O 1
ATOM 2777 N N . GLU A 1 340 ? -15.953 -16.531 -20.625 1 92.31 340 GLU A N 1
ATOM 2778 C CA . GLU A 1 340 ? -16.578 -16.234 -19.344 1 92.31 340 GLU A CA 1
ATOM 2779 C C . GLU A 1 340 ? -16.016 -17.125 -18.234 1 92.31 340 GLU A C 1
ATOM 2781 O O . GLU A 1 340 ? -15.586 -18.25 -18.5 1 92.31 340 GLU A O 1
ATOM 2786 N N . PRO A 1 341 ? -16.062 -16.547 -17.031 1 95.06 341 PRO A N 1
ATOM 2787 C CA . PRO A 1 341 ? -15.602 -17.391 -15.93 1 95.06 341 PRO A CA 1
ATOM 2788 C C . PRO A 1 341 ? -16.406 -18.688 -15.797 1 95.06 341 PRO A C 1
ATOM 2790 O O . PRO A 1 341 ? -17.625 -18.672 -16 1 95.06 341 PRO A O 1
ATOM 2793 N N . TYR A 1 342 ? -15.789 -19.781 -15.492 1 94.06 342 TYR A N 1
ATOM 2794 C CA . TYR A 1 342 ? -16.531 -21.016 -15.32 1 94.06 342 TYR A CA 1
ATOM 2795 C C . TYR A 1 342 ? -16.938 -21.219 -13.859 1 94.06 342 TYR A C 1
ATOM 2797 O O . TYR A 1 342 ? -16.203 -20.812 -12.945 1 94.06 342 TYR A O 1
ATOM 2805 N N . PRO A 1 343 ? -18.062 -21.828 -13.664 1 96.56 343 PRO A N 1
ATOM 2806 C CA . PRO A 1 343 ? -18.547 -22.062 -12.305 1 96.56 343 PRO A CA 1
ATOM 2807 C C . PRO A 1 343 ? -17.688 -23.078 -11.539 1 96.56 343 PRO A C 1
ATOM 2809 O O . PRO A 1 343 ? -17.234 -24.078 -12.117 1 96.56 343 PRO A O 1
ATOM 2812 N N . VAL A 1 344 ? -17.422 -22.734 -10.328 1 97.31 344 VAL A N 1
ATOM 2813 C CA . VAL A 1 344 ? -16.734 -23.625 -9.391 1 97.31 344 VAL A CA 1
ATOM 2814 C C . VAL A 1 344 ? -17.656 -23.953 -8.219 1 97.31 344 VAL A C 1
ATOM 2816 O O . VAL A 1 344 ? -18.234 -23.062 -7.609 1 97.31 344 VAL A O 1
ATOM 2819 N N . THR A 1 345 ? -17.812 -25.219 -7.934 1 97.19 345 THR A N 1
ATOM 2820 C CA . THR A 1 345 ? -18.703 -25.625 -6.852 1 97.19 345 THR A CA 1
ATOM 2821 C C . THR A 1 345 ? -17.906 -26.266 -5.719 1 97.19 345 THR A C 1
ATOM 2823 O O . THR A 1 345 ? -17.047 -27.109 -5.961 1 97.19 345 THR A O 1
ATOM 2826 N N . LEU A 1 346 ? -18.203 -25.812 -4.543 1 97.5 346 LEU A N 1
ATOM 2827 C CA . LEU A 1 346 ? -17.609 -26.438 -3.369 1 97.5 346 LEU A CA 1
ATOM 2828 C C . LEU A 1 346 ? -18.094 -27.875 -3.221 1 97.5 346 LEU A C 1
ATOM 2830 O O . LEU A 1 346 ? -19.297 -28.141 -3.262 1 97.5 346 LEU A O 1
ATOM 2834 N N . PRO A 1 347 ? -17.172 -28.797 -3.059 1 97.5 347 PRO A N 1
ATOM 2835 C CA . PRO A 1 347 ? -17.625 -30.172 -2.848 1 97.5 347 PRO A CA 1
ATOM 2836 C C . PRO A 1 347 ? -18.578 -30.297 -1.669 1 97.5 347 PRO A C 1
ATOM 2838 O O . PRO A 1 347 ? -18.297 -29.812 -0.577 1 97.5 347 PRO A O 1
ATOM 2841 N N . GLY A 1 348 ? -19.703 -30.922 -1.919 1 97.31 348 GLY A N 1
ATOM 2842 C CA . GLY A 1 348 ? -20.703 -31.125 -0.883 1 97.31 348 GLY A CA 1
ATOM 2843 C C . GLY A 1 348 ? -21.812 -30.078 -0.918 1 97.31 348 GLY A C 1
ATOM 2844 O O . GLY A 1 348 ? -22.766 -30.156 -0.146 1 97.31 348 GLY A O 1
ATOM 2845 N N . CYS A 1 349 ? -21.703 -29.25 -1.897 1 97.19 349 CYS A N 1
ATOM 2846 C CA . CYS A 1 349 ? -22.703 -28.188 -1.961 1 97.19 349 CYS A CA 1
ATOM 2847 C C . CYS A 1 349 ? -23.219 -28.016 -3.383 1 97.19 349 CYS A C 1
ATOM 2849 O O . CYS A 1 349 ? -22.75 -28.688 -4.305 1 97.19 349 CYS A O 1
ATOM 2851 N N . SER A 1 350 ? -24.25 -27.203 -3.527 1 96.25 350 SER A N 1
ATOM 2852 C CA . SER A 1 350 ? -24.75 -26.797 -4.836 1 96.25 350 SER A CA 1
ATOM 2853 C C . SER A 1 350 ? -24.016 -25.562 -5.344 1 96.25 350 SER A C 1
ATOM 2855 O O . SER A 1 350 ? -23.219 -24.969 -4.617 1 96.25 350 SER A O 1
ATOM 2857 N N . SER A 1 351 ? -24.297 -25.266 -6.609 1 95.94 351 SER A N 1
ATOM 2858 C CA . SER A 1 351 ? -23.672 -24.078 -7.203 1 95.94 351 SER A CA 1
ATOM 2859 C C . SER A 1 351 ? -23.984 -22.828 -6.398 1 95.94 351 SER A C 1
ATOM 2861 O O . SER A 1 351 ? -23.109 -21.984 -6.184 1 95.94 351 SER A O 1
ATOM 2863 N N . ALA A 1 352 ? -25.234 -22.703 -6.098 1 97.06 352 ALA A N 1
ATOM 2864 C CA . ALA A 1 352 ? -25.625 -21.703 -5.117 1 97.06 352 ALA A CA 1
ATOM 2865 C C . ALA A 1 352 ? -25.609 -22.281 -3.705 1 97.06 352 ALA A C 1
ATOM 2867 O O 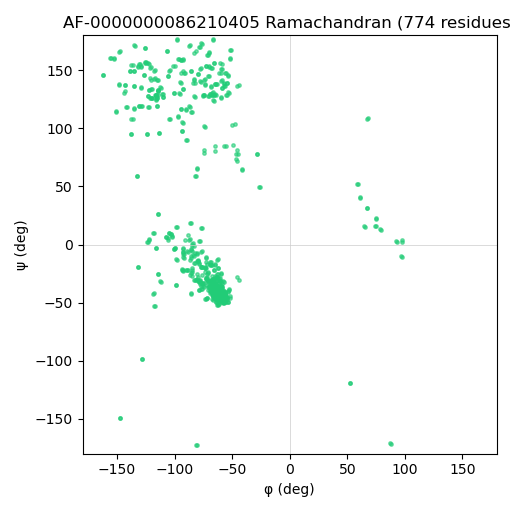. ALA A 1 352 ? -26.625 -22.781 -3.227 1 97.06 352 ALA A O 1
ATOM 2868 N N . CYS A 1 353 ? -24.516 -22.172 -3.08 1 98 353 CYS A N 1
ATOM 2869 C CA . CYS A 1 353 ? -24.297 -22.844 -1.799 1 98 353 CYS A CA 1
ATOM 2870 C C . CYS A 1 353 ? -24.781 -21.969 -0.646 1 98 353 CYS A C 1
ATOM 2872 O O . CYS A 1 353 ? -24.281 -20.859 -0.44 1 98 353 CYS A O 1
ATOM 2874 N N . PRO A 1 354 ? -25.75 -22.438 0.128 1 97.88 354 PRO A N 1
ATOM 2875 C CA . PRO A 1 354 ? -26.156 -21.641 1.292 1 97.88 354 PRO A CA 1
ATOM 2876 C C . PRO A 1 354 ? -24.969 -21.297 2.205 1 97.88 354 PRO A C 1
ATOM 2878 O O . PRO A 1 354 ? -24.094 -22.125 2.438 1 97.88 354 PRO A O 1
ATOM 2881 N N . LEU A 1 355 ? -24.953 -20.109 2.676 1 97.44 355 LEU A N 1
ATOM 2882 C CA . LEU A 1 355 ? -23.844 -19.609 3.471 1 97.44 355 LEU A CA 1
ATOM 2883 C C . LEU A 1 355 ? -23.578 -20.5 4.684 1 97.44 355 LEU A C 1
ATOM 2885 O O . LEU A 1 355 ? -22.438 -20.766 5.031 1 97.44 355 LEU A O 1
ATOM 2889 N N . SER A 1 356 ? -24.641 -20.938 5.363 1 96.69 356 SER A N 1
ATOM 2890 C CA . SER A 1 356 ? -24.5 -21.812 6.527 1 96.69 356 SER A CA 1
ATOM 2891 C C . SER A 1 356 ? -23.844 -23.141 6.148 1 96.69 356 SER A C 1
ATOM 2893 O O . SER A 1 356 ? -23 -23.641 6.883 1 96.69 356 SER A O 1
ATOM 2895 N N . GLN A 1 357 ? -24.25 -23.688 5.055 1 97.81 357 GLN A N 1
ATOM 2896 C CA . GLN A 1 357 ? -23.672 -24.938 4.582 1 97.81 357 GLN A CA 1
ATOM 2897 C C . GLN A 1 357 ? -22.203 -24.734 4.18 1 97.81 357 GLN A C 1
ATOM 2899 O O . GLN A 1 357 ? -21.359 -25.594 4.457 1 97.81 357 GLN A O 1
ATOM 2904 N N . PHE A 1 358 ? -21.969 -23.703 3.506 1 97.88 358 PHE A N 1
ATOM 2905 C CA . PHE A 1 358 ? -20.609 -23.359 3.139 1 97.88 358 PHE A CA 1
ATOM 2906 C C . PHE A 1 358 ? -19.703 -23.312 4.371 1 97.88 358 PHE A C 1
ATOM 2908 O O . PHE A 1 358 ? -18.625 -23.906 4.375 1 97.88 358 PHE A O 1
ATOM 2915 N N . ALA A 1 359 ? -20.156 -22.609 5.391 1 97.81 359 ALA A N 1
ATOM 2916 C CA . ALA A 1 359 ? -19.406 -22.469 6.633 1 97.81 359 ALA A CA 1
ATOM 2917 C C . ALA A 1 359 ? -19.141 -23.828 7.27 1 97.81 359 ALA A C 1
ATOM 2919 O O . ALA A 1 359 ? -18.031 -24.078 7.758 1 97.81 359 ALA A O 1
ATOM 2920 N N . GLU A 1 360 ? -20.078 -24.641 7.234 1 97.94 360 GLU A N 1
ATOM 2921 C CA . GLU A 1 360 ? -19.938 -25.984 7.801 1 97.94 360 GLU A CA 1
ATOM 2922 C C . GLU A 1 360 ? -18.922 -26.812 7.027 1 97.94 360 GLU A C 1
ATOM 2924 O O . GLU A 1 360 ? -18.078 -27.484 7.621 1 97.94 360 GLU A O 1
ATOM 2929 N N . LEU A 1 361 ? -19.016 -26.75 5.754 1 98 361 LEU A N 1
ATOM 2930 C CA . LEU A 1 361 ? -18.172 -27.562 4.887 1 98 361 LEU A CA 1
ATOM 2931 C C . LEU A 1 361 ? -16.703 -27.141 5.004 1 98 361 LEU A C 1
ATOM 2933 O O . LEU A 1 361 ? -15.812 -27.984 4.887 1 98 361 LEU A O 1
ATOM 2937 N N . VAL A 1 362 ? -16.438 -25.844 5.309 1 98 362 VAL A N 1
ATOM 2938 C CA . VAL A 1 362 ? -15.047 -25.391 5.34 1 98 362 VAL A CA 1
ATOM 2939 C C . VAL A 1 362 ? -14.555 -25.344 6.785 1 98 362 VAL A C 1
ATOM 2941 O O . VAL A 1 362 ? -13.375 -25.078 7.031 1 98 362 VAL A O 1
ATOM 2944 N N . SER A 1 363 ? -15.359 -25.625 7.742 1 97.5 363 SER A N 1
ATOM 2945 C CA . SER A 1 363 ? -15.031 -25.5 9.156 1 97.5 363 SER A CA 1
ATOM 2946 C C . SER A 1 363 ? -13.797 -26.328 9.508 1 97.5 363 SER A C 1
ATOM 2948 O O . SER A 1 363 ? -12.992 -25.938 10.344 1 97.5 363 SER A O 1
ATOM 2950 N N . PRO A 1 364 ? -13.578 -27.469 8.836 1 97.12 364 PRO A N 1
ATOM 2951 C CA . PRO A 1 364 ? -12.43 -28.297 9.219 1 97.12 364 PRO A CA 1
ATOM 2952 C C . PRO A 1 364 ? -11.094 -27.656 8.883 1 97.12 364 PRO A C 1
ATOM 2954 O O . PRO A 1 364 ? -10.055 -28.047 9.422 1 97.12 364 PRO A O 1
ATOM 2957 N N . ILE A 1 365 ? -11.109 -26.672 8.023 1 97.5 365 ILE A N 1
ATOM 2958 C CA . ILE A 1 365 ? -9.828 -26.094 7.617 1 97.5 365 ILE A CA 1
ATOM 2959 C C . ILE A 1 365 ? -9.672 -24.719 8.242 1 97.5 365 ILE A C 1
ATOM 2961 O O . ILE A 1 365 ? -8.727 -23.984 7.918 1 97.5 365 ILE A O 1
ATOM 2965 N N . LEU A 1 366 ? -10.539 -24.328 9.07 1 96.69 366 LEU A N 1
ATOM 2966 C CA . LEU A 1 366 ? -10.445 -23.047 9.75 1 96.69 366 LEU A CA 1
ATOM 2967 C C . LEU A 1 366 ? -9.773 -23.188 11.109 1 96.69 366 LEU A C 1
ATOM 2969 O O . LEU A 1 366 ? -10.008 -24.172 11.82 1 96.69 366 LEU A O 1
ATOM 2973 N N . VAL A 1 367 ? -8.914 -22.188 11.383 1 92.25 367 VAL A N 1
ATOM 2974 C CA . VAL A 1 367 ? -8.242 -22.25 12.68 1 92.25 367 VAL A CA 1
ATOM 2975 C C . VAL A 1 367 ? -8.461 -20.938 13.43 1 92.25 367 VAL A C 1
ATOM 2977 O O . VAL A 1 367 ? -8.469 -19.859 12.828 1 92.25 367 VAL A O 1
ATOM 2980 N N . ASP A 1 368 ? -8.57 -20.984 14.719 1 88.81 368 ASP A N 1
ATOM 2981 C CA . ASP A 1 368 ? -8.773 -19.812 15.547 1 88.81 368 ASP A CA 1
ATOM 2982 C C . ASP A 1 368 ? -7.438 -19.156 15.906 1 88.81 368 ASP A C 1
ATOM 2984 O O . ASP A 1 368 ? -7.305 -17.938 15.852 1 88.81 368 ASP A O 1
ATOM 2988 N N . ASN A 1 369 ? -6.504 -20.016 16.234 1 90.81 369 ASN A N 1
ATOM 2989 C CA . ASN A 1 369 ? -5.18 -19.547 16.609 1 90.81 369 ASN A CA 1
ATOM 2990 C C . ASN A 1 369 ? -4.09 -20.172 15.742 1 90.81 369 ASN A C 1
ATOM 2992 O O . ASN A 1 369 ? -3.543 -21.219 16.078 1 90.81 369 ASN A O 1
ATOM 2996 N N . TRP A 1 370 ? -3.709 -19.531 14.758 1 90.62 370 TRP A N 1
ATOM 2997 C CA . TRP A 1 370 ? -2.752 -20.031 13.773 1 90.62 370 TRP A CA 1
ATOM 2998 C C . TRP A 1 370 ? -1.396 -20.281 14.422 1 90.62 370 TRP A C 1
ATOM 3000 O O . TRP A 1 370 ? -0.749 -21.297 14.141 1 90.62 370 TRP A O 1
ATOM 3010 N N . GLU A 1 371 ? -0.956 -19.359 15.25 1 88.5 371 GLU A N 1
ATOM 3011 C CA . GLU A 1 371 ? 0.348 -19.5 15.891 1 88.5 371 GLU A CA 1
ATOM 3012 C C . GLU A 1 371 ? 0.427 -20.781 16.719 1 88.5 371 GLU A C 1
ATOM 3014 O O . GLU A 1 371 ? 1.45 -21.469 16.703 1 88.5 371 GLU A O 1
ATOM 3019 N N . LYS A 1 372 ? -0.604 -21.062 17.406 1 91.19 372 LYS A N 1
ATOM 3020 C CA . LYS A 1 372 ? -0.654 -22.266 18.219 1 91.19 372 LYS A CA 1
ATOM 3021 C C . LYS A 1 372 ? -0.628 -23.516 17.344 1 91.19 372 LYS A C 1
ATOM 3023 O O . LYS A 1 372 ? 0.086 -24.484 17.641 1 91.19 372 LYS A O 1
ATOM 3028 N N . GLU A 1 373 ? -1.443 -23.469 16.25 1 91.12 373 GLU A N 1
ATOM 3029 C CA . GLU A 1 373 ? -1.496 -24.609 15.352 1 91.12 373 GLU A CA 1
ATOM 3030 C C . GLU A 1 373 ? -0.152 -24.844 14.664 1 91.12 373 GLU A C 1
ATOM 3032 O O . GLU A 1 373 ? 0.239 -25.984 14.414 1 91.12 373 GLU A O 1
ATOM 3037 N N . CYS A 1 374 ? 0.5 -23.797 14.383 1 91.19 374 CYS A N 1
ATOM 3038 C CA . CYS A 1 374 ? 1.783 -23.859 13.688 1 91.19 374 CYS A CA 1
ATOM 3039 C C . CYS A 1 374 ? 2.871 -24.422 14.594 1 91.19 374 CYS A C 1
ATOM 3041 O O . CYS A 1 374 ? 3.865 -24.969 14.117 1 91.19 374 CYS A O 1
ATOM 3043 N N . LYS A 1 375 ? 2.748 -24.344 15.852 1 87.94 375 LYS A N 1
ATOM 3044 C CA . LYS A 1 375 ? 3.777 -24.797 16.781 1 87.94 375 LYS A CA 1
ATOM 3045 C C . LYS A 1 375 ? 3.59 -26.281 17.141 1 87.94 375 LYS A C 1
ATOM 3047 O O . LYS A 1 375 ? 4.434 -26.859 17.828 1 87.94 375 LYS A O 1
ATOM 3052 N N . LYS A 1 376 ? 2.514 -26.875 16.688 1 77.81 376 LYS A N 1
ATOM 3053 C CA . LYS A 1 376 ? 2.238 -28.266 16.984 1 77.81 376 LYS A CA 1
ATOM 3054 C C . LYS A 1 376 ? 3.143 -29.203 16.172 1 77.81 376 LYS A C 1
ATOM 3056 O O . LYS A 1 376 ? 2.777 -29.625 15.07 1 77.81 376 LYS A O 1
ATOM 3061 N N . THR A 1 377 ? 4.305 -29.328 16.609 1 71 377 THR A N 1
ATOM 3062 C CA . THR A 1 377 ? 5.219 -30.219 15.891 1 71 377 THR A CA 1
ATOM 3063 C C . THR A 1 377 ? 5.184 -31.625 16.469 1 71 377 THR A C 1
ATOM 3065 O O . THR A 1 377 ? 4.645 -31.844 17.562 1 71 377 THR A O 1
ATOM 3068 N N . ASP A 1 378 ? 5.402 -32.719 15.711 1 63.06 378 ASP A N 1
ATOM 3069 C CA . ASP A 1 378 ? 5.438 -34.094 16.219 1 63.06 378 ASP A CA 1
ATOM 3070 C C . ASP A 1 378 ? 6.277 -34.188 17.484 1 63.06 378 ASP A C 1
ATOM 3072 O O . ASP A 1 378 ? 6.039 -35.062 18.344 1 63.06 378 ASP A O 1
ATOM 3076 N N . ARG A 1 379 ? 7.223 -33.375 17.672 1 50.19 379 ARG A N 1
ATOM 3077 C CA . ARG A 1 379 ? 7.891 -33.406 18.969 1 50.19 379 ARG A CA 1
ATOM 3078 C C . ARG A 1 379 ? 6.945 -32.969 20.078 1 50.19 379 ARG A C 1
ATOM 3080 O O . ARG A 1 379 ? 7 -33.5 21.188 1 50.19 379 ARG A O 1
ATOM 3087 N N . ASP A 1 380 ? 6.145 -32.156 19.719 1 49.69 380 ASP A N 1
ATOM 3088 C CA . ASP A 1 380 ? 5.223 -31.672 20.734 1 49.69 380 ASP A CA 1
ATOM 3089 C C . ASP A 1 380 ? 4.082 -32.656 20.969 1 49.69 380 ASP A C 1
ATOM 3091 O O . ASP A 1 380 ? 3.525 -32.719 22.062 1 49.69 380 ASP A O 1
ATOM 3095 N N . GLU A 1 381 ? 3.682 -33.344 20.031 1 44.16 381 GLU A N 1
ATOM 3096 C CA . GLU A 1 381 ? 2.67 -34.375 20.25 1 44.16 381 GLU A CA 1
ATOM 3097 C C . GLU A 1 381 ? 3.246 -35.562 21.016 1 44.16 381 GLU A C 1
ATOM 3099 O O . GLU A 1 381 ? 2.504 -36.344 21.641 1 44.16 381 GLU A O 1
ATOM 3104 N N . GLY A 1 382 ? 4.395 -35.844 20.953 1 39.59 382 GLY A N 1
ATOM 3105 C CA . GLY A 1 382 ? 4.953 -36.938 21.75 1 39.59 382 GLY A CA 1
ATOM 3106 C C . GLY A 1 382 ? 4.926 -36.656 23.234 1 39.59 382 GLY A C 1
ATOM 3107 O O . GLY A 1 382 ? 5.09 -37.562 24.047 1 39.59 382 GLY A O 1
ATOM 3108 N N . ASN A 1 383 ? 5.023 -35.438 23.625 1 35.28 383 ASN A N 1
ATOM 3109 C CA . ASN A 1 383 ? 5.008 -35.281 25.078 1 35.28 383 ASN A CA 1
ATOM 3110 C C . ASN A 1 383 ? 3.594 -35.406 25.641 1 35.28 383 ASN A C 1
ATOM 3112 O O . ASN A 1 383 ? 3.242 -34.719 26.609 1 35.28 383 ASN A O 1
ATOM 3116 N N . ILE A 1 384 ? 2.623 -35.906 24.891 1 33.94 384 ILE A N 1
ATOM 3117 C CA . ILE A 1 384 ? 1.421 -36.344 25.594 1 33.94 384 ILE A CA 1
ATOM 3118 C C . ILE A 1 384 ? 1.752 -37.531 26.5 1 33.94 384 ILE A C 1
ATOM 3120 O O . ILE A 1 384 ? 2.107 -38.594 26.016 1 33.94 384 ILE A O 1
ATOM 3124 N N . ILE A 1 385 ? 2.213 -37.375 27.672 1 33 385 ILE A N 1
ATOM 3125 C CA . ILE A 1 385 ? 2.164 -38.312 28.781 1 33 385 ILE A CA 1
ATOM 3126 C C . ILE A 1 385 ? 0.736 -38.812 28.969 1 33 385 ILE A C 1
ATOM 3128 O O . ILE A 1 385 ? -0.197 -38.031 29.125 1 33 385 ILE A O 1
ATOM 3132 N N . ILE A 1 386 ? 0.428 -40 28.547 1 27 386 ILE A N 1
ATOM 3133 C CA . ILE A 1 386 ? -0.632 -40.875 29.047 1 27 386 ILE A CA 1
ATOM 3134 C C . ILE A 1 386 ? -0.617 -40.875 30.562 1 27 386 ILE A C 1
ATOM 3136 O O . ILE A 1 386 ? 0.343 -41.375 31.172 1 27 386 ILE A O 1
ATOM 3140 N N . LYS A 1 387 ? -1.104 -39.906 31.156 1 28 387 LYS A N 1
ATOM 3141 C CA . LYS A 1 387 ? -1.516 -40.094 32.531 1 28 387 LYS A CA 1
ATOM 3142 C C . LYS A 1 387 ? -2.535 -41.219 32.656 1 28 387 LYS A C 1
ATOM 3144 O O . LYS A 1 387 ? -3.604 -41.156 32.031 1 28 387 LYS A O 1
ATOM 3149 N N . TYR A 1 388 ? -2.016 -42.438 32.75 1 21.19 388 TYR A N 1
ATOM 3150 C CA . TYR A 1 388 ? -2.707 -43.625 33.281 1 21.19 388 TYR A CA 1
ATOM 3151 C C . TYR A 1 388 ? -3.428 -43.312 34.562 1 21.19 388 TYR A C 1
ATOM 3153 O O . TYR A 1 388 ? -2.812 -42.844 35.531 1 21.19 388 TYR A O 1
ATOM 3161 N N . TYR A 1 389 ? -4.648 -42.719 34.469 1 22.45 389 TYR A N 1
ATOM 3162 C CA . TYR A 1 389 ? -5.543 -43.188 35.531 1 22.45 389 TYR A CA 1
ATOM 3163 C C . TYR A 1 389 ? -5.977 -44.625 35.312 1 22.45 389 TYR A C 1
ATOM 3165 O O . TYR A 1 389 ? -6.176 -45.031 34.156 1 22.45 389 TYR A O 1
ATOM 3173 N N . MET B 1 1 ? 79.25 29.203 -36.188 1 24.58 1 MET B N 1
ATOM 3174 C CA . MET B 1 1 ? 78.875 28.656 -34.875 1 24.58 1 MET B CA 1
ATOM 3175 C C . MET B 1 1 ? 77.562 29.234 -34.344 1 24.58 1 MET B C 1
ATOM 3177 O O . MET B 1 1 ? 77.188 28.969 -33.219 1 24.58 1 MET B O 1
ATOM 3181 N N . GLY B 1 2 ? 76.875 30.094 -35.031 1 27.39 2 GLY B N 1
ATOM 3182 C CA . GLY B 1 2 ? 75.875 30.984 -34.5 1 27.39 2 GLY B CA 1
ATOM 3183 C C . GLY B 1 2 ? 74.5 30.344 -34.438 1 27.39 2 GLY B C 1
ATOM 3184 O O . GLY B 1 2 ? 73.5 30.969 -33.969 1 27.39 2 GLY B O 1
ATOM 3185 N N . GLY B 1 3 ? 74.125 29.172 -35.062 1 30.22 3 GLY B N 1
ATOM 3186 C CA . GLY B 1 3 ? 72.75 28.891 -35.469 1 30.22 3 GLY B CA 1
ATOM 3187 C C . GLY B 1 3 ? 71.938 28.281 -34.344 1 30.22 3 GLY B C 1
ATOM 3188 O O . GLY B 1 3 ? 70.812 27.859 -34.594 1 30.22 3 GLY B O 1
ATOM 3189 N N . THR B 1 4 ? 72.375 27.922 -33.094 1 30.91 4 THR B N 1
ATOM 3190 C CA . THR B 1 4 ? 71.688 26.922 -32.312 1 30.91 4 THR B CA 1
ATOM 3191 C C . THR B 1 4 ? 70.625 27.562 -31.406 1 30.91 4 THR B C 1
ATOM 3193 O O . THR B 1 4 ? 70.062 26.891 -30.547 1 30.91 4 THR B O 1
ATOM 3196 N N . ARG B 1 5 ? 70.312 28.859 -31.391 1 31.2 5 ARG B N 1
ATOM 3197 C CA . ARG B 1 5 ? 69.562 29.359 -30.219 1 31.2 5 ARG B CA 1
ATOM 3198 C C . ARG B 1 5 ? 68.062 29.094 -30.344 1 31.2 5 ARG B C 1
ATOM 3200 O O . ARG B 1 5 ? 67.312 29.375 -29.422 1 31.2 5 ARG B O 1
ATOM 3207 N N . LEU B 1 6 ? 67.438 28.781 -31.453 1 31.02 6 LEU B N 1
ATOM 3208 C CA . LEU B 1 6 ? 66 29.094 -31.547 1 31.02 6 LEU B CA 1
ATOM 3209 C C . LEU B 1 6 ? 65.188 27.969 -30.938 1 31.02 6 LEU B C 1
ATOM 3211 O O . LEU B 1 6 ? 63.969 28.062 -30.922 1 31.02 6 LEU B O 1
ATOM 3215 N N . ALA B 1 7 ? 65.75 26.75 -30.578 1 34.28 7 ALA B N 1
ATOM 3216 C CA . ALA B 1 7 ? 64.812 25.688 -30.297 1 34.28 7 ALA B CA 1
ATOM 3217 C C . ALA B 1 7 ? 64.312 25.75 -28.859 1 34.28 7 ALA B C 1
ATOM 3219 O O . ALA B 1 7 ? 63.531 24.891 -28.422 1 34.28 7 ALA B O 1
ATOM 3220 N N . ARG B 1 8 ? 64.75 26.734 -28.062 1 40.28 8 ARG B N 1
ATOM 3221 C CA . ARG B 1 8 ? 64.375 26.625 -26.672 1 40.28 8 ARG B CA 1
ATOM 3222 C C . ARG B 1 8 ? 62.969 27.188 -26.438 1 40.28 8 ARG B C 1
ATOM 3224 O O . ARG B 1 8 ? 62.406 27.078 -25.344 1 40.28 8 ARG B O 1
ATOM 3231 N N . GLY B 1 9 ? 62.375 27.891 -27.5 1 41.53 9 GLY B N 1
ATOM 3232 C CA . GLY B 1 9 ? 61.156 28.609 -27.188 1 41.53 9 GLY B CA 1
ATOM 3233 C C . GLY B 1 9 ? 59.938 27.719 -27.172 1 41.53 9 GLY B C 1
ATOM 3234 O O . GLY B 1 9 ? 58.938 28.047 -26.516 1 41.53 9 GLY B O 1
ATOM 3235 N N . SER B 1 10 ? 59.938 26.547 -27.922 1 50.5 10 SER B N 1
ATOM 3236 C CA . SER B 1 10 ? 58.688 25.844 -28.141 1 50.5 10 SER B CA 1
ATOM 3237 C C . SER B 1 10 ? 58.375 24.922 -26.969 1 50.5 10 SER B C 1
ATOM 3239 O O . SER B 1 10 ? 57.188 24.641 -26.688 1 50.5 10 SER B O 1
ATOM 3241 N N . LYS B 1 11 ? 59.375 24.531 -26.141 1 54.28 11 LYS B N 1
ATOM 3242 C CA . LYS B 1 11 ? 59.125 23.578 -25.062 1 54.28 11 LYS B CA 1
ATOM 3243 C C . LYS B 1 11 ? 58.406 24.25 -23.891 1 54.28 11 LYS B C 1
ATOM 3245 O O . LYS B 1 11 ? 57.562 23.641 -23.234 1 54.28 11 LYS B O 1
ATOM 3250 N N . ASN B 1 12 ? 58.781 25.531 -23.766 1 54.66 12 ASN B N 1
ATOM 3251 C CA . ASN B 1 12 ? 58.156 26.188 -22.625 1 54.66 12 ASN B CA 1
ATOM 3252 C C . ASN B 1 12 ? 56.656 26.484 -22.906 1 54.66 12 ASN B C 1
ATOM 3254 O O . ASN B 1 12 ? 55.844 26.406 -22.016 1 54.66 12 ASN B O 1
ATOM 3258 N N . LEU B 1 13 ? 56.344 26.578 -24.281 1 60.22 13 LEU B N 1
ATOM 3259 C CA . LEU B 1 13 ? 54.938 26.812 -24.609 1 60.22 13 LEU B CA 1
ATOM 3260 C C . LEU B 1 13 ? 54.125 25.531 -24.5 1 60.22 13 LEU B C 1
ATOM 3262 O O . LEU B 1 13 ? 53 25.547 -24.016 1 60.22 13 LEU B O 1
ATOM 3266 N N . HIS B 1 14 ? 54.781 24.344 -24.812 1 61.81 14 HIS B N 1
ATOM 3267 C CA . HIS B 1 14 ? 54.062 23.078 -24.688 1 61.81 14 HIS B CA 1
ATOM 3268 C C . HIS B 1 14 ? 53.875 22.719 -23.219 1 61.81 14 HIS B C 1
ATOM 3270 O O . HIS B 1 14 ? 52.812 22.188 -22.844 1 61.81 14 HIS B O 1
ATOM 3276 N N . PHE B 1 15 ? 54.812 23.141 -22.359 1 61.44 15 PHE B N 1
ATOM 3277 C CA . PHE B 1 15 ? 54.625 22.828 -20.953 1 61.44 15 PHE B CA 1
ATOM 3278 C C . PHE B 1 15 ? 53.594 23.766 -20.328 1 61.44 15 PHE B C 1
ATOM 3280 O O . PHE B 1 15 ? 52.781 23.328 -19.484 1 61.44 15 PHE B O 1
ATOM 3287 N N . ALA B 1 16 ? 53.5 25.047 -20.75 1 61.03 16 ALA B N 1
ATOM 3288 C CA . ALA B 1 16 ? 52.469 25.953 -20.266 1 61.03 16 ALA B CA 1
ATOM 3289 C C . ALA B 1 16 ? 51.094 25.562 -20.797 1 61.03 16 ALA B C 1
ATOM 3291 O O . ALA B 1 16 ? 50.094 25.578 -20.062 1 61.03 16 ALA B O 1
ATOM 3292 N N . LEU B 1 17 ? 51.125 25.094 -22.062 1 61.25 17 LEU B N 1
ATOM 3293 C CA . LEU B 1 17 ? 49.844 24.625 -22.609 1 61.25 17 LEU B CA 1
ATOM 3294 C C . LEU B 1 17 ? 49.438 23.312 -21.969 1 61.25 17 LEU B C 1
ATOM 3296 O O . LEU B 1 17 ? 48.25 23.094 -21.672 1 61.25 17 LEU B O 1
ATOM 3300 N N . LEU B 1 18 ? 50.438 22.484 -21.672 1 57.41 18 LEU B N 1
ATOM 3301 C CA . LEU B 1 18 ? 50.125 21.234 -20.969 1 57.41 18 LEU B CA 1
ATOM 3302 C C . LEU B 1 18 ? 49.688 21.516 -19.531 1 57.41 18 LEU B C 1
ATOM 3304 O O . LEU B 1 18 ? 48.75 20.922 -19.031 1 57.41 18 LEU B O 1
ATOM 3308 N N . ALA B 1 19 ? 50.375 22.469 -18.812 1 57.34 19 ALA B N 1
ATOM 3309 C CA . ALA B 1 19 ? 49.906 22.844 -17.469 1 57.34 19 ALA B CA 1
ATOM 3310 C C . ALA B 1 19 ? 48.562 23.531 -17.516 1 57.34 19 ALA B C 1
ATOM 3312 O O . ALA B 1 19 ? 47.719 23.312 -16.641 1 57.34 19 ALA B O 1
ATOM 3313 N N . LEU B 1 20 ? 48.344 24.344 -18.578 1 53.78 20 LEU B N 1
ATOM 3314 C CA . LEU B 1 20 ? 47.031 24.922 -18.75 1 53.78 20 LEU B CA 1
ATOM 3315 C C . LEU B 1 20 ? 46 23.828 -19.078 1 53.78 20 LEU B C 1
ATOM 3317 O O . LEU B 1 20 ? 44.875 23.859 -18.562 1 53.78 20 LEU B O 1
ATOM 3321 N N . VAL B 1 21 ? 46.375 22.891 -19.969 1 53.06 21 VAL B N 1
ATOM 3322 C CA . VAL B 1 21 ? 45.438 21.797 -20.25 1 53.06 21 VAL B CA 1
ATOM 3323 C C . VAL B 1 21 ? 45.25 20.938 -19.016 1 53.06 21 VAL B C 1
ATOM 3325 O O . VAL B 1 21 ? 44.156 20.531 -18.688 1 53.06 21 VAL B O 1
ATOM 3328 N N . ILE B 1 22 ? 46.375 20.656 -18.297 1 50.94 22 ILE B N 1
ATOM 3329 C CA . ILE B 1 22 ? 46.188 19.875 -17.062 1 50.94 22 ILE B CA 1
ATOM 3330 C C . ILE B 1 22 ? 45.406 20.688 -16.047 1 50.94 22 ILE B C 1
ATOM 3332 O O . ILE B 1 22 ? 44.531 20.141 -15.367 1 50.94 22 ILE B O 1
ATOM 3336 N N . SER B 1 23 ? 45.75 22 -15.891 1 47.84 23 SER B N 1
ATOM 3337 C CA . SER B 1 23 ? 44.875 22.797 -15 1 47.84 23 SER B CA 1
ATOM 3338 C C . SER B 1 23 ? 43.469 22.859 -15.531 1 47.84 23 SER B C 1
ATOM 3340 O O . SER B 1 23 ? 42.5 22.922 -14.75 1 47.84 23 SER B O 1
ATOM 3342 N N . LEU B 1 24 ? 43.281 22.953 -16.797 1 46.12 24 LEU B N 1
ATOM 3343 C CA . LEU B 1 24 ? 41.938 22.969 -17.328 1 46.12 24 LEU B CA 1
ATOM 3344 C C . LEU B 1 24 ? 41.25 21.609 -17.141 1 46.12 24 LEU B C 1
ATOM 3346 O O . LEU B 1 24 ? 40.031 21.5 -17.109 1 46.12 24 LEU B O 1
ATOM 3350 N N . LEU B 1 25 ? 42.062 20.594 -17.375 1 40.31 25 LEU B N 1
ATOM 3351 C CA . LEU B 1 25 ? 41.438 19.328 -17.094 1 40.31 25 LEU B CA 1
ATOM 3352 C C . LEU B 1 25 ? 41.188 19.156 -15.594 1 40.31 25 LEU B C 1
ATOM 3354 O O . LEU B 1 25 ? 41 18.047 -15.109 1 40.31 25 LEU B O 1
ATOM 3358 N N . GLN B 1 26 ? 41.812 19.984 -14.75 1 37.69 26 GLN B N 1
ATOM 3359 C CA . GLN B 1 26 ? 41.125 19.859 -13.461 1 37.69 26 GLN B CA 1
ATOM 3360 C C . GLN B 1 26 ? 39.625 19.797 -13.641 1 37.69 26 GLN B C 1
ATOM 3362 O O . GLN B 1 26 ? 39 20.797 -14.039 1 37.69 26 GLN B O 1
ATOM 3367 N N . SER B 1 27 ? 39.156 18.844 -14.25 1 38.31 27 SER B N 1
ATOM 3368 C CA . SER B 1 27 ? 37.75 18.562 -14.211 1 38.31 27 SER B CA 1
ATOM 3369 C C . SER B 1 27 ? 37.125 19.047 -12.906 1 38.31 27 SER B C 1
ATOM 3371 O O . SER B 1 27 ? 37.531 18.641 -11.82 1 38.31 27 SER B O 1
ATOM 3373 N N . ALA B 1 28 ? 36.875 20.25 -12.75 1 42.03 28 ALA B N 1
ATOM 3374 C CA . ALA B 1 28 ? 35.969 20.734 -11.695 1 42.03 28 ALA B CA 1
ATOM 3375 C C . ALA B 1 28 ? 34.969 19.672 -11.305 1 42.03 28 ALA B C 1
ATOM 3377 O O . ALA B 1 28 ? 33.906 19.516 -11.953 1 42.03 28 ALA B O 1
ATOM 3378 N N . PHE B 1 29 ? 35.344 18.531 -11.047 1 52.62 29 PHE B N 1
ATOM 3379 C CA . PHE B 1 29 ? 34.406 17.547 -10.508 1 52.62 29 PHE B CA 1
ATOM 3380 C C . PHE B 1 29 ? 33.562 18.156 -9.383 1 52.62 29 PHE B C 1
ATOM 3382 O O . PHE B 1 29 ? 34.125 18.516 -8.328 1 52.62 29 PHE B O 1
ATOM 3389 N N . GLY B 1 30 ? 32.656 19 -9.609 1 76.5 30 GLY B N 1
ATOM 3390 C CA . GLY B 1 30 ? 31.766 19.625 -8.664 1 76.5 30 GLY B CA 1
ATOM 3391 C C . GLY B 1 30 ? 31.047 18.641 -7.766 1 76.5 30 GLY B C 1
ATOM 3392 O O . GLY B 1 30 ? 31.25 17.422 -7.879 1 76.5 30 GLY B O 1
ATOM 3393 N N . ARG B 1 31 ? 30.516 19.047 -6.629 1 92.31 31 ARG B N 1
ATOM 3394 C CA . ARG B 1 31 ? 29.734 18.219 -5.715 1 92.31 31 ARG B CA 1
ATOM 3395 C C . ARG B 1 31 ? 28.703 17.391 -6.473 1 92.31 31 ARG B C 1
ATOM 3397 O O . ARG B 1 31 ? 28.234 17.797 -7.531 1 92.31 31 ARG B O 1
ATOM 3404 N N . GLU B 1 32 ? 28.625 16.156 -6.082 1 95.44 32 GLU B N 1
ATOM 3405 C CA . GLU B 1 32 ? 27.703 15.227 -6.734 1 95.44 32 GLU B CA 1
ATOM 3406 C C . GLU B 1 32 ? 26.547 14.859 -5.809 1 95.44 32 GLU B C 1
ATOM 3408 O O . GLU B 1 32 ? 26.766 14.508 -4.648 1 95.44 32 GLU B O 1
ATOM 3413 N N . LEU B 1 33 ? 25.391 14.984 -6.328 1 97.44 33 LEU B N 1
ATOM 3414 C CA . LEU B 1 33 ? 24.219 14.516 -5.594 1 97.44 33 LEU B CA 1
ATOM 3415 C C . LEU B 1 33 ? 24.188 12.992 -5.535 1 97.44 33 LEU B C 1
ATOM 3417 O O . LEU B 1 33 ? 24.266 12.328 -6.57 1 97.44 33 LEU B O 1
ATOM 3421 N N . LYS B 1 34 ? 24.047 12.375 -4.285 1 97.31 34 LYS B N 1
ATOM 3422 C CA . LYS B 1 34 ? 24.172 10.93 -4.125 1 97.31 34 LYS B CA 1
ATOM 3423 C C . LYS B 1 34 ? 22.828 10.305 -3.756 1 97.31 34 LYS B C 1
ATOM 3425 O O . LYS B 1 34 ? 22.547 9.156 -4.102 1 97.31 34 LYS B O 1
ATOM 3430 N N . PHE B 1 35 ? 22.047 11.078 -3.029 1 98.5 35 PHE B N 1
ATOM 3431 C CA . PHE B 1 35 ? 20.828 10.484 -2.486 1 98.5 35 PHE B CA 1
ATOM 3432 C C . PHE B 1 35 ? 19.844 11.57 -2.072 1 98.5 35 PHE B C 1
ATOM 3434 O O . PHE B 1 35 ? 20.25 12.641 -1.62 1 98.5 35 PHE B O 1
ATOM 3441 N N . VAL B 1 36 ? 18.562 11.281 -2.24 1 98.75 36 VAL B N 1
ATOM 3442 C CA . VAL B 1 36 ? 17.531 12.25 -1.91 1 98.75 36 VAL B CA 1
ATOM 3443 C C . VAL B 1 36 ? 16.406 11.562 -1.13 1 98.75 36 VAL B C 1
ATOM 3445 O O . VAL B 1 36 ? 16.016 10.445 -1.456 1 98.75 36 VAL B O 1
ATOM 3448 N N . ILE B 1 37 ? 15.938 12.203 -0.095 1 98.75 37 ILE B N 1
ATOM 3449 C CA . ILE B 1 37 ? 14.734 11.781 0.613 1 98.75 37 ILE B CA 1
ATOM 3450 C C . ILE B 1 37 ? 13.695 12.898 0.562 1 98.75 37 ILE B C 1
ATOM 3452 O O . ILE B 1 37 ? 13.992 14.055 0.885 1 98.75 37 ILE B O 1
ATOM 3456 N N . LEU B 1 38 ? 12.539 12.586 0.117 1 98.81 38 LEU B N 1
ATOM 3457 C CA . LEU B 1 38 ? 11.414 13.516 0.113 1 98.81 38 LEU B CA 1
ATOM 3458 C C . LEU B 1 38 ? 10.328 13.047 1.077 1 98.81 38 LEU B C 1
ATOM 3460 O O . LEU B 1 38 ? 10.008 11.859 1.135 1 98.81 38 LEU B O 1
ATOM 3464 N N . ILE B 1 39 ? 9.797 13.953 1.856 1 98.75 39 ILE B N 1
ATOM 3465 C CA . ILE B 1 39 ? 8.633 13.711 2.701 1 98.75 39 ILE B CA 1
ATOM 3466 C C . ILE B 1 39 ? 7.586 14.797 2.463 1 98.75 39 ILE B C 1
ATOM 3468 O O . ILE B 1 39 ? 7.84 15.977 2.705 1 98.75 39 ILE B O 1
ATOM 3472 N N . TYR B 1 40 ? 6.465 14.367 2.018 1 98.75 40 TYR B N 1
ATOM 3473 C CA . TYR B 1 40 ? 5.5 15.43 1.732 1 98.75 40 TYR B CA 1
ATOM 3474 C C . TYR B 1 40 ? 4.156 15.133 2.387 1 98.75 40 TYR B C 1
ATOM 3476 O O . TYR B 1 40 ? 3.84 13.977 2.678 1 98.75 40 TYR B O 1
ATOM 3484 N N . ARG B 1 41 ? 3.424 16.203 2.666 1 98.62 41 ARG B N 1
ATOM 3485 C CA . ARG B 1 41 ? 2.039 16.125 3.121 1 98.62 41 ARG B CA 1
ATOM 3486 C C . ARG B 1 41 ? 1.097 15.844 1.958 1 98.62 41 ARG B C 1
ATOM 3488 O O . ARG B 1 41 ? 1.312 16.328 0.843 1 98.62 41 ARG B O 1
ATOM 3495 N N . HIS B 1 42 ? 0.142 15.062 2.154 1 98.81 42 HIS B N 1
ATOM 3496 C CA . HIS B 1 42 ? -0.892 14.805 1.156 1 98.81 42 HIS B CA 1
ATOM 3497 C C . HIS B 1 42 ? -1.484 16.109 0.635 1 98.81 42 HIS B C 1
ATOM 3499 O O . HIS B 1 42 ? -1.219 17.188 1.186 1 98.81 42 HIS B O 1
ATOM 3505 N N . GLY B 1 43 ? -2.258 16.016 -0.485 1 98.69 43 GLY B N 1
ATOM 3506 C CA . GLY B 1 43 ? -2.93 17.156 -1.066 1 98.69 43 GLY B CA 1
ATOM 3507 C C . GLY B 1 43 ? -4.23 17.516 -0.365 1 98.69 43 GLY B C 1
ATOM 3508 O O . GLY B 1 43 ? -4.562 16.922 0.665 1 98.69 43 GLY B O 1
ATOM 3509 N N . ASP B 1 44 ? -4.91 18.422 -0.953 1 98.75 44 ASP B N 1
ATOM 3510 C CA . ASP B 1 44 ? -6.191 18.891 -0.441 1 98.75 44 ASP B CA 1
ATOM 3511 C C . ASP B 1 44 ? -7.148 17.734 -0.204 1 98.75 44 ASP B C 1
ATOM 3513 O O . ASP B 1 44 ? -7.133 16.75 -0.945 1 98.75 44 ASP B O 1
ATOM 3517 N N . ARG B 1 45 ? -7.945 17.906 0.82 1 98.75 45 ARG B N 1
ATOM 3518 C CA . ARG B 1 45 ? -8.883 16.859 1.213 1 98.75 45 ARG B CA 1
ATOM 3519 C C . ARG B 1 45 ? -10.148 17.469 1.818 1 98.75 45 ARG B C 1
ATOM 3521 O O . ARG B 1 45 ? -10.195 18.656 2.105 1 98.75 45 ARG B O 1
ATOM 3528 N N . SER B 1 46 ? -11.18 16.641 1.938 1 98.75 46 SER B N 1
ATOM 3529 C CA . SER B 1 46 ? -12.359 16.984 2.721 1 98.75 46 SER B CA 1
ATOM 3530 C C . SER B 1 46 ? -12.062 16.969 4.215 1 98.75 46 SER B C 1
ATOM 3532 O O . SER B 1 46 ? -11.023 16.469 4.637 1 98.75 46 SER B O 1
ATOM 3534 N N . PRO B 1 47 ? -12.945 17.594 5.012 1 98.31 47 PRO B N 1
ATOM 3535 C CA . PRO B 1 47 ? -12.688 17.625 6.457 1 98.31 47 PRO B CA 1
ATOM 3536 C C . PRO B 1 47 ? -12.523 16.234 7.055 1 98.31 47 PRO B C 1
ATOM 3538 O O . PRO B 1 47 ? -13.125 15.266 6.57 1 98.31 47 PRO B O 1
ATOM 3541 N N . ILE B 1 48 ? -11.695 16.203 8.055 1 96.94 48 ILE B N 1
ATOM 3542 C CA . ILE B 1 48 ? -11.531 14.938 8.766 1 96.94 48 ILE B CA 1
ATOM 3543 C C . ILE B 1 48 ? -12.828 14.57 9.477 1 96.94 48 ILE B C 1
ATOM 3545 O O . ILE B 1 48 ? -13.25 13.406 9.461 1 96.94 48 ILE B O 1
ATOM 3549 N N . GLU B 1 49 ? -13.406 15.508 10.133 1 94.69 49 GLU B N 1
ATOM 3550 C CA . GLU B 1 49 ? -14.688 15.398 10.812 1 94.69 49 GLU B CA 1
ATOM 3551 C C . GLU B 1 49 ? -15.383 16.75 10.906 1 94.69 49 GLU B C 1
ATOM 3553 O O . GLU B 1 49 ? -14.734 17.797 10.789 1 94.69 49 GLU B O 1
ATOM 3558 N N . ASN B 1 50 ? -16.641 16.625 11.102 1 94.81 50 ASN B N 1
ATOM 3559 C CA . ASN B 1 50 ? -17.391 17.859 11.328 1 94.81 50 ASN B CA 1
ATOM 3560 C C . ASN B 1 50 ? -17.5 18.172 12.812 1 94.81 50 ASN B C 1
ATOM 3562 O O . ASN B 1 50 ? -17.188 17.344 13.656 1 94.81 50 ASN B O 1
ATOM 3566 N N . TYR B 1 51 ? -17.781 19.469 13.102 1 96.44 51 TYR B N 1
ATOM 3567 C CA . TYR B 1 51 ? -18.125 19.859 14.461 1 96.44 51 TYR B CA 1
ATOM 3568 C C . TYR B 1 51 ? -19.641 19.875 14.656 1 96.44 51 TYR B C 1
ATOM 3570 O O . TYR B 1 51 ? -20.391 19.938 13.688 1 96.44 51 TYR B O 1
ATOM 3578 N N . PRO B 1 52 ? -20.125 19.781 15.836 1 96.75 52 PRO B N 1
ATOM 3579 C CA . PRO B 1 52 ? -21.547 19.5 16.109 1 96.75 52 PRO B CA 1
ATOM 3580 C C . PRO B 1 52 ? -22.484 20.469 15.398 1 96.75 52 PRO B C 1
ATOM 3582 O O . PRO B 1 52 ? -23.5 20.047 14.852 1 96.75 52 PRO B O 1
ATOM 3585 N N . ASN B 1 53 ? -22.203 21.734 15.312 1 97.44 53 ASN B N 1
ATOM 3586 C CA . ASN B 1 53 ? -23.094 22.734 14.727 1 97.44 53 ASN B CA 1
ATOM 3587 C C . ASN B 1 53 ? -22.703 23.047 13.281 1 97.44 53 ASN B C 1
ATOM 3589 O O . ASN B 1 53 ? -23.094 24.078 12.742 1 97.44 53 ASN B O 1
ATOM 3593 N N . GLY B 1 54 ? -21.891 22.188 12.719 1 96.56 54 GLY B N 1
ATOM 3594 C CA . GLY B 1 54 ? -21.453 22.406 11.344 1 96.56 54 GLY B CA 1
ATOM 3595 C C . GLY B 1 54 ? -22.609 22.453 10.359 1 96.56 54 GLY B C 1
ATOM 3596 O O . GLY B 1 54 ? -23.609 21.766 10.523 1 96.56 54 GLY B O 1
ATOM 3597 N N . LEU B 1 55 ? -22.453 23.156 9.312 1 97.06 55 LEU B N 1
ATOM 3598 C CA . LEU B 1 55 ? -23.531 23.422 8.367 1 97.06 55 LEU B CA 1
ATOM 3599 C C . LEU B 1 55 ? -23.656 22.297 7.352 1 97.06 55 LEU B C 1
ATOM 3601 O O . LEU B 1 55 ? -24.719 22.109 6.754 1 97.06 55 LEU B O 1
ATOM 3605 N N . HIS B 1 56 ? -22.578 21.641 7.105 1 97.62 56 HIS B N 1
ATOM 3606 C CA . HIS B 1 56 ? -22.531 20.703 5.984 1 97.62 56 HIS B CA 1
ATOM 3607 C C . HIS B 1 56 ? -22.297 19.281 6.465 1 97.62 56 HIS B C 1
ATOM 3609 O O . HIS B 1 56 ? -21.609 19.062 7.473 1 97.62 56 HIS B O 1
ATOM 3615 N N . SER B 1 57 ? -22.812 18.359 5.738 1 96.56 57 SER B N 1
ATOM 3616 C CA . SER B 1 57 ? -22.703 16.953 6.117 1 96.56 57 SER B CA 1
ATOM 3617 C C . SER B 1 57 ? -21.719 16.219 5.23 1 96.56 57 SER B C 1
ATOM 3619 O O . SER B 1 57 ? -21.281 16.734 4.203 1 96.56 57 SER B O 1
ATOM 3621 N N . GLU B 1 58 ? -21.344 15.062 5.648 1 96.75 58 GLU B N 1
ATOM 3622 C CA . GLU B 1 58 ? -20.375 14.227 4.934 1 96.75 58 GLU B CA 1
ATOM 3623 C C . GLU B 1 58 ? -20.875 13.914 3.521 1 96.75 58 GLU B C 1
ATOM 3625 O O . GLU B 1 58 ? -20.062 13.82 2.59 1 96.75 58 GLU B O 1
ATOM 3630 N N . SER B 1 59 ? -22.156 13.719 3.344 1 95.56 59 SER B N 1
ATOM 3631 C CA . SER B 1 59 ? -22.734 13.32 2.07 1 95.56 59 SER B CA 1
ATOM 3632 C C . SER B 1 59 ? -22.547 14.398 1.008 1 95.56 59 SER B C 1
ATOM 3634 O O . SER B 1 59 ? -22.703 14.133 -0.185 1 95.56 59 SER B O 1
ATOM 3636 N N . GLU B 1 60 ? -22.234 15.586 1.459 1 96.94 60 GLU B N 1
ATOM 3637 C CA . GLU B 1 60 ? -22.031 16.688 0.518 1 96.94 60 GLU B CA 1
ATOM 3638 C C . GLU B 1 60 ? -20.656 16.625 -0.111 1 96.94 60 GLU B C 1
ATOM 3640 O O . GLU B 1 60 ? -20.375 17.328 -1.081 1 96.94 60 GLU B O 1
ATOM 3645 N N . TRP B 1 61 ? -19.828 15.844 0.438 1 97.19 61 TRP B N 1
ATOM 3646 C CA . TRP B 1 61 ? -18.484 15.633 -0.114 1 97.19 61 TRP B CA 1
ATOM 3647 C C . TRP B 1 61 ? -18.453 14.383 -0.988 1 97.19 61 TRP B C 1
ATOM 3649 O O . TRP B 1 61 ? -18.891 13.305 -0.563 1 97.19 61 TRP B O 1
ATOM 3659 N N . PRO B 1 62 ? -17.938 14.445 -2.188 1 94.5 62 PRO B N 1
ATOM 3660 C CA . PRO B 1 62 ? -18.062 13.375 -3.18 1 94.5 62 PRO B CA 1
ATOM 3661 C C . PRO B 1 62 ? -17.625 12.016 -2.637 1 94.5 62 PRO B C 1
ATOM 3663 O O . PRO B 1 62 ? -18.234 11 -2.945 1 94.5 62 PRO B O 1
ATOM 3666 N N . GLN B 1 63 ? -16.547 11.961 -1.835 1 96.81 63 GLN B N 1
ATOM 3667 C CA . GLN B 1 63 ? -16.047 10.695 -1.321 1 96.81 63 GLN B CA 1
ATOM 3668 C C . GLN B 1 63 ? -16.109 10.648 0.203 1 96.81 63 GLN B C 1
ATOM 3670 O O . GLN B 1 63 ? -15.461 9.812 0.834 1 96.81 63 GLN B O 1
ATOM 3675 N N . GLY B 1 64 ? -16.781 11.641 0.791 1 97.44 64 GLY B N 1
ATOM 3676 C CA . GLY B 1 64 ? -16.922 11.695 2.238 1 97.44 64 GLY B CA 1
ATOM 3677 C C . GLY B 1 64 ? -15.781 12.414 2.92 1 97.44 64 GLY B C 1
ATOM 3678 O O . GLY B 1 64 ? -14.984 13.086 2.26 1 97.44 64 GLY B O 1
ATOM 3679 N N . PHE B 1 65 ? -15.727 12.367 4.254 1 98.06 65 PHE B N 1
ATOM 3680 C CA . PHE B 1 65 ? -14.766 13.102 5.07 1 98.06 65 PHE B CA 1
ATOM 3681 C C . PHE B 1 65 ? -13.375 12.469 4.973 1 98.06 65 PHE B C 1
ATOM 3683 O O . PHE B 1 65 ? -13.25 11.25 4.855 1 98.06 65 PHE B O 1
ATOM 3690 N N . GLY B 1 66 ? -12.344 13.359 4.965 1 98.31 66 GLY B N 1
ATOM 3691 C CA . GLY B 1 66 ? -10.953 12.953 5.066 1 98.31 66 GLY B CA 1
ATOM 3692 C C . GLY B 1 66 ? -10.391 12.43 3.756 1 98.31 66 GLY B C 1
ATOM 3693 O O . GLY B 1 66 ? -9.305 11.844 3.73 1 98.31 66 GLY B O 1
ATOM 3694 N N . GLN B 1 67 ? -11.094 12.641 2.662 1 98.62 67 GLN B N 1
ATOM 3695 C CA . GLN B 1 67 ? -10.68 12.039 1.4 1 98.62 67 GLN B CA 1
ATOM 3696 C C . GLN B 1 67 ? -10.055 13.078 0.472 1 98.62 67 GLN B C 1
ATOM 3698 O O . GLN B 1 67 ? -10.484 14.234 0.452 1 98.62 67 GLN B O 1
ATOM 3703 N N . LEU B 1 68 ? -9.039 12.586 -0.286 1 98.81 68 LEU B N 1
ATOM 3704 C CA . LEU B 1 68 ? -8.367 13.453 -1.25 1 98.81 68 LEU B CA 1
ATOM 3705 C C . LEU B 1 68 ? -9.359 14.008 -2.268 1 98.81 68 LEU B C 1
ATOM 3707 O O . LEU B 1 68 ? -10.211 13.273 -2.771 1 98.81 68 LEU B O 1
ATOM 3711 N N . THR B 1 69 ? -9.281 15.281 -2.547 1 98.5 69 THR B N 1
ATOM 3712 C CA . THR B 1 69 ? -10.148 15.922 -3.529 1 98.5 69 THR B CA 1
ATOM 3713 C C . THR B 1 69 ? -9.438 16.047 -4.875 1 98.5 69 THR B C 1
ATOM 3715 O O . THR B 1 69 ? -8.25 15.734 -4.992 1 98.5 69 THR B O 1
ATOM 3718 N N . GLN B 1 70 ? -10.156 16.562 -5.895 1 98.19 70 GLN B N 1
ATOM 3719 C CA . GLN B 1 70 ? -9.547 16.812 -7.199 1 98.19 70 GLN B CA 1
ATOM 3720 C C . GLN B 1 70 ? -8.453 17.875 -7.105 1 98.19 70 GLN B C 1
ATOM 3722 O O . GLN B 1 70 ? -7.441 17.781 -7.805 1 98.19 70 GLN B O 1
ATOM 3727 N N . ILE B 1 71 ? -8.695 18.828 -6.223 1 98.25 71 ILE B N 1
ATOM 3728 C CA . ILE B 1 71 ? -7.684 19.859 -5.988 1 98.25 71 ILE B CA 1
ATOM 3729 C C . ILE B 1 71 ? -6.406 19.219 -5.449 1 98.25 71 ILE B C 1
ATOM 3731 O O . ILE B 1 71 ? -5.305 19.531 -5.895 1 98.25 71 ILE B O 1
ATOM 3735 N N . GLY B 1 72 ? -6.598 18.281 -4.5 1 98.5 72 GLY B N 1
ATOM 3736 C CA . GLY B 1 72 ? -5.457 17.578 -3.939 1 98.5 72 GLY B CA 1
ATOM 3737 C C . GLY B 1 72 ? -4.715 16.734 -4.961 1 98.5 72 GLY B C 1
ATOM 3738 O O . GLY B 1 72 ? -3.482 16.672 -4.938 1 98.5 72 GLY B O 1
ATOM 3739 N N . MET B 1 73 ? -5.449 16.094 -5.832 1 98.81 73 MET B N 1
ATOM 3740 C CA . MET B 1 73 ? -4.836 15.32 -6.906 1 98.81 73 MET B CA 1
ATOM 3741 C C . MET B 1 73 ? -3.977 16.203 -7.801 1 98.81 73 MET B C 1
ATOM 3743 O O . MET B 1 73 ? -2.842 15.852 -8.125 1 98.81 73 MET B O 1
ATOM 3747 N N . LYS B 1 74 ? -4.492 17.328 -8.133 1 98.31 74 LYS B N 1
ATOM 3748 C CA . LYS B 1 74 ? -3.77 18.25 -8.992 1 98.31 74 LYS B CA 1
ATOM 3749 C C . LYS B 1 74 ? -2.521 18.797 -8.297 1 98.31 74 LYS B C 1
ATOM 3751 O O . LYS B 1 74 ? -1.467 18.938 -8.922 1 98.31 74 LYS B O 1
ATOM 3756 N N . GLN B 1 75 ? -2.688 19.125 -7.031 1 98.44 75 GLN B N 1
ATOM 3757 C CA . GLN B 1 75 ? -1.551 19.609 -6.258 1 98.44 75 GLN B CA 1
ATOM 3758 C C . GLN B 1 75 ? -0.403 18.609 -6.27 1 98.44 75 GLN B C 1
ATOM 3760 O O . GLN B 1 75 ? 0.754 18.984 -6.477 1 98.44 75 GLN B O 1
ATOM 3765 N N . GLN B 1 76 ? -0.732 17.391 -6.074 1 98.69 76 GLN B N 1
ATOM 3766 C CA . GLN B 1 76 ? 0.304 16.375 -6.008 1 98.69 76 GLN B CA 1
ATOM 3767 C C . GLN B 1 76 ? 0.856 16.047 -7.395 1 98.69 76 GLN B C 1
ATOM 3769 O O . GLN B 1 76 ? 2.047 15.773 -7.547 1 98.69 76 GLN B O 1
ATOM 3774 N N . TYR B 1 77 ? 0.008 16.062 -8.375 1 98.62 77 TYR B N 1
ATOM 3775 C CA . TYR B 1 77 ? 0.467 15.922 -9.75 1 98.62 77 TYR B CA 1
ATOM 3776 C C . TYR B 1 77 ? 1.498 16.984 -10.094 1 98.62 77 TYR B C 1
ATOM 3778 O O . TYR B 1 77 ? 2.547 16.688 -10.664 1 98.62 77 TYR B O 1
ATOM 3786 N N . GLU B 1 78 ? 1.249 18.188 -9.688 1 98 78 GLU B N 1
ATOM 3787 C CA . GLU B 1 78 ? 2.156 19.312 -9.922 1 98 78 GLU B CA 1
ATOM 3788 C C . GLU B 1 78 ? 3.451 19.141 -9.133 1 98 78 GLU B C 1
ATOM 3790 O O . GLU B 1 78 ? 4.535 19.453 -9.633 1 98 78 GLU B O 1
ATOM 3795 N N . LEU B 1 79 ? 3.275 18.703 -7.934 1 98.5 79 LEU B N 1
ATOM 3796 C CA . LEU B 1 79 ? 4.48 18.438 -7.16 1 98.5 79 LEU B CA 1
ATOM 3797 C C . LEU B 1 79 ? 5.332 17.359 -7.836 1 98.5 79 LEU B C 1
ATOM 3799 O O . LEU B 1 79 ? 6.559 17.453 -7.852 1 98.5 79 LEU B O 1
ATOM 3803 N N . GLY B 1 80 ? 4.668 16.328 -8.367 1 98.44 80 GLY B N 1
ATOM 3804 C CA . GLY B 1 80 ? 5.391 15.32 -9.141 1 98.44 80 GLY B CA 1
ATOM 3805 C C . GLY B 1 80 ? 6.148 15.906 -10.312 1 98.44 80 GLY B C 1
ATOM 3806 O O . GLY B 1 80 ? 7.312 15.562 -10.539 1 98.44 80 GLY B O 1
ATOM 3807 N N . GLN B 1 81 ? 5.52 16.781 -11.023 1 97.69 81 GLN B N 1
ATOM 3808 C CA . GLN B 1 81 ? 6.16 17.438 -12.156 1 97.69 81 GLN B CA 1
ATOM 3809 C C . GLN B 1 81 ? 7.352 18.281 -11.695 1 97.69 81 GLN B C 1
ATOM 3811 O O . GLN B 1 81 ? 8.391 18.312 -12.359 1 97.69 81 GLN B O 1
ATOM 3816 N N . TYR B 1 82 ? 7.203 18.969 -10.617 1 97.94 82 TYR B N 1
ATOM 3817 C CA . TYR B 1 82 ? 8.289 19.766 -10.055 1 97.94 82 TYR B CA 1
ATOM 3818 C C . TYR B 1 82 ? 9.484 18.891 -9.711 1 97.94 82 TYR B C 1
ATOM 3820 O O . TYR B 1 82 ? 10.633 19.234 -10.016 1 97.94 82 TYR B O 1
ATOM 3828 N N . ILE B 1 83 ? 9.211 17.766 -9.016 1 98.19 83 ILE B N 1
ATOM 3829 C CA . ILE B 1 83 ? 10.273 16.844 -8.633 1 98.19 83 ILE B CA 1
ATOM 3830 C C . ILE B 1 83 ? 11 16.344 -9.883 1 98.19 83 ILE B C 1
ATOM 3832 O O . ILE B 1 83 ? 12.234 16.266 -9.906 1 98.19 83 ILE B O 1
ATOM 3836 N N . LYS B 1 84 ? 10.25 15.977 -10.906 1 97.94 84 LYS B N 1
ATOM 3837 C CA . LYS B 1 84 ? 10.836 15.547 -12.164 1 97.94 84 LYS B CA 1
ATOM 3838 C C . LYS B 1 84 ? 11.797 16.594 -12.711 1 97.94 84 LYS B C 1
ATOM 3840 O O . LYS B 1 84 ? 12.906 16.266 -13.133 1 97.94 84 LYS B O 1
ATOM 3845 N N . LYS B 1 85 ? 11.375 17.781 -12.703 1 97.12 85 LYS B N 1
ATOM 3846 C CA . LYS B 1 85 ? 12.188 18.875 -13.219 1 97.12 85 LYS B CA 1
ATOM 3847 C C . LYS B 1 85 ? 13.43 19.094 -12.352 1 97.12 85 LYS B C 1
ATOM 3849 O O . LYS B 1 85 ? 14.539 19.219 -12.867 1 97.12 85 LYS B O 1
ATOM 3854 N N . ARG B 1 86 ? 13.258 19.156 -11.094 1 96.94 86 ARG B N 1
ATOM 3855 C CA . ARG B 1 86 ? 14.344 19.453 -10.164 1 96.94 86 ARG B CA 1
ATOM 3856 C C . ARG B 1 86 ? 15.445 18.406 -10.25 1 96.94 86 ARG B C 1
ATOM 3858 O O . ARG B 1 86 ? 16.625 18.719 -10.141 1 96.94 86 ARG B O 1
ATOM 3865 N N . TYR B 1 87 ? 15.055 17.203 -10.492 1 98.06 87 TYR B N 1
ATOM 3866 C CA . TYR B 1 87 ? 16.016 16.109 -10.438 1 98.06 87 TYR B CA 1
ATOM 3867 C C . TYR B 1 87 ? 16.219 15.484 -11.812 1 98.06 87 TYR B C 1
ATOM 3869 O O . TYR B 1 87 ? 16.5 14.289 -11.922 1 98.06 87 TYR B O 1
ATOM 3877 N N . SER B 1 88 ? 16.016 16.203 -12.852 1 96.81 88 SER B N 1
ATOM 3878 C CA . SER B 1 88 ? 16.109 15.75 -14.234 1 96.81 88 SER B CA 1
ATOM 3879 C C . SER B 1 88 ? 17.516 15.234 -14.547 1 96.81 88 SER B C 1
ATOM 3881 O O . SER B 1 88 ? 17.688 14.391 -15.43 1 96.81 88 SER B O 1
ATOM 3883 N N . ASN B 1 89 ? 18.547 15.711 -13.82 1 95.56 89 ASN B N 1
ATOM 3884 C CA . ASN B 1 89 ? 19.922 15.273 -14.055 1 95.56 89 ASN B CA 1
ATOM 3885 C C . ASN B 1 89 ? 20.359 14.258 -13.008 1 95.56 89 ASN B C 1
ATOM 3887 O O . ASN B 1 89 ? 21.547 13.945 -12.906 1 95.56 89 ASN B O 1
ATOM 3891 N N . PHE B 1 90 ? 19.516 13.875 -12.25 1 97.12 90 PHE B N 1
ATOM 3892 C CA . PHE B 1 90 ? 19.828 12.945 -11.164 1 97.12 90 PHE B CA 1
ATOM 3893 C C . PHE B 1 90 ? 19.062 11.633 -11.352 1 97.12 90 PHE B C 1
ATOM 3895 O O . PHE B 1 90 ? 19.672 10.562 -11.391 1 97.12 90 PHE B O 1
ATOM 3902 N N . LEU B 1 91 ? 17.75 11.742 -11.523 1 96.94 91 LEU B N 1
ATOM 3903 C CA . LEU B 1 91 ? 16.922 10.586 -11.844 1 96.94 91 LEU B CA 1
ATOM 3904 C C . LEU B 1 91 ? 16.891 10.328 -13.344 1 96.94 91 LEU B C 1
ATOM 3906 O O . LEU B 1 91 ? 17.031 11.266 -14.141 1 96.94 91 LEU B O 1
ATOM 3910 N N . SER B 1 92 ? 16.75 9.016 -13.664 1 94.56 92 SER B N 1
ATOM 3911 C CA . SER B 1 92 ? 16.516 8.695 -15.07 1 94.56 92 SER B CA 1
ATOM 3912 C C . SER B 1 92 ? 15.211 9.328 -15.562 1 94.56 92 SER B C 1
ATOM 3914 O O . SER B 1 92 ? 14.258 9.484 -14.797 1 94.56 92 SER B O 1
ATOM 3916 N N . ALA B 1 93 ? 15.227 9.672 -16.812 1 89.88 93 ALA B N 1
ATOM 3917 C CA . ALA B 1 93 ? 14.039 10.289 -17.406 1 89.88 93 ALA B CA 1
ATOM 3918 C C . ALA B 1 93 ? 12.852 9.328 -17.359 1 89.88 93 ALA B C 1
ATOM 3920 O O . ALA B 1 93 ? 11.711 9.758 -17.156 1 89.88 93 ALA B O 1
ATOM 3921 N N . SER B 1 94 ? 13.164 8.102 -17.594 1 93.94 94 SER B N 1
ATOM 3922 C CA . SER B 1 94 ? 12.133 7.074 -17.5 1 93.94 94 SER B CA 1
ATOM 3923 C C . SER B 1 94 ? 12.148 6.387 -16.141 1 93.94 94 SER B C 1
ATOM 3925 O O . SER B 1 94 ? 13.156 6.426 -15.43 1 93.94 94 SER B O 1
ATOM 3927 N N . TYR B 1 95 ? 11.055 5.801 -15.852 1 97 95 TYR B N 1
ATOM 3928 C CA . TYR B 1 95 ? 10.945 5.121 -14.562 1 97 95 TYR B CA 1
ATOM 3929 C C . TYR B 1 95 ? 11.883 3.922 -14.492 1 97 95 TYR B C 1
ATOM 3931 O O . TYR B 1 95 ? 11.836 3.043 -15.359 1 97 95 TYR B O 1
ATOM 3939 N N . LYS B 1 96 ? 12.703 3.932 -13.5 1 96.94 96 LYS B N 1
ATOM 3940 C CA . LYS B 1 96 ? 13.539 2.797 -13.125 1 96.94 96 LYS B CA 1
ATOM 3941 C C . LYS B 1 96 ? 13.289 2.387 -11.68 1 96.94 96 LYS B C 1
ATOM 3943 O O . LYS B 1 96 ? 13.617 3.129 -10.75 1 96.94 96 LYS B O 1
ATOM 3948 N N . ARG B 1 97 ? 12.836 1.197 -11.539 1 96.38 97 ARG B N 1
ATOM 3949 C CA . ARG B 1 97 ? 12.375 0.732 -10.234 1 96.38 97 ARG B CA 1
ATOM 3950 C C . ARG B 1 97 ? 13.492 0.799 -9.203 1 96.38 97 ARG B C 1
ATOM 3952 O O . ARG B 1 97 ? 13.242 1.084 -8.031 1 96.38 97 ARG B O 1
ATOM 3959 N N . GLU B 1 98 ? 14.672 0.538 -9.547 1 96.5 98 GLU B N 1
ATOM 3960 C CA . GLU B 1 98 ? 15.789 0.443 -8.609 1 96.5 98 GLU B CA 1
ATOM 3961 C C . GLU B 1 98 ? 16.203 1.821 -8.102 1 96.5 98 GLU B C 1
ATOM 3963 O O . GLU B 1 98 ? 16.875 1.935 -7.078 1 96.5 98 GLU B O 1
ATOM 3968 N N . GLU B 1 99 ? 15.758 2.867 -8.758 1 97.5 99 GLU B N 1
ATOM 3969 C CA . GLU B 1 99 ? 16.25 4.203 -8.438 1 97.5 99 GLU B CA 1
ATOM 3970 C C . GLU B 1 99 ? 15.391 4.867 -7.367 1 97.5 99 GLU B C 1
ATOM 3972 O O . GLU B 1 99 ? 15.828 5.805 -6.699 1 97.5 99 GLU B O 1
ATOM 3977 N N . ILE B 1 100 ? 14.195 4.418 -7.227 1 98.06 100 ILE B N 1
ATOM 3978 C CA . ILE B 1 100 ? 13.297 5.184 -6.371 1 98.06 100 ILE B CA 1
ATOM 3979 C C . ILE B 1 100 ? 12.383 4.23 -5.594 1 98.06 100 ILE B C 1
ATOM 3981 O O . ILE B 1 100 ? 11.93 3.223 -6.137 1 98.06 100 ILE B O 1
ATOM 3985 N N . LEU B 1 101 ? 12.172 4.48 -4.352 1 97.81 101 LEU B N 1
ATOM 3986 C CA . LEU B 1 101 ? 11.242 3.766 -3.482 1 97.81 101 LEU B CA 1
ATOM 3987 C C . LEU B 1 101 ? 10.195 4.715 -2.912 1 97.81 101 LEU B C 1
ATOM 3989 O O . LEU B 1 101 ? 10.539 5.762 -2.354 1 97.81 101 LEU B O 1
ATOM 3993 N N . ILE B 1 102 ? 8.938 4.352 -3.113 1 98.38 102 ILE B N 1
ATOM 3994 C CA . ILE B 1 102 ? 7.832 5.172 -2.629 1 98.38 102 ILE B CA 1
ATOM 3995 C C . ILE B 1 102 ? 7.125 4.453 -1.482 1 98.38 102 ILE B C 1
ATOM 3997 O O . ILE B 1 102 ? 6.691 3.307 -1.633 1 98.38 102 ILE B O 1
ATOM 4001 N N . GLN B 1 103 ? 6.977 5.141 -0.369 1 97.62 103 GLN B N 1
ATOM 4002 C CA . GLN B 1 103 ? 6.242 4.613 0.777 1 97.62 103 GLN B CA 1
ATOM 4003 C C . GLN B 1 103 ? 5.195 5.605 1.266 1 97.62 103 GLN B C 1
ATOM 4005 O O . GLN B 1 103 ? 5.457 6.809 1.342 1 97.62 103 GLN B O 1
ATOM 4010 N N . SER B 1 104 ? 4.012 5.125 1.537 1 98.25 104 SER B N 1
ATOM 4011 C CA . SER B 1 104 ? 2.906 5.938 2.029 1 98.25 104 SER B CA 1
ATOM 4012 C C . SER B 1 104 ? 2.383 5.41 3.361 1 98.25 104 SER B C 1
ATOM 4014 O O . SER B 1 104 ? 2.607 4.246 3.707 1 98.25 104 SER B O 1
ATOM 4016 N N . THR B 1 105 ? 1.764 6.309 4.125 1 97.56 105 THR B N 1
ATOM 4017 C CA . THR B 1 105 ? 0.958 5.801 5.23 1 97.56 105 THR B CA 1
ATOM 4018 C C . THR B 1 105 ? -0.248 5.023 4.707 1 97.56 105 THR B C 1
ATOM 4020 O O . THR B 1 105 ? -0.486 4.977 3.5 1 97.56 105 THR B O 1
ATOM 4023 N N . GLU B 1 106 ? -1.037 4.445 5.57 1 96.06 106 GLU B N 1
ATOM 4024 C CA . GLU B 1 106 ? -2.123 3.553 5.176 1 96.06 106 GLU B CA 1
ATOM 4025 C C . GLU B 1 106 ? -3.404 4.336 4.895 1 96.06 106 GLU B C 1
ATOM 4027 O O . GLU B 1 106 ? -4.449 3.742 4.617 1 96.06 106 GLU B O 1
ATOM 4032 N N . ILE B 1 107 ? -3.334 5.617 4.957 1 97.62 107 ILE B N 1
ATOM 4033 C CA . ILE B 1 107 ? -4.527 6.445 4.793 1 97.62 107 ILE B CA 1
ATOM 4034 C C . ILE B 1 107 ? -4.812 6.652 3.307 1 97.62 107 ILE B C 1
ATOM 4036 O O . ILE B 1 107 ? -3.895 6.91 2.523 1 97.62 107 ILE B O 1
ATOM 4040 N N . ASP B 1 108 ? -6.062 6.66 2.865 1 98.31 108 ASP B N 1
ATOM 4041 C CA . ASP B 1 108 ? -6.465 6.75 1.463 1 98.31 108 ASP B CA 1
ATOM 4042 C C . ASP B 1 108 ? -5.859 7.98 0.796 1 98.31 108 ASP B C 1
ATOM 4044 O O . ASP B 1 108 ? -5.262 7.883 -0.278 1 98.31 108 ASP B O 1
ATOM 4048 N N . ARG B 1 109 ? -6.004 9.078 1.431 1 98.69 109 ARG B N 1
ATOM 4049 C CA . ARG B 1 109 ? -5.602 10.336 0.799 1 98.69 109 ARG B CA 1
ATOM 4050 C C . ARG B 1 109 ? -4.09 10.383 0.597 1 98.69 109 ARG B C 1
ATOM 4052 O O . ARG B 1 109 ? -3.605 11.023 -0.339 1 98.69 109 ARG B O 1
ATOM 4059 N N . THR B 1 110 ? -3.303 9.719 1.452 1 98.81 110 THR B N 1
ATOM 4060 C CA . THR B 1 110 ? -1.854 9.711 1.271 1 98.81 110 THR B CA 1
ATOM 4061 C C . THR B 1 110 ? -1.456 8.758 0.152 1 98.81 110 THR B C 1
ATOM 4063 O O . THR B 1 110 ? -0.542 9.047 -0.623 1 98.81 110 THR B O 1
ATOM 4066 N N . ILE B 1 111 ? -2.123 7.617 0.055 1 98.81 111 ILE B N 1
ATOM 4067 C CA . ILE B 1 111 ? -1.873 6.668 -1.024 1 98.81 111 ILE B CA 1
ATOM 4068 C C . ILE B 1 111 ? -2.211 7.312 -2.367 1 98.81 111 ILE B C 1
ATOM 4070 O O . ILE B 1 111 ? -1.399 7.289 -3.295 1 98.81 111 ILE B O 1
ATOM 4074 N N . MET B 1 112 ? -3.344 7.93 -2.426 1 98.88 112 MET B N 1
ATOM 4075 C CA . MET B 1 112 ? -3.805 8.586 -3.646 1 98.88 112 MET B CA 1
ATOM 4076 C C . MET B 1 112 ? -2.887 9.742 -4.02 1 98.88 112 MET B C 1
ATOM 4078 O O . MET B 1 112 ? -2.629 9.984 -5.199 1 98.88 112 MET B O 1
ATOM 4082 N N . SER B 1 113 ? -2.453 10.469 -2.998 1 98.94 113 SER B N 1
ATOM 4083 C CA . SER B 1 113 ? -1.503 11.547 -3.234 1 98.94 113 SER B CA 1
ATOM 4084 C C . SER B 1 113 ? -0.222 11.023 -3.877 1 98.94 113 SER B C 1
ATOM 4086 O O . SER B 1 113 ? 0.285 11.617 -4.832 1 98.94 113 SER B O 1
ATOM 4088 N N . ALA B 1 114 ? 0.263 9.945 -3.361 1 98.94 114 ALA B N 1
ATOM 4089 C CA . ALA B 1 114 ? 1.468 9.344 -3.932 1 98.94 114 ALA B CA 1
ATOM 4090 C C . ALA B 1 114 ? 1.235 8.922 -5.379 1 98.94 114 ALA B C 1
ATOM 4092 O O . ALA B 1 114 ? 2.092 9.133 -6.242 1 98.94 114 ALA B O 1
ATOM 4093 N N . GLN B 1 115 ? 0.112 8.328 -5.605 1 98.94 115 GLN B N 1
ATOM 4094 C CA . GLN B 1 115 ? -0.222 7.883 -6.953 1 98.94 115 GLN B CA 1
ATOM 4095 C C . GLN B 1 115 ? -0.304 9.062 -7.918 1 98.94 115 GLN B C 1
ATOM 4097 O O . GLN B 1 115 ? 0.225 9 -9.031 1 98.94 115 GLN B O 1
ATOM 4102 N N . ALA B 1 116 ? -0.95 10.109 -7.488 1 98.88 116 ALA B N 1
ATOM 4103 C CA . ALA B 1 116 ? -1.056 11.305 -8.32 1 98.88 116 ALA B CA 1
ATOM 4104 C C . ALA B 1 116 ? 0.314 11.938 -8.547 1 98.88 116 ALA B C 1
ATOM 4106 O O . ALA B 1 116 ? 0.625 12.383 -9.656 1 98.88 116 ALA B O 1
ATOM 4107 N N . ASN B 1 117 ? 1.083 11.992 -7.48 1 98.88 117 ASN B N 1
ATOM 4108 C CA . ASN B 1 117 ? 2.441 12.523 -7.574 1 98.88 117 ASN B CA 1
ATOM 4109 C C . ASN B 1 117 ? 3.262 11.773 -8.617 1 98.88 117 ASN B C 1
ATOM 4111 O O . ASN B 1 117 ? 3.932 12.391 -9.453 1 98.88 117 ASN B O 1
ATOM 4115 N N . LEU B 1 118 ? 3.162 10.469 -8.641 1 98.81 118 LEU B N 1
ATOM 4116 C CA . LEU B 1 118 ? 3.953 9.609 -9.516 1 98.81 118 LEU B CA 1
ATOM 4117 C C . LEU B 1 118 ? 3.479 9.719 -10.961 1 98.81 118 LEU B C 1
ATOM 4119 O O . LEU B 1 118 ? 4.266 9.539 -11.891 1 98.81 118 LEU B O 1
ATOM 4123 N N . ALA B 1 119 ? 2.184 10.023 -11.141 1 98.62 119 ALA B N 1
ATOM 4124 C CA . ALA B 1 119 ? 1.685 10.281 -12.492 1 98.62 119 ALA B CA 1
ATOM 4125 C C . ALA B 1 119 ? 2.363 11.5 -13.102 1 98.62 119 ALA B C 1
ATOM 4127 O O . ALA B 1 119 ? 2.582 11.555 -14.32 1 98.62 119 ALA B O 1
ATOM 4128 N N . GLY B 1 120 ? 2.623 12.484 -12.266 1 98.38 120 GLY B N 1
ATOM 4129 C CA . GLY B 1 120 ? 3.336 13.664 -12.727 1 98.38 120 GLY B CA 1
ATOM 4130 C C . GLY B 1 120 ? 4.832 13.445 -12.852 1 98.38 120 GLY B C 1
ATOM 4131 O O . GLY B 1 120 ? 5.477 14.016 -13.734 1 98.38 120 GLY B O 1
ATOM 4132 N N . LEU B 1 121 ? 5.383 12.625 -12.047 1 98.44 121 LEU B N 1
ATOM 4133 C CA . LEU B 1 121 ? 6.82 12.383 -11.977 1 98.44 121 LEU B CA 1
ATOM 4134 C C . LEU B 1 121 ? 7.27 11.461 -13.102 1 98.44 121 LEU B C 1
ATOM 4136 O O . LEU B 1 121 ? 8.352 11.641 -13.664 1 98.44 121 LEU B O 1
ATOM 4140 N N . PHE B 1 122 ? 6.438 10.414 -13.43 1 98.25 122 PHE B N 1
ATOM 4141 C CA . PHE B 1 122 ? 6.883 9.391 -14.375 1 98.25 122 PHE B CA 1
ATOM 4142 C C . PHE B 1 122 ? 5.812 9.125 -15.422 1 98.25 122 PHE B C 1
ATOM 4144 O O . PHE B 1 122 ? 5.363 7.984 -15.578 1 98.25 122 PHE B O 1
ATOM 4151 N N . PRO B 1 123 ? 5.395 10.148 -16.188 1 97.44 123 PRO B N 1
ATOM 4152 C CA . PRO B 1 123 ? 4.633 9.773 -17.375 1 97.44 123 PRO B CA 1
ATOM 4153 C C . PRO B 1 123 ? 5.398 8.828 -18.297 1 97.44 123 PRO B C 1
ATOM 4155 O O . PRO B 1 123 ? 6.617 8.961 -18.453 1 97.44 123 PRO B O 1
ATOM 4158 N N . PRO B 1 124 ? 4.645 7.805 -18.828 1 97.38 124 PRO B N 1
ATOM 4159 C CA . PRO B 1 124 ? 5.371 6.859 -19.672 1 97.38 124 PRO B CA 1
ATOM 4160 C C . PRO B 1 124 ? 5.906 7.504 -20.953 1 97.38 124 PRO B C 1
ATOM 4162 O O . PRO B 1 124 ? 5.242 8.359 -21.547 1 97.38 124 PRO B O 1
ATOM 4165 N N . THR B 1 125 ? 7.137 7.141 -21.281 1 95.12 125 THR B N 1
ATOM 4166 C CA . THR B 1 125 ? 7.758 7.609 -22.516 1 95.12 125 THR B CA 1
ATOM 4167 C C . THR B 1 125 ? 8.391 6.449 -23.281 1 95.12 125 THR B C 1
ATOM 4169 O O . THR B 1 125 ? 8.695 5.41 -22.688 1 95.12 125 THR B O 1
ATOM 4172 N N . GLY B 1 126 ? 8.477 6.598 -24.562 1 94.44 126 GLY B N 1
ATOM 4173 C CA . GLY B 1 126 ? 9.148 5.602 -25.375 1 94.44 126 GLY B CA 1
ATOM 4174 C C . GLY B 1 126 ? 8.633 4.195 -25.141 1 94.44 126 GLY B C 1
ATOM 4175 O O . GLY B 1 126 ? 7.426 3.945 -25.25 1 94.44 126 GLY B O 1
ATOM 4176 N N . ASP B 1 127 ? 9.539 3.338 -24.688 1 93.31 127 ASP B N 1
ATOM 4177 C CA . ASP B 1 127 ? 9.242 1.917 -24.562 1 93.31 127 ASP B CA 1
ATOM 4178 C C . ASP B 1 127 ? 8.422 1.646 -23.297 1 93.31 127 ASP B C 1
ATOM 4180 O O . ASP B 1 127 ? 7.977 0.519 -23.062 1 93.31 127 ASP B O 1
ATOM 4184 N N . GLN B 1 128 ? 8.078 2.689 -22.594 1 96.38 128 GLN B N 1
ATOM 4185 C CA . GLN B 1 128 ? 7.289 2.484 -21.375 1 96.38 128 GLN B CA 1
ATOM 4186 C C . GLN B 1 128 ? 5.812 2.783 -21.625 1 96.38 128 GLN B C 1
ATOM 4188 O O . GLN B 1 128 ? 4.98 2.6 -20.734 1 96.38 128 GLN B O 1
ATOM 4193 N N . ILE B 1 129 ? 5.504 3.244 -22.844 1 97.69 129 ILE B N 1
ATOM 4194 C CA . ILE B 1 129 ? 4.105 3.451 -23.203 1 97.69 129 ILE B CA 1
ATOM 4195 C C . ILE B 1 129 ? 3.432 2.105 -23.453 1 97.69 129 ILE B C 1
ATOM 4197 O O . ILE B 1 129 ? 3.629 1.492 -24.5 1 97.69 129 ILE B O 1
ATOM 4201 N N . TRP B 1 130 ? 2.672 1.601 -22.547 1 98 130 TRP B N 1
ATOM 4202 C CA . TRP B 1 130 ? 2.027 0.296 -22.656 1 98 130 TRP B CA 1
ATOM 4203 C C . TRP B 1 130 ? 0.619 0.432 -23.219 1 98 130 TRP B C 1
ATOM 4205 O O . TRP B 1 130 ? 0.04 -0.545 -23.703 1 98 130 TRP B O 1
ATOM 4215 N N . ASN B 1 131 ? 0.056 1.588 -23.094 1 97.38 131 ASN B N 1
ATOM 4216 C CA . ASN B 1 131 ? -1.251 1.976 -23.609 1 97.38 131 ASN B CA 1
ATOM 4217 C C . ASN B 1 131 ? -1.214 3.365 -24.25 1 97.38 131 ASN B C 1
ATOM 4219 O O . ASN B 1 131 ? -1.182 4.371 -23.531 1 97.38 131 ASN B O 1
ATOM 4223 N N . PRO B 1 132 ? -1.299 3.479 -25.531 1 95.56 132 PRO B N 1
ATOM 4224 C CA . PRO B 1 132 ? -1.153 4.773 -26.203 1 95.56 132 PRO B CA 1
ATOM 4225 C C . PRO B 1 132 ? -2.312 5.723 -25.922 1 95.56 132 PRO B C 1
ATOM 4227 O O . PRO B 1 132 ? -2.176 6.938 -26.078 1 95.56 132 PRO B O 1
ATOM 4230 N N . GLU B 1 133 ? -3.428 5.184 -25.438 1 95.44 133 GLU B N 1
ATOM 4231 C CA . GLU B 1 133 ? -4.605 6.008 -25.172 1 95.44 133 GLU B CA 1
ATOM 4232 C C . GLU B 1 133 ? -4.625 6.492 -23.719 1 95.44 133 GLU B C 1
ATOM 4234 O O . GLU B 1 133 ? -5.469 7.309 -23.344 1 95.44 133 GLU B O 1
ATOM 4239 N N . LEU B 1 134 ? -3.736 6.031 -22.953 1 97.31 134 LEU B N 1
ATOM 4240 C CA . LEU B 1 134 ? -3.629 6.387 -21.547 1 97.31 134 LEU B CA 1
ATOM 4241 C C . LEU B 1 134 ? -2.172 6.609 -21.156 1 97.31 134 LEU B C 1
ATOM 4243 O O . LEU B 1 134 ? -1.494 5.68 -20.719 1 97.31 134 LEU B O 1
ATOM 4247 N N . LEU B 1 135 ? -1.779 7.836 -21.188 1 97.06 135 LEU B N 1
ATOM 4248 C CA . LEU B 1 135 ? -0.374 8.141 -20.938 1 97.06 135 LEU B CA 1
ATOM 4249 C C . LEU B 1 135 ? -0.091 8.188 -19.438 1 97.06 135 LEU B C 1
ATOM 4251 O O . LEU B 1 135 ? 0.345 9.219 -18.922 1 97.06 135 LEU B O 1
ATOM 4255 N N . TRP B 1 136 ? -0.348 7.148 -18.844 1 98.44 136 TRP B N 1
ATOM 4256 C CA . TRP B 1 136 ? -0.112 6.848 -17.438 1 98.44 136 TRP B CA 1
ATOM 4257 C C . TRP B 1 136 ? 0.5 5.461 -17.266 1 98.44 136 TRP B C 1
ATOM 4259 O O . TRP B 1 136 ? 0.257 4.566 -18.078 1 98.44 136 TRP B O 1
ATOM 4269 N N . GLN B 1 137 ? 1.314 5.266 -16.25 1 98.5 137 GLN B N 1
ATOM 4270 C CA . GLN B 1 137 ? 1.832 3.939 -15.938 1 98.5 137 GLN B CA 1
ATOM 4271 C C . GLN B 1 137 ? 1.838 3.705 -14.43 1 98.5 137 GLN B C 1
ATOM 4273 O O . GLN B 1 137 ? 1.993 4.645 -13.648 1 98.5 137 GLN B O 1
ATOM 4278 N N . PRO B 1 138 ? 1.671 2.457 -14.031 1 98.62 138 PRO B N 1
ATOM 4279 C CA . PRO B 1 138 ? 1.729 2.15 -12.602 1 98.62 138 PRO B CA 1
ATOM 4280 C C . PRO B 1 138 ? 3.152 2.184 -12.047 1 98.62 138 PRO B C 1
ATOM 4282 O O . PRO B 1 138 ? 4.07 1.625 -12.656 1 98.62 138 PRO B O 1
ATOM 4285 N N . VAL B 1 139 ? 3.375 2.883 -11.008 1 98.62 139 VAL B N 1
ATOM 4286 C CA . VAL B 1 139 ? 4.551 2.85 -10.148 1 98.62 139 VAL B CA 1
ATOM 4287 C C . VAL B 1 139 ? 4.148 2.391 -8.742 1 98.62 139 VAL B C 1
ATOM 4289 O O . VAL B 1 139 ? 3.225 2.945 -8.141 1 98.62 139 VAL B O 1
ATOM 4292 N N . PRO B 1 140 ? 4.789 1.362 -8.266 1 98.56 140 PRO B N 1
ATOM 4293 C CA . PRO B 1 140 ? 4.301 0.776 -7.016 1 98.56 140 PRO B CA 1
ATOM 4294 C C . PRO B 1 140 ? 4.441 1.724 -5.824 1 98.56 140 PRO B C 1
ATOM 4296 O O . PRO B 1 140 ? 5.516 2.281 -5.598 1 98.56 140 PRO B O 1
ATOM 4299 N N . VAL B 1 141 ? 3.367 1.915 -5.098 1 98.62 141 VAL B N 1
ATOM 4300 C CA . VAL B 1 141 ? 3.342 2.639 -3.83 1 98.62 141 VAL B CA 1
ATOM 4301 C C . VAL B 1 141 ? 3.238 1.65 -2.672 1 98.62 141 VAL B C 1
ATOM 4303 O O . VAL B 1 141 ? 2.186 1.044 -2.457 1 98.62 141 VAL B O 1
ATOM 4306 N N . HIS B 1 142 ? 4.297 1.502 -1.964 1 97.5 142 HIS B N 1
ATOM 4307 C CA . HIS B 1 142 ? 4.266 0.638 -0.789 1 97.5 142 HIS B CA 1
ATOM 4308 C C . HIS B 1 142 ? 3.625 1.348 0.4 1 97.5 142 HIS B C 1
ATOM 4310 O O . HIS B 1 142 ? 3.684 2.576 0.5 1 97.5 142 HIS B O 1
ATOM 4316 N N . VAL B 1 143 ? 2.939 0.601 1.237 1 96.12 143 VAL B N 1
ATOM 4317 C CA . VAL B 1 143 ? 2.221 1.168 2.375 1 96.12 143 VAL B CA 1
ATOM 4318 C C . VAL B 1 143 ? 2.85 0.682 3.678 1 96.12 143 VAL B C 1
ATOM 4320 O O . VAL B 1 143 ? 3.115 -0.512 3.84 1 96.12 143 VAL B O 1
ATOM 4323 N N . VAL B 1 144 ? 3.072 1.585 4.57 1 91.12 144 VAL B N 1
ATOM 4324 C CA . VAL B 1 144 ? 3.639 1.325 5.887 1 91.12 144 VAL B CA 1
ATOM 4325 C C . VAL B 1 144 ? 2.598 1.616 6.965 1 91.12 144 VAL B C 1
ATOM 4327 O O . VAL B 1 144 ? 2.535 2.73 7.492 1 91.12 144 VAL B O 1
ATOM 4330 N N . PRO B 1 145 ? 1.961 0.576 7.359 1 86.62 145 PRO B N 1
ATOM 4331 C CA . PRO B 1 145 ? 0.941 0.817 8.383 1 86.62 145 PRO B CA 1
ATOM 4332 C C . PRO B 1 145 ? 1.543 1.167 9.742 1 86.62 145 PRO B C 1
ATOM 4334 O O . PRO B 1 145 ? 2.572 0.606 10.133 1 86.62 145 PRO B O 1
ATOM 4337 N N . LYS B 1 146 ? 0.811 2.049 10.422 1 84.5 146 LYS B N 1
ATOM 4338 C CA . LYS B 1 146 ? 1.252 2.508 11.734 1 84.5 146 LYS B CA 1
ATOM 4339 C C . LYS B 1 146 ? 1.379 1.342 12.711 1 84.5 146 LYS B C 1
ATOM 4341 O O . LYS B 1 146 ? 2.283 1.322 13.555 1 84.5 146 LYS B O 1
ATOM 4346 N N . ALA B 1 147 ? 0.523 0.404 12.594 1 78.56 147 ALA B N 1
ATOM 4347 C CA . ALA B 1 147 ? 0.477 -0.73 13.508 1 78.56 147 ALA B CA 1
ATOM 4348 C C . ALA B 1 147 ? 1.752 -1.563 13.414 1 78.56 147 ALA B C 1
ATOM 4350 O O . ALA B 1 147 ? 2.203 -2.135 14.414 1 78.56 147 ALA B O 1
ATOM 4351 N N . SER B 1 148 ? 2.332 -1.519 12.25 1 77.56 148 SER B N 1
ATOM 4352 C CA . SER B 1 148 ? 3.533 -2.322 12.055 1 77.56 148 SER B CA 1
ATOM 4353 C C . SER B 1 148 ? 4.793 -1.479 12.211 1 77.56 148 SER B C 1
ATOM 4355 O O . SER B 1 148 ? 5.816 -1.965 12.695 1 77.56 148 SER B O 1
ATOM 4357 N N . ASN B 1 149 ? 4.688 -0.286 11.789 1 78.38 149 ASN B N 1
ATOM 4358 C CA . ASN B 1 149 ? 5.809 0.643 11.82 1 78.38 149 ASN B CA 1
ATOM 4359 C C . ASN B 1 149 ? 5.34 2.088 11.961 1 78.38 149 ASN B C 1
ATOM 4361 O O . ASN B 1 149 ? 4.824 2.672 11 1 78.38 149 ASN B O 1
ATOM 4365 N N . PRO B 1 150 ? 5.652 2.668 13.016 1 77.31 150 PRO B N 1
ATOM 4366 C CA . PRO B 1 150 ? 5.086 3.994 13.266 1 77.31 150 PRO B CA 1
ATOM 4367 C C . PRO B 1 150 ? 5.914 5.117 12.648 1 77.31 150 PRO B C 1
ATOM 4369 O O . PRO B 1 150 ? 5.676 6.293 12.938 1 77.31 150 PRO B O 1
ATOM 4372 N N . LYS B 1 151 ? 6.719 4.941 11.773 1 86.81 151 LYS B N 1
ATOM 4373 C CA . LYS B 1 151 ? 7.711 5.922 11.344 1 86.81 151 LYS B CA 1
ATOM 4374 C C . LYS B 1 151 ? 7.055 7.051 10.547 1 86.81 151 LYS B C 1
ATOM 4376 O O . LYS B 1 151 ? 7.629 8.133 10.406 1 86.81 151 LYS B O 1
ATOM 4381 N N . LEU B 1 152 ? 5.867 6.867 9.992 1 91.94 152 LEU B N 1
ATOM 4382 C CA . LEU B 1 152 ? 5.355 7.883 9.078 1 91.94 152 LEU B CA 1
ATOM 4383 C C . LEU B 1 152 ? 4.094 8.531 9.633 1 91.94 152 LEU B C 1
ATOM 4385 O O . LEU B 1 152 ? 3.555 9.469 9.039 1 91.94 152 LEU B O 1
ATOM 4389 N N . ARG B 1 153 ? 3.68 8.047 10.75 1 92.62 153 ARG B N 1
ATOM 4390 C CA . ARG B 1 153 ? 2.416 8.602 11.234 1 92.62 153 ARG B CA 1
ATOM 4391 C C . ARG B 1 153 ? 2.492 8.93 12.719 1 92.62 153 ARG B C 1
ATOM 4393 O O . ARG B 1 153 ? 2.666 8.031 13.547 1 92.62 153 ARG B O 1
ATOM 4400 N N . TYR B 1 154 ? 2.34 10.219 12.992 1 94.81 154 TYR B N 1
ATOM 4401 C CA . TYR B 1 154 ? 2.396 10.781 14.336 1 94.81 154 TYR B CA 1
ATOM 4402 C C . TYR B 1 154 ? 1.136 11.578 14.648 1 94.81 154 TYR B C 1
ATOM 4404 O O . TYR B 1 154 ? 0.475 12.086 13.734 1 94.81 154 TYR B O 1
ATOM 4412 N N . PRO B 1 155 ? 0.746 11.781 15.891 1 94.56 155 PRO B N 1
ATOM 4413 C CA . PRO B 1 155 ? 1.392 11.297 17.109 1 94.56 155 PRO B CA 1
ATOM 4414 C C . PRO B 1 155 ? 1.097 9.82 17.391 1 94.56 155 PRO B C 1
ATOM 4416 O O . PRO B 1 155 ? 0.039 9.312 17 1 94.56 155 PRO B O 1
ATOM 4419 N N . ASN B 1 156 ? 2.037 9.18 18.047 1 91.94 156 ASN B N 1
ATOM 4420 C CA . ASN B 1 156 ? 1.837 7.82 18.547 1 91.94 156 ASN B CA 1
ATOM 4421 C C . ASN B 1 156 ? 1.343 7.816 19.984 1 91.94 156 ASN B C 1
ATOM 4423 O O . ASN B 1 156 ? 2.145 7.766 20.922 1 91.94 156 ASN B O 1
ATOM 4427 N N . PHE B 1 157 ? 0.092 7.684 20.141 1 90.19 157 PHE B N 1
ATOM 4428 C CA . PHE B 1 157 ? -0.522 7.785 21.469 1 90.19 157 PHE B CA 1
ATOM 4429 C C . PHE B 1 157 ? -0.37 6.48 22.234 1 90.19 157 PHE B C 1
ATOM 4431 O O . PHE B 1 157 ? -0.7 6.414 23.422 1 90.19 157 PHE B O 1
ATOM 4438 N N . GLN B 1 158 ? 0.102 5.48 21.594 1 87.88 158 GLN B N 1
ATOM 4439 C CA . GLN B 1 158 ? 0.273 4.195 22.266 1 87.88 158 GLN B CA 1
ATOM 4440 C C . GLN B 1 158 ? 1.445 4.234 23.25 1 87.88 158 GLN B C 1
ATOM 4442 O O . GLN B 1 158 ? 1.589 3.346 24.094 1 87.88 158 GLN B O 1
ATOM 4447 N N . CYS B 1 159 ? 2.197 5.242 23.172 1 92 159 CYS B N 1
ATOM 4448 C CA . CYS B 1 159 ? 3.332 5.418 24.078 1 92 159 CYS B CA 1
ATOM 4449 C C . CYS B 1 159 ? 2.896 6.062 25.375 1 92 159 CYS B C 1
ATOM 4451 O O . CYS B 1 159 ? 2.574 7.254 25.406 1 92 159 CYS B O 1
ATOM 4453 N N . PRO B 1 160 ? 2.973 5.336 26.516 1 93.75 160 PRO B N 1
ATOM 4454 C CA . PRO B 1 160 ? 2.521 5.883 27.797 1 93.75 160 PRO B CA 1
ATOM 4455 C C . PRO B 1 160 ? 3.338 7.094 28.234 1 93.75 160 PRO B C 1
ATOM 4457 O O . PRO B 1 160 ? 2.777 8.062 28.766 1 93.75 160 PRO B O 1
ATOM 4460 N N . ARG B 1 161 ? 4.613 7.027 28.062 1 95.06 161 ARG B N 1
ATOM 4461 C CA . ARG B 1 161 ? 5.453 8.156 28.453 1 95.06 161 ARG B CA 1
ATOM 4462 C C . ARG B 1 161 ? 5.07 9.414 27.672 1 95.06 161 ARG B C 1
ATOM 4464 O O . ARG B 1 161 ? 5.035 10.508 28.234 1 95.06 161 ARG B O 1
ATOM 4471 N N . TYR B 1 162 ? 4.785 9.289 26.469 1 95.06 162 TYR B N 1
ATOM 4472 C CA . TYR B 1 162 ? 4.367 10.422 25.656 1 95.06 162 TYR B CA 1
ATOM 4473 C C . TYR B 1 162 ? 3.057 11.008 26.156 1 95.06 162 TYR B C 1
ATOM 4475 O O . TYR B 1 162 ? 2.896 12.227 26.219 1 95.06 162 TYR B O 1
ATOM 4483 N N . ARG B 1 163 ? 2.168 10.172 26.5 1 92.94 163 ARG B N 1
ATOM 4484 C CA . ARG B 1 163 ? 0.897 10.641 27.047 1 92.94 163 ARG B CA 1
ATOM 4485 C C . ARG B 1 163 ? 1.114 11.445 28.312 1 92.94 163 ARG B C 1
ATOM 4487 O O . ARG B 1 163 ? 0.451 12.461 28.531 1 92.94 163 ARG B O 1
ATOM 4494 N N . GLU B 1 164 ? 1.98 10.992 29.109 1 94.31 164 GLU B N 1
ATOM 4495 C CA . GLU B 1 164 ? 2.328 11.719 30.312 1 94.31 164 GLU B CA 1
ATOM 4496 C C . GLU B 1 164 ? 2.926 13.086 29.984 1 94.31 164 GLU B C 1
ATOM 4498 O O . GLU B 1 164 ? 2.592 14.086 30.625 1 94.31 164 GLU B O 1
ATOM 4503 N N . LEU B 1 165 ? 3.768 13.109 29.047 1 94.75 165 LEU B N 1
ATOM 4504 C CA . LEU B 1 165 ? 4.391 14.359 28.625 1 94.75 165 LEU B CA 1
ATOM 4505 C C . LEU B 1 165 ? 3.342 15.352 28.125 1 94.75 165 LEU B C 1
ATOM 4507 O O . LEU B 1 165 ? 3.459 16.547 28.359 1 94.75 165 LEU B O 1
ATOM 4511 N N . LEU B 1 166 ? 2.375 14.844 27.453 1 94 166 LEU B N 1
ATOM 4512 C CA . LEU B 1 166 ? 1.313 15.711 26.953 1 94 166 LEU B CA 1
ATOM 4513 C C . LEU B 1 166 ? 0.525 16.328 28.109 1 94 166 LEU B C 1
ATOM 4515 O O . LEU B 1 166 ? 0.169 17.5 28.062 1 94 166 LEU B O 1
ATOM 4519 N N . LYS B 1 167 ? 0.251 15.492 29.078 1 92.5 167 LYS B N 1
ATOM 4520 C CA . LYS B 1 167 ? -0.435 16 30.25 1 92.5 167 LYS B CA 1
ATOM 4521 C C . LYS B 1 167 ? 0.387 17.094 30.938 1 92.5 167 LYS B C 1
ATOM 4523 O O . LYS B 1 167 ? -0.153 18.125 31.344 1 92.5 167 LYS B O 1
ATOM 4528 N N . LYS B 1 168 ? 1.597 16.828 31.078 1 94.75 168 LYS B N 1
ATOM 4529 C CA . LYS B 1 168 ? 2.488 17.812 31.703 1 94.75 168 LYS B CA 1
ATOM 4530 C C . LYS B 1 168 ? 2.6 19.078 30.859 1 94.75 168 LYS B C 1
ATOM 4532 O O . LYS B 1 168 ? 2.742 20.172 31.391 1 94.75 168 LYS B O 1
ATOM 4537 N N . THR B 1 169 ? 2.553 18.953 29.578 1 95.31 169 THR B N 1
ATOM 4538 C CA . THR B 1 169 ? 2.584 20.094 28.672 1 95.31 169 THR B CA 1
ATOM 4539 C C . THR B 1 169 ? 1.408 21.031 28.938 1 95.31 169 THR B C 1
ATOM 4541 O O . THR B 1 169 ? 1.588 22.25 29.062 1 95.31 169 THR B O 1
ATOM 4544 N N . MET B 1 170 ? 0.271 20.469 29.125 1 92.25 170 MET B N 1
ATOM 4545 C CA . MET B 1 170 ? -0.935 21.266 29.328 1 92.25 170 MET B CA 1
ATOM 4546 C C . MET B 1 170 ? -0.86 22.016 30.656 1 92.25 170 MET B C 1
ATOM 4548 O O . MET B 1 170 ? -1.438 23.109 30.797 1 92.25 170 MET B O 1
ATOM 4552 N N . ALA B 1 171 ? -0.101 21.422 31.547 1 93.19 171 ALA B N 1
ATOM 4553 C CA . ALA B 1 171 ? 0.024 22.047 32.875 1 93.19 171 ALA B CA 1
ATOM 4554 C C . ALA B 1 171 ? 1.224 22.984 32.938 1 93.19 171 ALA B C 1
ATOM 4556 O O . ALA B 1 171 ? 1.374 23.75 33.875 1 93.19 171 ALA B O 1
ATOM 4557 N N . SER B 1 172 ? 2.039 22.938 31.984 1 95.38 172 SER B N 1
ATOM 4558 C CA . SER B 1 172 ? 3.279 23.703 32 1 95.38 172 SER B CA 1
ATOM 4559 C C . SER B 1 172 ? 3.008 25.203 31.859 1 95.38 172 SER B C 1
ATOM 4561 O O . SER B 1 172 ? 2.025 25.609 31.234 1 95.38 172 SER B O 1
ATOM 4563 N N . ASN B 1 173 ? 3.938 26.016 32.406 1 96.5 173 ASN B N 1
ATOM 4564 C CA . ASN B 1 173 ? 3.838 27.453 32.281 1 96.5 173 ASN B CA 1
ATOM 4565 C C . ASN B 1 173 ? 3.957 27.906 30.828 1 96.5 173 ASN B C 1
ATOM 4567 O O . ASN B 1 173 ? 3.275 28.844 30.406 1 96.5 173 ASN B O 1
ATOM 4571 N N . GLU B 1 174 ? 4.805 27.219 30.125 1 95.12 174 GLU B N 1
ATOM 4572 C CA . GLU B 1 174 ? 5.039 27.562 28.734 1 95.12 174 GLU B CA 1
ATOM 4573 C C . GLU B 1 174 ? 3.744 27.484 27.922 1 95.12 174 GLU B C 1
ATOM 4575 O O . GLU B 1 174 ? 3.443 28.391 27.141 1 95.12 174 GLU B O 1
ATOM 4580 N N . PHE B 1 175 ? 3.008 26.5 28.109 1 94.44 175 PHE B N 1
ATOM 4581 C CA . PHE B 1 175 ? 1.748 26.328 27.406 1 94.44 175 PHE B CA 1
ATOM 4582 C C . PHE B 1 175 ? 0.691 27.281 27.922 1 94.44 175 PHE B C 1
ATOM 4584 O O . PHE B 1 175 ? -0.019 27.922 27.141 1 94.44 175 PHE B O 1
ATOM 4591 N N . GLN B 1 176 ? 0.571 27.359 29.219 1 94.25 176 GLN B N 1
ATOM 4592 C CA . GLN B 1 176 ? -0.459 28.172 29.844 1 94.25 176 GLN B CA 1
ATOM 4593 C C . GLN B 1 176 ? -0.317 29.641 29.438 1 94.25 176 GLN B C 1
ATOM 4595 O O . GLN B 1 176 ? -1.316 30.328 29.219 1 94.25 176 GLN B O 1
ATOM 4600 N N . GLU B 1 177 ? 0.864 30.062 29.312 1 96.19 177 GLU B N 1
ATOM 4601 C CA . GLU B 1 177 ? 1.104 31.438 28.906 1 96.19 177 GLU B CA 1
ATOM 4602 C C . GLU B 1 177 ? 0.637 31.688 27.469 1 96.19 177 GLU B C 1
ATOM 4604 O O . GLU B 1 177 ? 0.177 32.781 27.141 1 96.19 177 GLU B O 1
ATOM 4609 N N . LYS B 1 178 ? 0.746 30.703 26.672 1 94.12 178 LYS B N 1
ATOM 4610 C CA . LYS B 1 178 ? 0.396 30.828 25.266 1 94.12 178 LYS B CA 1
ATOM 4611 C C . LYS B 1 178 ? -1.111 30.703 25.062 1 94.12 178 LYS B C 1
ATOM 4613 O O . LYS B 1 178 ? -1.671 31.312 24.141 1 94.12 178 LYS B O 1
ATOM 4618 N N . ILE B 1 179 ? -1.768 29.938 25.906 1 93.12 179 ILE B N 1
ATOM 4619 C CA . ILE B 1 179 ? -3.178 29.656 25.656 1 93.12 179 ILE B CA 1
ATOM 4620 C C . ILE B 1 179 ? -4.047 30.672 26.391 1 93.12 179 ILE B C 1
ATOM 4622 O O . ILE B 1 179 ? -5.184 30.938 25.984 1 93.12 179 ILE B O 1
ATOM 4626 N N . LYS B 1 180 ? -3.607 31.312 27.375 1 94.5 180 LYS B N 1
ATOM 4627 C CA . LYS B 1 180 ? -4.367 32.219 28.234 1 94.5 180 LYS B CA 1
ATOM 4628 C C . LYS B 1 180 ? -5.027 33.312 27.438 1 94.5 180 LYS B C 1
ATOM 4630 O O . LYS B 1 180 ? -6.207 33.625 27.641 1 94.5 180 LYS B O 1
ATOM 4635 N N . PRO B 1 181 ? -4.309 33.906 26.531 1 95.75 181 PRO B N 1
ATOM 4636 C CA . PRO B 1 181 ? -4.922 35 25.781 1 95.75 181 PRO B CA 1
ATOM 4637 C C . PRO B 1 181 ? -6.121 34.562 24.953 1 95.75 181 PRO B C 1
ATOM 4639 O O . PRO B 1 181 ? -6.914 35.375 24.5 1 95.75 181 PRO B O 1
ATOM 4642 N N . TYR B 1 182 ? -6.328 33.281 24.797 1 94.88 182 TYR B N 1
ATOM 4643 C CA . TYR B 1 182 ? -7.375 32.781 23.906 1 94.88 182 TYR B CA 1
ATOM 4644 C C . TYR B 1 182 ? -8.555 32.25 24.719 1 94.88 182 TYR B C 1
ATOM 4646 O O . TYR B 1 182 ? -9.492 31.672 24.156 1 94.88 182 TYR B O 1
ATOM 4654 N N . GLU B 1 183 ? -8.57 32.344 25.938 1 93.81 183 GLU B N 1
ATOM 4655 C CA . GLU B 1 183 ? -9.578 31.719 26.797 1 93.81 183 GLU B CA 1
ATOM 4656 C C . GLU B 1 183 ? -10.984 32.188 26.406 1 93.81 183 GLU B C 1
ATOM 4658 O O . GLU B 1 183 ? -11.891 31.359 26.266 1 93.81 183 GLU B O 1
ATOM 4663 N N . GLU B 1 184 ? -11.141 33.469 26.281 1 95.69 184 GLU B N 1
ATOM 4664 C CA . GLU B 1 184 ? -12.453 34 25.906 1 95.69 184 GLU B CA 1
ATOM 4665 C C . GLU B 1 184 ? -12.836 33.531 24.484 1 95.69 184 GLU B C 1
ATOM 4667 O O . GLU B 1 184 ? -13.992 33.219 24.234 1 95.69 184 GLU B O 1
ATOM 4672 N N . PHE B 1 185 ? -11.922 33.625 23.625 1 96.69 185 PHE B N 1
ATOM 4673 C CA . PHE B 1 185 ? -12.141 33.188 22.25 1 96.69 185 PHE B CA 1
ATOM 4674 C C . PHE B 1 185 ? -12.57 31.734 22.188 1 96.69 185 PHE B C 1
ATOM 4676 O O . PHE B 1 185 ? -13.484 31.375 21.453 1 96.69 185 PHE B O 1
ATOM 4683 N N . ILE B 1 186 ? -11.945 30.891 23.047 1 95.94 186 ILE B N 1
ATOM 4684 C CA . ILE B 1 186 ? -12.242 29.453 23.109 1 95.94 186 ILE B CA 1
ATOM 4685 C C . ILE B 1 186 ? -13.68 29.25 23.594 1 95.94 186 ILE B C 1
ATOM 4687 O O . ILE B 1 186 ? -14.398 28.406 23.062 1 95.94 186 ILE B O 1
ATOM 4691 N N . GLU B 1 187 ? -14.094 30.031 24.547 1 95.69 187 GLU B N 1
ATOM 4692 C CA . GLU B 1 187 ? -15.484 29.969 25 1 95.69 187 GLU B CA 1
ATOM 4693 C C . GLU B 1 187 ? -16.453 30.328 23.875 1 95.69 187 GLU B C 1
ATOM 4695 O O . GLU B 1 187 ? -17.5 29.719 23.734 1 95.69 187 GLU B O 1
ATOM 4700 N N . THR B 1 188 ? -16.078 31.297 23.156 1 96.94 188 THR B N 1
ATOM 4701 C CA . THR B 1 188 ? -16.891 31.719 22.031 1 96.94 188 THR B CA 1
ATOM 4702 C C . THR B 1 188 ? -16.984 30.609 20.984 1 96.94 188 THR B C 1
ATOM 4704 O O . THR B 1 188 ? -18.078 30.328 20.484 1 96.94 188 THR B O 1
ATOM 4707 N N . ILE B 1 189 ? -15.867 29.984 20.688 1 97.31 189 ILE B N 1
ATOM 4708 C CA . ILE B 1 189 ? -15.844 28.922 19.688 1 97.31 189 ILE B CA 1
ATOM 4709 C C . ILE B 1 189 ? -16.641 27.719 20.203 1 97.31 189 ILE B C 1
ATOM 4711 O O . ILE B 1 189 ? -17.312 27.047 19.406 1 97.31 189 ILE B O 1
ATOM 4715 N N . ALA B 1 190 ? -16.516 27.469 21.453 1 96.69 190 ALA B N 1
ATOM 4716 C CA . ALA B 1 190 ? -17.328 26.406 22.031 1 96.69 190 ALA B CA 1
ATOM 4717 C C . ALA B 1 190 ? -18.812 26.641 21.766 1 96.69 190 ALA B C 1
ATOM 4719 O O . ALA B 1 190 ? -19.531 25.703 21.359 1 96.69 190 ALA B O 1
ATOM 4720 N N . TYR B 1 191 ? -19.234 27.812 21.938 1 96.88 191 TYR B N 1
ATOM 4721 C CA . TYR B 1 191 ? -20.625 28.172 21.672 1 96.88 191 TYR B CA 1
ATOM 4722 C C . TYR B 1 191 ? -20.969 27.984 20.203 1 96.88 191 TYR B C 1
ATOM 4724 O O . TYR B 1 191 ? -21.969 27.359 19.875 1 96.88 191 TYR B O 1
ATOM 4732 N N . TYR B 1 192 ? -20.156 28.469 19.344 1 97.62 192 TYR B N 1
ATOM 4733 C CA . TYR B 1 192 ? -20.422 28.438 17.906 1 97.62 192 TYR B CA 1
ATOM 4734 C C . TYR B 1 192 ? -20.344 27.016 17.375 1 97.62 192 TYR B C 1
ATOM 4736 O O . TYR B 1 192 ? -21.125 26.625 16.5 1 97.62 192 TYR B O 1
ATOM 4744 N N . SER B 1 193 ? -19.406 26.219 17.844 1 97 193 SER B N 1
ATOM 4745 C CA . SER B 1 193 ? -19.141 24.891 17.297 1 97 193 SER B CA 1
ATOM 4746 C C . SER B 1 193 ? -20.047 23.844 17.922 1 97 193 SER B C 1
ATOM 4748 O O . SER B 1 193 ? -20.266 22.781 17.344 1 97 193 SER B O 1
ATOM 4750 N N . GLY B 1 194 ? -20.531 24.109 19.125 1 96.75 194 GLY B N 1
ATOM 4751 C CA . GLY B 1 194 ? -21.375 23.156 19.828 1 96.75 194 GLY B CA 1
ATOM 4752 C C . GLY B 1 194 ? -20.578 22.25 20.75 1 96.75 194 GLY B C 1
ATOM 4753 O O . GLY B 1 194 ? -21.156 21.344 21.375 1 96.75 194 GLY B O 1
ATOM 4754 N N . TYR B 1 195 ? -19.281 22.469 20.828 1 95.12 195 TYR B N 1
ATOM 4755 C CA . TYR B 1 195 ? -18.484 21.734 21.781 1 95.12 195 TYR B CA 1
ATOM 4756 C C . TYR B 1 195 ? -18.562 22.344 23.172 1 95.12 195 TYR B C 1
ATOM 4758 O O . TYR B 1 195 ? -19.016 23.484 23.328 1 95.12 195 TYR B O 1
ATOM 4766 N N . ASP B 1 196 ? -18.047 21.484 24.156 1 92.56 196 ASP B N 1
ATOM 4767 C CA . ASP B 1 196 ? -17.828 22.047 25.484 1 92.56 196 ASP B CA 1
ATOM 4768 C C . ASP B 1 196 ? -16.469 22.75 25.547 1 92.56 196 ASP B C 1
ATOM 4770 O O . ASP B 1 196 ? -15.477 22.25 25.031 1 92.56 196 ASP B O 1
ATOM 4774 N N . ALA B 1 197 ? -16.469 23.875 26.203 1 89.06 197 ALA B N 1
ATOM 4775 C CA . ALA B 1 197 ? -15.258 24.703 26.266 1 89.06 197 ALA B CA 1
ATOM 4776 C C . ALA B 1 197 ? -14.086 23.922 26.828 1 89.06 197 ALA B C 1
ATOM 4778 O O . ALA B 1 197 ? -12.969 24.016 26.312 1 89.06 197 ALA B O 1
ATOM 4779 N N . PRO B 1 198 ? -14.258 23.125 27.812 1 85.75 198 PRO B N 1
ATOM 4780 C CA . PRO B 1 198 ? -13.117 22.391 28.359 1 85.75 198 PRO B CA 1
ATOM 4781 C C . PRO B 1 198 ? -12.5 21.422 27.359 1 85.75 198 PRO B C 1
ATOM 4783 O O . PRO B 1 198 ? -11.289 21.219 27.359 1 85.75 198 PRO B O 1
ATOM 4786 N N . VAL B 1 199 ? -13.289 20.891 26.484 1 88.25 199 VAL B N 1
ATOM 4787 C CA . VAL B 1 199 ? -12.812 19.922 25.5 1 88.25 199 VAL B CA 1
ATOM 4788 C C . VAL B 1 199 ? -11.938 20.625 24.469 1 88.25 199 VAL B C 1
ATOM 4790 O O . VAL B 1 199 ? -10.961 20.047 23.969 1 88.25 199 VAL B O 1
ATOM 4793 N N . LEU B 1 200 ? -12.258 21.844 24.203 1 89.5 200 LEU B N 1
ATOM 4794 C CA . LEU B 1 200 ? -11.531 22.594 23.188 1 89.5 200 LEU B CA 1
ATOM 4795 C C . LEU B 1 200 ? -10.172 23.047 23.703 1 89.5 200 LEU B C 1
ATOM 4797 O O . LEU B 1 200 ? -9.273 23.344 22.906 1 89.5 200 LEU B O 1
ATOM 4801 N N . LYS B 1 201 ? -10.062 23.047 24.984 1 80.06 201 LYS B N 1
ATOM 4802 C CA . LYS B 1 201 ? -8.82 23.531 25.594 1 80.06 201 LYS B CA 1
ATOM 4803 C C . LYS B 1 201 ? -7.746 22.453 25.562 1 80.06 201 LYS B C 1
ATOM 4805 O O . LYS B 1 201 ? -6.559 22.734 25.719 1 80.06 201 LYS B O 1
ATOM 4810 N N . TYR B 1 202 ? -8.172 21.234 25.281 1 79.75 202 TYR B N 1
ATOM 4811 C CA . TYR B 1 202 ? -7.207 20.141 25.234 1 79.75 202 TYR B CA 1
ATOM 4812 C C . TYR B 1 202 ? -6.695 19.906 23.812 1 79.75 202 TYR B C 1
ATOM 4814 O O . TYR B 1 202 ? -7.402 19.344 22.984 1 79.75 202 TYR B O 1
ATOM 4822 N N . PRO B 1 203 ? -5.523 20.312 23.609 1 71.44 203 PRO B N 1
ATOM 4823 C CA . PRO B 1 203 ? -5.02 20.188 22.234 1 71.44 203 PRO B CA 1
ATOM 4824 C C . PRO B 1 203 ? -4.941 18.75 21.766 1 71.44 203 PRO B C 1
ATOM 4826 O O . PRO B 1 203 ? -5.012 18.484 20.562 1 71.44 203 PRO B O 1
ATOM 4829 N N . THR B 1 204 ? -4.922 17.828 22.641 1 77.19 204 THR B N 1
ATOM 4830 C CA . THR B 1 204 ? -4.637 16.438 22.297 1 77.19 204 THR B CA 1
ATOM 4831 C C . THR B 1 204 ? -5.852 15.781 21.656 1 77.19 204 THR B C 1
ATOM 4833 O O . THR B 1 204 ? -5.73 14.734 21.016 1 77.19 204 THR B O 1
ATOM 4836 N N . ASN B 1 205 ? -6.941 16.344 21.859 1 83.75 205 ASN B N 1
ATOM 4837 C CA . ASN B 1 205 ? -8.117 15.719 21.266 1 83.75 205 ASN B CA 1
ATOM 4838 C C . ASN B 1 205 ? -8.422 16.281 19.891 1 83.75 205 ASN B C 1
ATOM 4840 O O . ASN B 1 205 ? -9.344 15.82 19.203 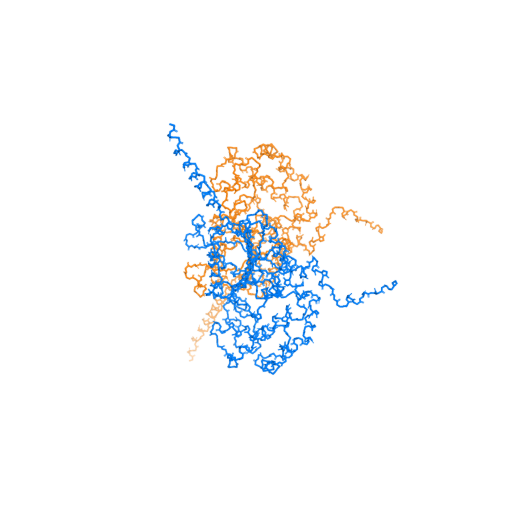1 83.75 205 ASN B O 1
ATOM 4844 N N . PHE B 1 206 ? -7.828 17.25 19.438 1 88.94 206 PHE B N 1
ATOM 4845 C CA . PHE B 1 206 ? -7.809 17.797 18.094 1 88.94 206 PHE B CA 1
ATOM 4846 C C . PHE B 1 206 ? -9.117 18.531 17.781 1 88.94 206 PHE B C 1
ATOM 4848 O O . PHE B 1 206 ? -9.391 18.859 16.625 1 88.94 206 PHE B O 1
ATOM 4855 N N . LYS B 1 207 ? -9.914 18.859 18.797 1 92.19 207 LYS B N 1
ATOM 4856 C CA . LYS B 1 207 ? -11.25 19.359 18.516 1 92.19 207 LYS B CA 1
ATOM 4857 C C . LYS B 1 207 ? -11.195 20.781 17.938 1 92.19 207 LYS B C 1
ATOM 4859 O O . LYS B 1 207 ? -11.891 21.094 16.984 1 92.19 207 LYS B O 1
ATOM 4864 N N . ILE B 1 208 ? -10.367 21.641 18.578 1 92.12 208 ILE B N 1
ATOM 4865 C CA . ILE B 1 208 ? -10.234 22.984 18.031 1 92.12 208 ILE B CA 1
ATOM 4866 C C . ILE B 1 208 ? -9.664 22.922 16.625 1 92.12 208 ILE B C 1
ATOM 4868 O O . ILE B 1 208 ? -10 23.75 15.773 1 92.12 208 ILE B O 1
ATOM 4872 N N . TRP B 1 209 ? -8.766 21.984 16.406 1 94.5 209 TRP B N 1
ATOM 4873 C CA . TRP B 1 209 ? -8.18 21.75 15.086 1 94.5 209 TRP B CA 1
ATOM 4874 C C . TRP B 1 209 ? -9.242 21.297 14.086 1 94.5 209 TRP B C 1
ATOM 4876 O O . TRP B 1 209 ? -9.25 21.75 12.938 1 94.5 209 TRP B O 1
ATOM 4886 N N . HIS B 1 210 ? -10.109 20.516 14.508 1 95.56 210 HIS B N 1
ATOM 4887 C CA . HIS B 1 210 ? -11.164 20.016 13.641 1 95.56 210 HIS B CA 1
ATOM 4888 C C . HIS B 1 210 ? -12.102 21.141 13.203 1 95.56 210 HIS B C 1
ATOM 4890 O O . HIS B 1 210 ? -12.609 21.141 12.078 1 95.56 210 HIS B O 1
ATOM 4896 N N . VAL B 1 211 ? -12.352 22.031 14.141 1 97.06 211 VAL B N 1
ATOM 4897 C CA . VAL B 1 211 ? -13.172 23.172 13.773 1 97.06 211 VAL B CA 1
ATOM 4898 C C . VAL B 1 211 ? -12.477 23.984 12.688 1 97.06 211 VAL B C 1
ATOM 4900 O O . VAL B 1 211 ? -13.078 24.312 11.656 1 97.06 211 VAL B O 1
ATOM 4903 N N . GLN B 1 212 ? -11.258 24.328 12.953 1 97.44 212 GLN B N 1
ATOM 4904 C CA . GLN B 1 212 ? -10.484 25.078 11.977 1 97.44 212 GLN B CA 1
ATOM 4905 C C . GLN B 1 212 ? -10.383 24.328 10.648 1 97.44 212 GLN B C 1
ATOM 4907 O O . GLN B 1 212 ? -10.562 24.922 9.578 1 97.44 212 GLN B O 1
ATOM 4912 N N . ASP B 1 213 ? -10.086 23.078 10.703 1 97.88 213 ASP B N 1
ATOM 4913 C CA . ASP B 1 213 ? -9.922 22.234 9.531 1 97.88 213 ASP B CA 1
ATOM 4914 C C . ASP B 1 213 ? -11.195 22.203 8.688 1 97.88 213 ASP B C 1
ATOM 4916 O O . ASP B 1 213 ? -11.141 22.328 7.465 1 97.88 213 ASP B O 1
ATOM 4920 N N . THR B 1 214 ? -12.297 21.969 9.344 1 98.5 214 THR B N 1
ATOM 4921 C CA . THR B 1 214 ? -13.578 21.906 8.648 1 98.5 214 THR B CA 1
ATOM 4922 C C . THR B 1 214 ? -13.867 23.203 7.906 1 98.5 214 THR B C 1
ATOM 4924 O O . THR B 1 214 ? -14.188 23.188 6.719 1 98.5 214 THR B O 1
ATOM 4927 N N . LEU B 1 215 ? -13.727 24.281 8.617 1 98.62 215 LEU B N 1
ATOM 4928 C CA . LEU B 1 215 ? -14 25.578 8.016 1 98.62 215 LEU B CA 1
ATOM 4929 C C . LEU B 1 215 ? -13.023 25.875 6.883 1 98.62 215 LEU B C 1
ATOM 4931 O O . LEU B 1 215 ? -13.406 26.438 5.855 1 98.62 215 LEU B O 1
ATOM 4935 N N . PHE B 1 216 ? -11.82 25.531 7.062 1 98.25 216 PHE B N 1
ATOM 4936 C CA . PHE B 1 216 ? -10.789 25.719 6.047 1 98.25 216 PHE B CA 1
ATOM 4937 C C . PHE B 1 216 ? -11.117 24.938 4.785 1 98.25 216 PHE B C 1
ATOM 4939 O O . PHE B 1 216 ? -11.086 25.484 3.68 1 98.25 216 PHE B O 1
ATOM 4946 N N . CYS B 1 217 ? -11.414 23.672 4.895 1 98.56 217 CYS B N 1
ATOM 4947 C CA . CYS B 1 217 ? -11.781 22.828 3.768 1 98.56 217 CYS B CA 1
ATOM 4948 C C . CYS B 1 217 ? -12.992 23.391 3.037 1 98.56 217 CYS B C 1
ATOM 4950 O O . CYS B 1 217 ? -13 23.469 1.809 1 98.56 217 CYS B O 1
ATOM 4952 N N . GLU B 1 218 ? -13.984 23.734 3.844 1 98.56 218 GLU B N 1
ATOM 4953 C CA . GLU B 1 218 ? -15.203 24.297 3.264 1 98.56 218 GLU B CA 1
ATOM 4954 C C . GLU B 1 218 ? -14.914 25.578 2.498 1 98.56 218 GLU B C 1
ATOM 4956 O O . GLU B 1 218 ? -15.484 25.812 1.428 1 98.56 218 GLU B O 1
ATOM 4961 N N . SER B 1 219 ? -14.086 26.359 3.033 1 98.19 219 SER B N 1
ATOM 4962 C CA . SER B 1 219 ? -13.719 27.609 2.365 1 98.19 219 SER B CA 1
ATOM 4963 C C . SER B 1 219 ? -13.039 27.328 1.028 1 98.19 219 SER B C 1
ATOM 4965 O O . SER B 1 219 ? -13.336 27.984 0.029 1 98.19 219 SER B O 1
ATOM 4967 N N . ILE B 1 220 ? -12.125 26.391 0.946 1 98 220 ILE B N 1
ATOM 4968 C CA . ILE B 1 220 ? -11.383 26.047 -0.263 1 98 220 ILE B CA 1
ATOM 4969 C C . ILE B 1 220 ? -12.359 25.562 -1.34 1 98 220 ILE B C 1
ATOM 4971 O O . ILE B 1 220 ? -12.156 25.828 -2.527 1 98 220 ILE B O 1
ATOM 4975 N N . HIS B 1 221 ? -13.414 24.969 -0.971 1 97.94 221 HIS B N 1
ATOM 4976 C CA . HIS B 1 221 ? -14.328 24.344 -1.922 1 97.94 221 HIS B CA 1
ATOM 4977 C C . HIS B 1 221 ? -15.594 25.188 -2.096 1 97.94 221 HIS B C 1
ATOM 4979 O O . HIS B 1 221 ? -16.609 24.688 -2.59 1 97.94 221 HIS B O 1
ATOM 4985 N N . ASN B 1 222 ? -15.617 26.391 -1.564 1 97.5 222 ASN B N 1
ATOM 4986 C CA . ASN B 1 222 ? -16.641 27.406 -1.764 1 97.5 222 ASN B CA 1
ATOM 4987 C C . ASN B 1 222 ? -17.969 26.984 -1.139 1 97.5 222 ASN B C 1
ATOM 4989 O O . ASN B 1 222 ? -19.031 27.234 -1.706 1 97.5 222 ASN B O 1
ATOM 4993 N N . PHE B 1 223 ? -17.859 26.266 -0.129 1 98.06 223 PHE B N 1
ATOM 4994 C CA . PHE B 1 223 ? -19.047 26.016 0.673 1 98.06 223 PHE B CA 1
ATOM 4995 C C . PHE B 1 223 ? -19.438 27.266 1.451 1 98.06 223 PHE B C 1
ATOM 4997 O O . PHE B 1 223 ? -18.594 28.109 1.754 1 98.06 223 PHE B O 1
ATOM 5004 N N . THR B 1 224 ? -20.75 27.359 1.771 1 97.88 224 THR B N 1
ATOM 5005 C CA . THR B 1 224 ? -21.203 28.438 2.652 1 97.88 224 THR B CA 1
ATOM 5006 C C . THR B 1 224 ? -20.656 28.25 4.062 1 97.88 224 THR B C 1
ATOM 5008 O O . THR B 1 224 ? -20.75 27.156 4.633 1 97.88 224 THR B O 1
ATOM 5011 N N . LEU B 1 225 ? -20.078 29.312 4.605 1 98.12 225 LEU B N 1
ATOM 5012 C CA . LEU B 1 225 ? -19.578 29.281 5.977 1 98.12 225 LEU B CA 1
ATOM 5013 C C . LEU B 1 225 ? -20.562 29.938 6.934 1 98.12 225 LEU B C 1
ATOM 5015 O O . LEU B 1 225 ? -21.375 30.781 6.52 1 98.12 225 LEU B O 1
ATOM 5019 N N . PRO B 1 226 ? -20.516 29.516 8.18 1 98.25 226 PRO B N 1
ATOM 5020 C CA . PRO B 1 226 ? -21.328 30.25 9.156 1 98.25 226 PRO B CA 1
ATOM 5021 C C . PRO B 1 226 ? -20.953 31.719 9.242 1 98.25 226 PRO B C 1
ATOM 5023 O O . PRO B 1 226 ? -19.781 32.062 9.078 1 98.25 226 PRO B O 1
ATOM 5026 N N . GLU B 1 227 ? -21.891 32.531 9.664 1 97.69 227 GLU B N 1
ATOM 5027 C CA . GLU B 1 227 ? -21.672 33.969 9.727 1 97.69 227 GLU B CA 1
ATOM 5028 C C . GLU B 1 227 ? -20.562 34.344 10.711 1 97.69 227 GLU B C 1
ATOM 5030 O O . GLU B 1 227 ? -19.844 35.312 10.508 1 97.69 227 GLU B O 1
ATOM 5035 N N . TRP B 1 228 ? -20.438 33.531 11.641 1 98.06 228 TRP B N 1
ATOM 5036 C CA . TRP B 1 228 ? -19.469 33.844 12.695 1 98.06 228 TRP B CA 1
ATOM 5037 C C . TRP B 1 228 ? -18.047 33.531 12.227 1 98.06 228 TRP B C 1
ATOM 5039 O O . TRP B 1 228 ? -17.078 33.969 12.875 1 98.06 228 TRP B O 1
ATOM 5049 N N . ALA B 1 229 ? -17.875 32.781 11.172 1 98.38 229 ALA B N 1
ATOM 5050 C CA . ALA B 1 229 ? -16.547 32.406 10.672 1 98.38 229 ALA B CA 1
ATOM 5051 C C . ALA B 1 229 ? -15.938 33.531 9.844 1 98.38 229 ALA B C 1
ATOM 5053 O O . ALA B 1 229 ? -15.617 33.344 8.664 1 98.38 229 ALA B O 1
ATOM 5054 N N . THR B 1 230 ? -15.656 34.656 10.492 1 98 230 THR B N 1
ATOM 5055 C CA . THR B 1 230 ? -15.055 35.812 9.844 1 98 230 THR B CA 1
ATOM 5056 C C . THR B 1 230 ? -13.562 35.594 9.625 1 98 230 THR B C 1
ATOM 5058 O O . THR B 1 230 ? -12.992 34.625 10.117 1 98 230 THR B O 1
ATOM 5061 N N . GLU B 1 231 ? -12.992 36.5 8.938 1 97.38 231 GLU B N 1
ATOM 5062 C CA . GLU B 1 231 ? -11.555 36.406 8.688 1 97.38 231 GLU B CA 1
ATOM 5063 C C . GLU B 1 231 ? -10.766 36.438 9.992 1 97.38 231 GLU B C 1
ATOM 5065 O O . GLU B 1 231 ? -9.766 35.719 10.133 1 97.38 231 GLU B O 1
ATOM 5070 N N . ASP B 1 232 ? -11.188 37.25 10.859 1 97.44 232 ASP B N 1
ATOM 5071 C CA . ASP B 1 232 ? -10.523 37.375 12.148 1 97.44 232 ASP B CA 1
ATOM 5072 C C . ASP B 1 232 ? -10.641 36.094 12.961 1 97.44 232 ASP B C 1
ATOM 5074 O O . ASP B 1 232 ? -9.68 35.656 13.602 1 97.44 232 ASP B O 1
ATOM 5078 N N . VAL B 1 233 ? -11.812 35.531 12.93 1 98.06 233 VAL B N 1
ATOM 5079 C CA . VAL B 1 233 ? -12.047 34.281 13.648 1 98.06 233 VAL B CA 1
ATOM 5080 C C . VAL B 1 233 ? -11.18 33.188 13.047 1 98.06 233 VAL B C 1
ATOM 5082 O O . VAL B 1 233 ? -10.531 32.406 13.781 1 98.06 233 VAL B O 1
ATOM 5085 N N . MET B 1 234 ? -11.125 33.156 11.75 1 98 234 MET B N 1
ATOM 5086 C CA . MET B 1 234 ? -10.344 32.125 11.07 1 98 234 MET B CA 1
ATOM 5087 C C . MET B 1 234 ? -8.859 32.281 11.383 1 98 234 MET B C 1
ATOM 5089 O O . MET B 1 234 ? -8.148 31.281 11.531 1 98 234 MET B O 1
ATOM 5093 N N . ALA B 1 235 ? -8.43 33.469 11.461 1 97.62 235 ALA B N 1
ATOM 5094 C CA . ALA B 1 235 ? -7.031 33.75 11.781 1 97.62 235 ALA B CA 1
ATOM 5095 C C . ALA B 1 235 ? -6.691 33.25 13.188 1 97.62 235 ALA B C 1
ATOM 5097 O O . ALA B 1 235 ? -5.652 32.625 13.398 1 97.62 235 ALA B O 1
ATOM 5098 N N . LYS B 1 236 ? -7.5 33.531 14.109 1 97.19 236 LYS B N 1
ATOM 5099 C CA . LYS B 1 236 ? -7.277 33.094 15.484 1 97.19 236 LYS B CA 1
ATOM 5100 C C . LYS B 1 236 ? -7.359 31.594 15.617 1 97.19 236 LYS B C 1
ATOM 5102 O O . LYS B 1 236 ? -6.609 30.984 16.391 1 97.19 236 LYS B O 1
ATOM 5107 N N . LEU B 1 237 ? -8.273 31.016 14.891 1 97.19 237 LEU B N 1
ATOM 5108 C CA . LEU B 1 237 ? -8.367 29.562 14.875 1 97.19 237 LEU B CA 1
ATOM 5109 C C . LEU B 1 237 ? -7.078 28.938 14.336 1 97.19 237 LEU B C 1
ATOM 5111 O O . LEU B 1 237 ? -6.613 27.922 14.852 1 97.19 237 LEU B O 1
ATOM 5115 N N . THR B 1 238 ? -6.59 29.516 13.359 1 97.25 238 THR B N 1
ATOM 5116 C CA . THR B 1 238 ? -5.34 29.031 12.781 1 97.25 238 THR B CA 1
ATOM 5117 C C . THR B 1 238 ? -4.203 29.125 13.797 1 97.25 238 THR B C 1
ATOM 5119 O O . THR B 1 238 ? -3.402 28.188 13.922 1 97.25 238 THR B O 1
ATOM 5122 N N . GLU B 1 239 ? -4.105 30.203 14.492 1 96.25 239 GLU B N 1
ATOM 5123 C CA . GLU B 1 239 ? -3.096 30.375 15.539 1 96.25 239 GLU B CA 1
ATOM 5124 C C . GLU B 1 239 ? -3.221 29.297 16.609 1 96.25 239 GLU B C 1
ATOM 5126 O O . GLU B 1 239 ? -2.213 28.75 17.062 1 96.25 239 GLU B O 1
ATOM 5131 N N . LEU B 1 240 ? -4.406 29 16.953 1 95.31 240 LEU B N 1
ATOM 5132 C CA . LEU B 1 240 ? -4.645 27.984 17.969 1 95.31 240 LEU B CA 1
ATOM 5133 C C . LEU B 1 240 ? -4.277 26.594 17.438 1 95.31 240 LEU B C 1
ATOM 5135 O O . LEU B 1 240 ? -3.814 25.734 18.203 1 95.31 240 LEU B O 1
ATOM 5139 N N . THR B 1 241 ? -4.547 26.406 16.203 1 95.56 241 THR B N 1
ATOM 5140 C CA . THR B 1 241 ? -4.172 25.141 15.586 1 95.56 241 THR B CA 1
ATOM 5141 C C . THR B 1 241 ? -2.654 24.984 15.531 1 95.56 241 THR B C 1
ATOM 5143 O O . THR B 1 241 ? -2.123 23.891 15.781 1 95.56 241 THR B O 1
ATOM 5146 N N . GLU B 1 242 ? -2.008 26.031 15.203 1 96.06 242 GL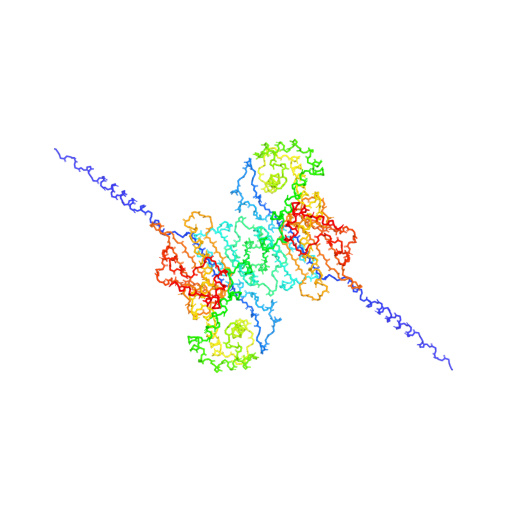U B N 1
ATOM 5147 C CA . GLU B 1 242 ? -0.548 26.047 15.25 1 96.06 242 GLU B CA 1
ATOM 5148 C C . GLU B 1 242 ? -0.041 25.734 16.656 1 96.06 242 GLU B C 1
ATOM 5150 O O . GLU B 1 242 ? 0.931 25 16.828 1 96.06 242 GLU B O 1
ATOM 5155 N N . LEU B 1 243 ? -0.674 26.344 17.625 1 94.81 243 LEU B N 1
ATOM 5156 C CA . LEU B 1 243 ? -0.324 26.078 19.016 1 94.81 243 LEU B CA 1
ATOM 5157 C C . LEU B 1 243 ? -0.561 24.609 19.359 1 94.81 243 LEU B C 1
ATOM 5159 O O . LEU B 1 243 ? 0.23 24 20.094 1 94.81 243 LEU B O 1
ATOM 5163 N N . SER B 1 244 ? -1.632 24.062 18.859 1 94.19 244 SER B N 1
ATOM 5164 C CA . SER B 1 244 ? -1.925 22.641 19.062 1 94.19 244 SER B CA 1
ATOM 5165 C C . SER B 1 244 ? -0.814 21.766 18.516 1 94.19 244 SER B C 1
ATOM 5167 O O . SER B 1 244 ? -0.345 20.844 19.188 1 94.19 244 SER B O 1
ATOM 5169 N N . LEU B 1 245 ? -0.444 22.031 17.344 1 95.75 245 LEU B N 1
ATOM 5170 C CA . LEU B 1 245 ? 0.633 21.266 16.734 1 95.75 245 LEU B CA 1
ATOM 5171 C C . LEU B 1 245 ? 1.921 21.391 17.531 1 95.75 245 LEU B C 1
ATOM 5173 O O . LEU B 1 245 ? 2.604 20.406 17.781 1 95.75 245 LEU B O 1
ATOM 5177 N N . SER B 1 246 ? 2.227 22.578 17.969 1 96.19 246 SER B N 1
ATOM 5178 C CA . SER B 1 246 ? 3.424 22.812 18.766 1 96.19 246 SER B CA 1
ATOM 5179 C C . SER B 1 246 ? 3.357 22.094 20.094 1 96.19 246 SER B C 1
ATOM 5181 O O . SER B 1 246 ? 4.383 21.641 20.625 1 96.19 246 SER B O 1
ATOM 5183 N N . SER B 1 247 ? 2.197 22.016 20.594 1 95.31 247 SER B N 1
ATOM 5184 C CA . SER B 1 247 ? 2.021 21.344 21.875 1 95.31 247 SER B CA 1
ATOM 5185 C C . SER B 1 247 ? 2.254 19.844 21.75 1 95.31 247 SER B C 1
ATOM 5187 O O . SER B 1 247 ? 2.73 19.203 22.703 1 95.31 247 SER B O 1
ATOM 5189 N N . LEU B 1 248 ? 1.953 19.344 20.656 1 95.94 248 LEU B N 1
ATOM 5190 C CA . LEU B 1 248 ? 2.092 17.906 20.453 1 95.94 248 LEU B CA 1
ATOM 5191 C C . LEU B 1 248 ? 3.562 17.5 20.438 1 95.94 248 LEU B C 1
ATOM 5193 O O . LEU B 1 248 ? 3.92 16.438 20.953 1 95.94 248 LEU B O 1
ATOM 5197 N N . PHE B 1 249 ? 4.41 18.422 19.891 1 97.12 249 PHE B N 1
ATOM 5198 C CA . PHE B 1 249 ? 5.746 17.906 19.609 1 97.12 249 PHE B CA 1
ATOM 5199 C C . PHE B 1 249 ? 6.816 18.844 20.141 1 97.12 249 PHE B C 1
ATOM 5201 O O . PHE B 1 249 ? 7.969 18.438 20.328 1 97.12 249 PHE B O 1
ATOM 5208 N N . GLY B 1 250 ? 6.457 20.125 20.406 1 96.62 250 GLY B N 1
ATOM 5209 C CA . GLY B 1 250 ? 7.52 21.094 20.625 1 96.62 250 GLY B CA 1
ATOM 5210 C C . GLY B 1 250 ? 7.488 21.719 22.016 1 96.62 250 GLY B C 1
ATOM 5211 O O . GLY B 1 250 ? 8.531 21.875 22.656 1 96.62 250 GLY B O 1
ATOM 5212 N N . ILE B 1 251 ? 6.344 22.047 22.469 1 95.94 251 ILE B N 1
ATOM 5213 C CA . ILE B 1 251 ? 6.195 22.766 23.734 1 95.94 251 ILE B CA 1
ATOM 5214 C C . ILE B 1 251 ? 6.43 21.812 24.891 1 95.94 251 ILE B C 1
ATOM 5216 O O . ILE B 1 251 ? 5.828 20.734 24.969 1 95.94 251 ILE B O 1
ATOM 5220 N N . TYR B 1 252 ? 7.293 22.234 25.781 1 95.88 252 TYR B N 1
ATOM 5221 C CA . TYR B 1 252 ? 7.625 21.469 26.984 1 95.88 252 TYR B CA 1
ATOM 5222 C C . TYR B 1 252 ? 8.359 20.188 26.641 1 95.88 252 TYR B C 1
ATOM 5224 O O . TYR B 1 252 ? 7.754 19.234 26.109 1 95.88 252 TYR B O 1
ATOM 5232 N N . LYS B 1 253 ? 9.617 20.047 26.891 1 96.69 253 LYS B N 1
ATOM 5233 C CA . LYS B 1 253 ? 10.469 18.875 26.719 1 96.69 253 LYS B CA 1
ATOM 5234 C C . LYS B 1 253 ? 10.492 18.422 25.266 1 96.69 253 LYS B C 1
ATOM 5236 O O . LYS B 1 253 ? 10.227 17.25 24.969 1 96.69 253 LYS B O 1
ATOM 5241 N N . ARG B 1 254 ? 10.766 19.281 24.391 1 97.25 254 ARG B N 1
ATOM 5242 C CA . ARG B 1 254 ? 10.805 19.047 22.953 1 97.25 254 ARG B CA 1
ATOM 5243 C C . ARG B 1 254 ? 11.68 17.844 22.625 1 97.25 254 ARG B C 1
ATOM 5245 O O . ARG B 1 254 ? 11.281 16.953 21.859 1 97.25 254 ARG B O 1
ATOM 5252 N N . GLU B 1 255 ? 12.828 17.766 23.219 1 97.56 255 GLU B N 1
ATOM 5253 C CA . GLU B 1 255 ? 13.781 16.703 22.906 1 97.56 255 GLU B CA 1
ATOM 5254 C C . GLU B 1 255 ? 13.242 15.336 23.312 1 97.56 255 GLU B C 1
ATOM 5256 O O . GLU B 1 255 ? 13.383 14.359 22.578 1 97.56 255 GLU B O 1
ATOM 5261 N N . GLU B 1 256 ? 12.688 15.305 24.453 1 96.62 256 GLU B N 1
ATOM 5262 C CA . GLU B 1 256 ? 12.125 14.039 24.906 1 96.62 256 GLU B CA 1
ATOM 5263 C C . GLU B 1 256 ? 10.961 13.602 24.031 1 96.62 256 GLU B C 1
ATOM 5265 O O . GLU B 1 256 ? 10.828 12.414 23.703 1 96.62 256 GLU B O 1
ATOM 5270 N N . LYS B 1 257 ? 10.117 14.516 23.672 1 97.19 257 LYS B N 1
ATOM 5271 C CA . LYS B 1 257 ? 9.031 14.188 22.766 1 97.19 257 LYS B CA 1
ATOM 5272 C C . LYS B 1 257 ? 9.57 13.719 21.406 1 97.19 257 LYS B C 1
ATOM 5274 O O . LYS B 1 257 ? 9.023 12.789 20.812 1 97.19 257 LYS B O 1
ATOM 5279 N N . ALA B 1 258 ? 10.594 14.383 20.969 1 98 258 ALA B N 1
ATOM 5280 C CA . ALA B 1 258 ? 11.195 14.008 19.703 1 98 258 ALA B CA 1
ATOM 5281 C C . ALA B 1 258 ? 11.703 12.562 19.734 1 98 258 ALA B C 1
ATOM 5283 O O . ALA B 1 258 ? 11.547 11.82 18.766 1 98 258 ALA B O 1
ATOM 5284 N N . ARG B 1 259 ? 12.242 12.117 20.812 1 96.69 259 ARG B N 1
ATOM 5285 C CA . ARG B 1 259 ? 12.742 10.758 20.984 1 96.69 259 ARG B CA 1
ATOM 5286 C C . ARG B 1 259 ? 11.625 9.734 20.797 1 96.69 259 ARG B C 1
ATOM 5288 O O . ARG B 1 259 ? 11.859 8.648 20.266 1 96.69 259 ARG B O 1
ATOM 5295 N N . LEU B 1 260 ? 10.445 10.164 21.172 1 96.25 260 LEU B N 1
ATOM 5296 C CA . LEU B 1 260 ? 9.32 9.234 21.203 1 96.25 260 LEU B CA 1
ATOM 5297 C C . LEU B 1 260 ? 8.469 9.367 19.938 1 96.25 260 LEU B C 1
ATOM 5299 O O . LEU B 1 260 ? 7.598 8.531 19.688 1 96.25 260 LEU B O 1
ATOM 5303 N N . GLN B 1 261 ? 8.664 10.375 19.188 1 96.38 261 GLN B N 1
ATOM 5304 C CA . GLN B 1 261 ? 7.84 10.68 18.016 1 96.38 261 GLN B CA 1
ATOM 5305 C C . GLN B 1 261 ? 8.703 10.898 16.781 1 96.38 261 GLN B C 1
ATOM 5307 O O . GLN B 1 261 ? 9.359 9.977 16.297 1 96.38 261 GLN B O 1
ATOM 5312 N N . GLY B 1 262 ? 8.977 12.188 16.438 1 97.06 262 GLY B N 1
ATOM 5313 C CA . GLY B 1 262 ? 9.641 12.555 15.195 1 97.06 262 GLY B CA 1
ATOM 5314 C C . GLY B 1 262 ? 11.055 12.008 15.094 1 97.06 262 GLY B C 1
ATOM 5315 O O . GLY B 1 262 ? 11.578 11.828 13.992 1 97.06 262 GLY B O 1
ATOM 5316 N N . GLY B 1 263 ? 11.688 11.75 16.188 1 97.31 263 GLY B N 1
ATOM 5317 C CA . GLY B 1 263 ? 13.031 11.18 16.188 1 97.31 263 GLY B CA 1
ATOM 5318 C C . GLY B 1 263 ? 13.102 9.82 15.516 1 97.31 263 GLY B C 1
ATOM 5319 O O . GLY B 1 263 ? 14.148 9.438 14.984 1 97.31 263 GLY B O 1
ATOM 5320 N N . LEU B 1 264 ? 12.031 9.141 15.586 1 95.44 264 LEU B N 1
ATOM 5321 C CA . LEU B 1 264 ? 11.969 7.84 14.914 1 95.44 264 LEU B CA 1
ATOM 5322 C C . LEU B 1 264 ? 12.188 7.992 13.414 1 95.44 264 LEU B C 1
ATOM 5324 O O . LEU B 1 264 ? 12.898 7.191 12.805 1 95.44 264 LEU B O 1
ATOM 5328 N N . LEU B 1 265 ? 11.57 8.953 12.836 1 97.06 265 LEU B N 1
ATOM 5329 C CA . LEU B 1 265 ? 11.727 9.219 11.406 1 97.06 265 LEU B CA 1
ATOM 5330 C C . LEU B 1 265 ? 13.141 9.719 11.102 1 97.06 265 LEU B C 1
ATOM 5332 O O . LEU B 1 265 ? 13.734 9.344 10.094 1 97.06 265 LEU B O 1
ATOM 5336 N N . VAL B 1 266 ? 13.656 10.555 11.977 1 98 266 VAL B N 1
ATOM 5337 C CA . VAL B 1 266 ? 15.008 11.07 11.805 1 98 266 VAL B CA 1
ATOM 5338 C C . VAL B 1 266 ? 16 9.914 11.789 1 98 266 VAL B C 1
ATOM 5340 O O . VAL B 1 266 ? 16.969 9.922 11.008 1 98 266 VAL B O 1
ATOM 5343 N N . LYS B 1 267 ? 15.812 8.992 12.617 1 96.38 267 LYS B N 1
ATOM 5344 C CA . LYS B 1 267 ? 16.688 7.82 12.672 1 96.38 267 LYS B CA 1
ATOM 5345 C C . LYS B 1 267 ? 16.703 7.09 11.336 1 96.38 267 LYS B C 1
ATOM 5347 O O . LYS B 1 267 ? 17.766 6.688 10.852 1 96.38 267 LYS B O 1
ATOM 5352 N N . TYR B 1 268 ? 15.555 6.926 10.789 1 93.88 268 TYR B N 1
ATOM 5353 C CA . TYR B 1 268 ? 15.445 6.262 9.492 1 93.88 268 TYR B CA 1
ATOM 5354 C C . TYR B 1 268 ? 16.156 7.066 8.406 1 93.88 268 TYR B C 1
ATOM 5356 O O . TYR B 1 268 ? 16.828 6.496 7.543 1 93.88 268 TYR B O 1
ATOM 5364 N N . ILE B 1 269 ? 15.977 8.336 8.445 1 96.62 269 ILE B N 1
ATOM 5365 C CA . ILE B 1 269 ? 16.609 9.227 7.477 1 96.62 269 ILE B CA 1
ATOM 5366 C C . ILE B 1 269 ? 18.125 9.102 7.574 1 96.62 269 ILE B C 1
ATOM 5368 O O . ILE B 1 269 ? 18.812 8.93 6.562 1 96.62 269 ILE B O 1
ATOM 5372 N N . LEU B 1 270 ? 18.625 9.164 8.766 1 96.75 270 LEU B N 1
ATOM 5373 C CA . LEU B 1 270 ? 20.062 9.078 8.984 1 96.75 270 LEU B CA 1
ATOM 5374 C C . LEU B 1 270 ? 20.594 7.734 8.508 1 96.75 270 LEU B C 1
ATOM 5376 O O . LEU B 1 270 ? 21.703 7.668 7.945 1 96.75 270 LEU B O 1
ATOM 5380 N N . GLN B 1 271 ? 19.859 6.711 8.766 1 95.25 271 GLN B N 1
ATOM 5381 C CA . GLN B 1 271 ? 20.266 5.383 8.32 1 95.25 271 GLN B CA 1
ATOM 5382 C C . GLN B 1 271 ? 20.375 5.32 6.801 1 95.25 271 GLN B C 1
ATOM 5384 O O . GLN B 1 271 ? 21.328 4.754 6.262 1 95.25 271 GLN B O 1
ATOM 5389 N N . GLN B 1 272 ? 19.438 5.863 6.125 1 95.62 272 GLN B N 1
ATOM 5390 C CA . GLN B 1 272 ? 19.453 5.871 4.668 1 95.62 272 GLN B CA 1
ATOM 5391 C C . GLN B 1 272 ? 20.656 6.648 4.137 1 95.62 272 GLN B C 1
ATOM 5393 O O . GLN B 1 272 ? 21.328 6.211 3.191 1 95.62 272 GLN B O 1
ATOM 5398 N N . PHE B 1 273 ? 20.922 7.738 4.711 1 96.44 273 PHE B N 1
ATOM 5399 C CA . PHE B 1 273 ? 22.047 8.555 4.262 1 96.44 273 PHE B CA 1
ATOM 5400 C C . PHE B 1 273 ? 23.375 7.871 4.559 1 96.44 273 PHE B C 1
ATOM 5402 O O . PHE B 1 273 ? 24.328 7.992 3.789 1 96.44 273 PHE B O 1
ATOM 5409 N N . SER B 1 274 ? 23.422 7.191 5.645 1 94.44 274 SER B N 1
ATOM 5410 C CA . SER B 1 274 ? 24.641 6.449 5.969 1 94.44 274 SER B CA 1
ATOM 5411 C C . SER B 1 274 ? 24.891 5.34 4.957 1 94.44 274 SER B C 1
ATOM 5413 O O . SER B 1 274 ? 26.047 5.09 4.582 1 94.44 274 SER B O 1
ATOM 5415 N N . GLU B 1 275 ? 23.844 4.738 4.543 1 91.56 275 GLU B N 1
ATOM 5416 C CA . GLU B 1 275 ? 23.969 3.674 3.553 1 91.56 275 GLU B CA 1
ATOM 5417 C C . GLU B 1 275 ? 24.328 4.234 2.182 1 91.56 275 GLU B C 1
ATOM 5419 O O . GLU B 1 275 ? 25.031 3.578 1.402 1 91.56 275 GLU B O 1
ATOM 5424 N N . ALA B 1 276 ? 23.938 5.371 1.919 1 88.44 276 ALA B N 1
ATOM 5425 C CA . ALA B 1 276 ? 24.094 5.988 0.604 1 88.44 276 ALA B CA 1
ATOM 5426 C C . ALA B 1 276 ? 25.531 6.469 0.402 1 88.44 276 ALA B C 1
ATOM 5428 O O . ALA B 1 276 ? 25.891 6.914 -0.689 1 88.44 276 ALA B O 1
ATOM 5429 N N . ARG B 1 277 ? 26.391 6.422 1.36 1 86.31 277 ARG B N 1
ATOM 5430 C CA . ARG B 1 277 ? 27.812 6.707 1.202 1 86.31 277 ARG B CA 1
ATOM 5431 C C . ARG B 1 277 ? 28.484 5.672 0.309 1 86.31 277 ARG B C 1
ATOM 5433 O O . ARG B 1 277 ? 29.547 5.934 -0.273 1 86.31 277 ARG B O 1
ATOM 5440 N N . PHE B 1 278 ? 27.75 4.551 0.309 1 86.38 278 PHE B N 1
ATOM 5441 C CA . PHE B 1 278 ? 28.266 3.457 -0.499 1 86.38 278 PHE B CA 1
ATOM 5442 C C . PHE B 1 278 ? 27.484 3.316 -1.795 1 86.38 278 PHE B C 1
ATOM 5444 O O . PHE B 1 278 ? 26.328 3.729 -1.872 1 86.38 278 PHE B O 1
ATOM 5451 N N . PRO B 1 279 ? 28.203 2.844 -2.795 1 84.75 279 PRO B N 1
ATOM 5452 C CA . PRO B 1 279 ? 27.516 2.695 -4.082 1 84.75 279 PRO B CA 1
ATOM 5453 C C . PRO B 1 279 ? 26.234 1.87 -3.975 1 84.75 279 PRO B C 1
ATOM 5455 O O . PRO B 1 279 ? 26.219 0.834 -3.307 1 84.75 279 PRO B O 1
ATOM 5458 N N . GLN B 1 280 ? 25.188 2.484 -4.59 1 91.31 280 GLN B N 1
ATOM 5459 C CA . GLN B 1 280 ? 23.891 1.804 -4.652 1 91.31 280 GLN B CA 1
ATOM 5460 C C . GLN B 1 280 ? 23.062 2.316 -5.824 1 91.31 280 GLN B C 1
ATOM 5462 O O . GLN B 1 280 ? 23.328 3.395 -6.359 1 91.31 280 GLN B O 1
ATOM 5467 N N . LYS B 1 281 ? 22.125 1.521 -6.156 1 92.88 281 LYS B N 1
ATOM 5468 C CA . LYS B 1 281 ? 21.266 1.869 -7.281 1 92.88 281 LYS B CA 1
ATOM 5469 C C . LYS B 1 281 ? 20.141 2.82 -6.852 1 92.88 281 LYS B C 1
ATOM 5471 O O . LYS B 1 281 ? 19.703 3.668 -7.633 1 92.88 281 LYS B O 1
ATOM 5476 N N . ARG B 1 282 ? 19.719 2.676 -5.582 1 97.06 282 ARG B N 1
ATOM 5477 C CA . ARG B 1 282 ? 18.656 3.535 -5.051 1 97.06 282 ARG B CA 1
ATOM 5478 C C . ARG B 1 282 ? 19.141 4.98 -4.941 1 97.06 282 ARG B C 1
ATOM 5480 O O . ARG B 1 282 ? 20.156 5.254 -4.309 1 97.06 282 ARG B O 1
ATOM 5487 N N . LYS B 1 283 ? 18.344 5.848 -5.496 1 97.88 283 LYS B N 1
ATOM 5488 C CA . LYS B 1 283 ? 18.734 7.25 -5.52 1 97.88 283 LYS B CA 1
ATOM 5489 C C . LYS B 1 283 ? 17.797 8.102 -4.668 1 97.88 283 LYS B C 1
ATOM 5491 O O . LYS B 1 283 ? 18.188 9.164 -4.176 1 97.88 283 LYS B O 1
ATOM 5496 N N . MET B 1 284 ? 16.609 7.598 -4.527 1 98.38 284 MET B N 1
ATOM 5497 C CA . MET B 1 284 ? 15.602 8.445 -3.902 1 98.38 284 MET B CA 1
ATOM 5498 C C . MET B 1 284 ? 14.594 7.613 -3.119 1 98.38 284 MET B C 1
ATOM 5500 O O . MET B 1 284 ? 14.188 6.539 -3.568 1 98.38 284 MET B O 1
ATOM 5504 N N . VAL B 1 285 ? 14.258 8.07 -2 1 98.31 285 VAL B N 1
ATOM 5505 C CA . VAL B 1 285 ? 13.141 7.539 -1.225 1 98.31 285 VAL B CA 1
ATOM 5506 C C . VAL B 1 285 ? 12.102 8.641 -0.987 1 98.31 285 VAL B C 1
ATOM 5508 O O . VAL B 1 285 ? 12.461 9.773 -0.655 1 98.31 285 VAL B O 1
ATOM 5511 N N . VAL B 1 286 ? 10.867 8.328 -1.193 1 98.69 286 VAL B N 1
ATOM 5512 C CA . VAL B 1 286 ? 9.781 9.297 -1.045 1 98.69 286 VAL B CA 1
ATOM 5513 C C . VAL B 1 286 ? 8.773 8.781 -0.024 1 98.69 286 VAL B C 1
ATOM 5515 O O . VAL B 1 286 ? 8.328 7.637 -0.102 1 98.69 286 VAL B O 1
ATOM 5518 N N . TYR B 1 287 ? 8.398 9.664 0.886 1 98.5 287 TYR B N 1
ATOM 5519 C CA . TYR B 1 287 ? 7.371 9.359 1.871 1 98.5 287 TYR B CA 1
ATOM 5520 C C . TYR B 1 287 ? 6.145 10.242 1.674 1 98.5 287 TYR B C 1
ATOM 5522 O O . TYR B 1 287 ? 6.25 11.477 1.711 1 98.5 287 TYR B O 1
ATOM 5530 N N . SER B 1 288 ? 5 9.633 1.402 1 98.81 288 SER B N 1
ATOM 5531 C CA . SER B 1 288 ? 3.709 10.305 1.381 1 98.81 288 SER B CA 1
ATOM 5532 C C . SER B 1 288 ? 3.041 10.266 2.752 1 98.81 288 SER B C 1
ATOM 5534 O O . SER B 1 288 ? 2.668 9.195 3.236 1 98.81 288 SER B O 1
ATOM 5536 N N . ALA B 1 289 ? 2.873 11.477 3.32 1 98.56 289 ALA B N 1
ATOM 5537 C CA . ALA B 1 289 ? 2.521 11.492 4.738 1 98.56 289 ALA B CA 1
ATOM 5538 C C . ALA B 1 289 ? 1.619 12.68 5.07 1 98.56 289 ALA B C 1
ATOM 5540 O O . ALA B 1 289 ? 0.726 13.023 4.293 1 98.56 289 ALA B O 1
ATOM 5541 N N . HIS B 1 290 ? 1.745 13.172 6.32 1 98.25 290 HIS B N 1
ATOM 5542 C CA . HIS B 1 290 ? 0.768 14.109 6.867 1 98.25 290 HIS B CA 1
ATOM 5543 C C . HIS B 1 290 ? 1.443 15.375 7.371 1 98.25 290 HIS B C 1
ATOM 5545 O O . HIS B 1 290 ? 2.672 15.453 7.434 1 98.25 290 HIS B O 1
ATOM 5551 N N . ASP B 1 291 ? 0.597 16.359 7.664 1 97.38 291 ASP B N 1
ATOM 5552 C CA . ASP B 1 291 ? 1.078 17.578 8.312 1 97.38 291 ASP B CA 1
ATOM 5553 C C . ASP B 1 291 ? 1.713 17.266 9.664 1 97.38 291 ASP B C 1
ATOM 5555 O O . ASP B 1 291 ? 2.775 17.797 9.992 1 97.38 291 ASP B O 1
ATOM 5559 N N . THR B 1 292 ? 1.094 16.328 10.383 1 96.94 292 THR B N 1
ATOM 5560 C CA . THR B 1 292 ? 1.628 15.984 11.688 1 96.94 292 THR B CA 1
ATOM 5561 C C . THR B 1 292 ? 2.971 15.273 11.555 1 96.94 292 THR B C 1
ATOM 5563 O O . THR B 1 292 ? 3.838 15.398 12.422 1 96.94 292 THR B O 1
ATOM 5566 N N . THR B 1 293 ? 3.154 14.539 10.453 1 98.31 293 THR B N 1
ATOM 5567 C CA . THR B 1 293 ? 4.449 13.922 10.195 1 98.31 293 THR B CA 1
ATOM 5568 C C . THR B 1 293 ? 5.527 14.984 9.992 1 98.31 293 THR B C 1
ATOM 5570 O O . THR B 1 293 ? 6.598 14.914 10.594 1 98.31 293 THR B O 1
ATOM 5573 N N . LEU B 1 294 ? 5.199 15.969 9.195 1 98.38 294 LEU B N 1
ATOM 5574 C CA . LEU B 1 294 ? 6.141 17.047 8.945 1 98.38 294 LEU B CA 1
ATOM 5575 C C . LEU B 1 294 ? 6.395 17.859 10.219 1 98.38 294 LEU B C 1
ATOM 5577 O O . LEU B 1 294 ? 7.535 18.234 10.5 1 98.38 294 LEU B O 1
ATOM 5581 N N . GLY B 1 295 ? 5.34 18.156 10.953 1 98.19 295 GLY B N 1
ATOM 5582 C CA . GLY B 1 295 ? 5.5 18.859 12.219 1 98.19 295 GLY B CA 1
ATOM 5583 C C . GLY B 1 295 ? 6.402 18.125 13.195 1 98.19 295 GLY B C 1
ATOM 5584 O O . GLY B 1 295 ? 7.312 18.719 13.773 1 98.19 295 GLY B O 1
ATOM 5585 N N . ALA B 1 296 ? 6.141 16.859 13.336 1 98.25 296 ALA B N 1
ATOM 5586 C CA . ALA B 1 296 ? 6.953 16.031 14.234 1 98.25 296 ALA B CA 1
ATOM 5587 C C . ALA B 1 296 ? 8.414 16.031 13.797 1 98.25 296 ALA B C 1
ATOM 5589 O O . ALA B 1 296 ? 9.312 16.172 14.633 1 98.25 296 ALA B O 1
ATOM 5590 N N . LEU B 1 297 ? 8.617 15.891 12.547 1 98.56 297 LEU B N 1
ATOM 5591 C CA . LEU B 1 297 ? 9.961 15.844 11.984 1 98.56 297 LEU B CA 1
ATOM 5592 C C . LEU B 1 297 ? 10.688 17.172 12.203 1 98.56 297 LEU B C 1
ATOM 5594 O O . LEU B 1 297 ? 11.812 17.188 12.711 1 98.56 297 LEU B O 1
ATOM 5598 N N . GLN B 1 298 ? 10.055 18.219 11.875 1 98.62 298 GLN B N 1
ATOM 5599 C CA . GLN B 1 298 ? 10.688 19.531 11.938 1 98.62 298 GLN B CA 1
ATOM 5600 C C . GLN B 1 298 ? 10.945 19.953 13.383 1 98.62 298 GLN B C 1
ATOM 5602 O O . GLN B 1 298 ? 11.945 20.625 13.672 1 98.62 298 GLN B O 1
ATOM 5607 N N . MET B 1 299 ? 10.086 19.609 14.258 1 98.5 299 MET B N 1
ATOM 5608 C CA . MET B 1 299 ? 10.32 19.953 15.656 1 98.5 299 MET B CA 1
ATOM 5609 C C . MET B 1 299 ? 11.391 19.047 16.266 1 98.5 299 MET B C 1
ATOM 5611 O O . MET B 1 299 ? 12.148 19.484 17.141 1 98.5 299 MET B O 1
ATOM 5615 N N . ALA B 1 300 ? 11.398 17.797 15.773 1 98.56 300 ALA B N 1
ATOM 5616 C CA . ALA B 1 300 ? 12.508 16.938 16.188 1 98.56 300 ALA B CA 1
ATOM 5617 C C . ALA B 1 300 ? 13.852 17.547 15.766 1 98.56 300 ALA B C 1
ATOM 5619 O O . ALA B 1 300 ? 14.805 17.562 16.547 1 98.56 300 ALA B O 1
ATOM 5620 N N . LEU B 1 301 ? 13.883 18.109 14.609 1 98.56 301 LEU B N 1
ATOM 5621 C CA . LEU B 1 301 ? 15.102 18.688 14.055 1 98.56 301 LEU B CA 1
ATOM 5622 C C . LEU B 1 301 ? 15.305 20.109 14.547 1 98.56 301 LEU B C 1
ATOM 5624 O O . LEU B 1 301 ? 16.312 20.75 14.227 1 98.56 301 LEU B O 1
ATOM 5628 N N . ASN B 1 302 ? 14.336 20.609 15.266 1 98.06 302 ASN B N 1
ATOM 5629 C CA . ASN B 1 302 ? 14.352 21.969 15.773 1 98.06 302 ASN B CA 1
ATOM 5630 C C . ASN B 1 302 ? 14.406 23 14.641 1 98.06 302 ASN B C 1
ATOM 5632 O O . ASN B 1 302 ? 15.148 23.969 14.719 1 98.06 302 ASN B O 1
ATOM 5636 N N . THR B 1 303 ? 13.656 22.734 13.586 1 97.81 303 THR B N 1
ATOM 5637 C CA . THR B 1 303 ? 13.633 23.609 12.422 1 97.81 303 THR B CA 1
ATOM 5638 C C . THR B 1 303 ? 12.219 24.094 12.141 1 97.81 303 THR B C 1
ATOM 5640 O O . THR B 1 303 ? 11.977 24.781 11.148 1 97.81 303 THR B O 1
ATOM 5643 N N . TYR B 1 304 ? 11.281 23.734 12.992 1 97.44 304 TYR B N 1
ATOM 5644 C CA . TYR B 1 304 ? 9.883 24.094 12.797 1 97.44 304 TYR B CA 1
ATOM 5645 C C . TYR B 1 304 ? 9.688 25.594 12.836 1 97.44 304 TYR B C 1
ATOM 5647 O O . TYR B 1 304 ? 10.266 26.281 13.688 1 97.44 304 TYR B O 1
ATOM 5655 N N . ASN B 1 305 ? 8.852 26.188 11.922 1 94.69 305 ASN B N 1
ATOM 5656 C CA . ASN B 1 305 ? 8.703 27.641 11.812 1 94.69 305 ASN B CA 1
ATOM 5657 C C . ASN B 1 305 ? 7.398 28.109 12.453 1 94.69 305 ASN B C 1
ATOM 5659 O O . ASN B 1 305 ? 6.914 29.203 12.148 1 94.69 305 ASN B O 1
ATOM 5663 N N . ASN B 1 306 ? 6.672 27.281 13.148 1 94.88 306 ASN B N 1
ATOM 5664 C CA . ASN B 1 306 ? 5.48 27.609 13.922 1 94.88 306 ASN B CA 1
ATOM 5665 C C . ASN B 1 306 ? 4.27 27.844 13.023 1 94.88 306 ASN B C 1
ATOM 5667 O O . ASN B 1 306 ? 3.318 28.516 13.414 1 94.88 306 ASN B O 1
ATOM 5671 N N . LYS B 1 307 ? 4.371 27.297 11.852 1 95.88 307 LYS B N 1
ATOM 5672 C CA . LYS B 1 307 ? 3.234 27.344 10.938 1 95.88 307 LYS B CA 1
ATOM 5673 C C . LYS B 1 307 ? 2.771 25.938 10.555 1 95.88 307 LYS B C 1
ATOM 5675 O O . LYS B 1 307 ? 3.564 25 10.555 1 95.88 307 LYS B O 1
ATOM 5680 N N . LEU B 1 308 ? 1.503 25.875 10.242 1 96.12 308 LEU B N 1
ATOM 5681 C CA . LEU B 1 308 ? 0.987 24.609 9.75 1 96.12 308 LEU B CA 1
ATOM 5682 C C . LEU B 1 308 ? 1.541 24.297 8.367 1 96.12 308 LEU B C 1
ATOM 5684 O O . LEU B 1 308 ? 1.559 25.156 7.488 1 96.12 308 LEU B O 1
ATOM 5688 N N . PRO B 1 309 ? 2.088 23.094 8.148 1 97 309 PRO B N 1
ATOM 5689 C CA . PRO B 1 309 ? 2.488 22.734 6.789 1 97 309 PRO B CA 1
ATOM 5690 C C . PRO B 1 309 ? 1.318 22.75 5.809 1 97 309 PRO B C 1
ATOM 5692 O O . PRO B 1 309 ? 0.305 22.078 6.043 1 97 309 PRO B O 1
ATOM 5695 N N . PRO B 1 310 ? 1.437 23.453 4.742 1 97.19 310 PRO B N 1
ATOM 5696 C CA . PRO B 1 310 ? 0.345 23.469 3.766 1 97.19 310 PRO B CA 1
ATOM 5697 C C . PRO B 1 310 ? 0.187 22.141 3.031 1 97.19 310 PRO B C 1
ATOM 5699 O O . PRO B 1 310 ? 1.075 21.281 3.096 1 97.19 310 PRO B O 1
ATOM 5702 N N . TYR B 1 311 ? -0.975 22.016 2.379 1 98.12 311 TYR B N 1
ATOM 5703 C CA . TYR B 1 311 ? -1.196 20.844 1.534 1 98.12 311 TYR B CA 1
ATOM 5704 C C . TYR B 1 311 ? -0.106 20.719 0.477 1 98.12 311 TYR B C 1
ATOM 5706 O O . TYR B 1 311 ? 0.324 21.719 -0.1 1 98.12 311 TYR B O 1
ATOM 5714 N N . ALA B 1 312 ? 0.399 19.453 0.274 1 98.31 312 ALA B N 1
ATOM 5715 C CA . ALA B 1 312 ? 1.375 19.094 -0.75 1 98.31 312 ALA B CA 1
ATOM 5716 C C . ALA B 1 312 ? 2.717 19.766 -0.497 1 98.31 312 ALA B C 1
ATOM 5718 O O . ALA B 1 312 ? 3.514 19.953 -1.421 1 98.31 312 ALA B O 1
ATOM 5719 N N . SER B 1 313 ? 2.898 20.297 0.742 1 98.38 313 SER B N 1
ATOM 5720 C CA . SER B 1 313 ? 4.242 20.75 1.095 1 98.38 313 SER B CA 1
ATOM 5721 C C . SER B 1 313 ? 5.211 19.578 1.177 1 98.38 313 SER B C 1
ATOM 5723 O O . SER B 1 313 ? 4.793 18.422 1.353 1 98.38 313 SER B O 1
ATOM 5725 N N . CYS B 1 314 ? 6.516 19.875 0.998 1 98.62 314 CYS B N 1
ATOM 5726 C CA . CYS B 1 314 ? 7.496 18.812 0.852 1 98.62 314 CYS B CA 1
ATOM 5727 C C . CYS B 1 314 ? 8.797 19.156 1.558 1 98.62 314 CYS B C 1
ATOM 5729 O O . CYS B 1 314 ? 9.422 20.188 1.249 1 98.62 314 CYS B O 1
ATOM 5731 N N . GLN B 1 315 ? 9.188 18.359 2.557 1 98.69 315 GLN B N 1
ATOM 5732 C CA . GLN B 1 315 ? 10.516 18.422 3.156 1 98.69 315 GLN B CA 1
ATOM 5733 C C . GLN B 1 315 ? 11.523 17.625 2.338 1 98.69 315 GLN B C 1
ATOM 5735 O O . GLN B 1 315 ? 11.32 16.438 2.066 1 98.69 315 GLN B O 1
ATOM 5740 N N . ILE B 1 316 ? 12.672 18.281 1.96 1 98.69 316 ILE B N 1
ATOM 5741 C CA . ILE B 1 316 ? 13.664 17.703 1.068 1 98.69 316 ILE B CA 1
ATOM 5742 C C . ILE B 1 316 ? 14.984 17.516 1.814 1 98.69 316 ILE B C 1
ATOM 5744 O O . ILE B 1 316 ? 15.469 18.438 2.467 1 98.69 316 ILE B O 1
ATOM 5748 N N . PHE B 1 317 ? 15.547 16.344 1.77 1 98.75 317 PHE B N 1
ATOM 5749 C CA . PHE B 1 317 ? 16.906 16.047 2.199 1 98.75 317 PHE B CA 1
ATOM 5750 C C . PHE B 1 317 ? 17.766 15.602 1.018 1 98.75 317 PHE B C 1
ATOM 5752 O O . PHE B 1 317 ? 17.406 14.664 0.299 1 98.75 317 PHE B O 1
ATOM 5759 N N . GLU B 1 318 ? 18.875 16.25 0.829 1 98.38 318 GLU B N 1
ATOM 5760 C CA . GLU B 1 318 ? 19.812 15.906 -0.239 1 98.38 318 GLU B CA 1
ATOM 5761 C C . GLU B 1 318 ? 21.203 15.594 0.319 1 98.38 318 GLU B C 1
ATOM 5763 O O . GLU B 1 318 ? 21.75 16.375 1.097 1 98.38 318 GLU B O 1
ATOM 5768 N N . GLN B 1 319 ? 21.688 14.492 -0.062 1 98.31 319 GLN B N 1
ATOM 5769 C CA . GLN B 1 319 ? 23.062 14.156 0.283 1 98.31 319 GLN B CA 1
ATOM 5770 C C . GLN B 1 319 ? 24 14.406 -0.896 1 98.31 319 GLN B C 1
ATOM 5772 O O . GLN B 1 319 ? 23.75 13.922 -2.002 1 98.31 319 GLN B O 1
ATOM 5777 N N . TYR B 1 320 ? 25.062 15.102 -0.61 1 97.44 320 TYR B N 1
ATOM 5778 C CA . TYR B 1 320 ? 26.094 15.367 -1.616 1 97.44 320 TYR B CA 1
ATOM 5779 C C . TYR B 1 320 ? 27.422 14.75 -1.217 1 97.44 320 TYR B C 1
ATOM 5781 O O . TYR B 1 320 ? 27.734 14.633 -0.028 1 97.44 320 TYR B O 1
ATOM 5789 N N . GLU B 1 321 ? 28.109 14.266 -2.182 1 96.75 321 GLU B N 1
ATOM 5790 C CA . GLU B 1 321 ? 29.547 14.008 -2.035 1 96.75 321 GLU B CA 1
ATOM 5791 C C . GLU B 1 321 ? 30.359 15.188 -2.551 1 96.75 321 GLU B C 1
ATOM 5793 O O . GLU B 1 321 ? 30.344 15.484 -3.746 1 96.75 321 GLU B O 1
ATOM 5798 N N . GLU B 1 322 ? 31.062 15.758 -1.62 1 95.5 322 GLU B N 1
ATOM 5799 C CA . GLU B 1 322 ? 31.859 16.922 -1.979 1 95.5 322 GLU B CA 1
ATOM 5800 C C . GLU B 1 322 ? 33.156 16.516 -2.693 1 95.5 322 GLU B C 1
ATOM 5802 O O . GLU B 1 322 ? 33.469 15.328 -2.748 1 95.5 322 GLU B O 1
ATOM 5807 N N . GLU B 1 323 ? 33.812 17.516 -3.225 1 94.06 323 GLU B N 1
ATOM 5808 C CA . GLU B 1 323 ? 35.031 17.266 -3.98 1 94.06 323 GLU B CA 1
ATOM 5809 C C . GLU B 1 323 ? 36.062 16.562 -3.117 1 94.06 323 GLU B C 1
ATOM 5811 O O . GLU B 1 323 ? 36.844 15.75 -3.617 1 94.06 323 GLU B O 1
ATOM 5816 N N . ASN B 1 324 ? 36.062 16.875 -1.936 1 93.5 324 ASN B N 1
ATOM 5817 C CA . ASN B 1 324 ? 37.062 16.297 -1.03 1 93.5 324 ASN B CA 1
ATOM 5818 C C . ASN B 1 324 ? 36.594 14.93 -0.508 1 93.5 324 ASN B C 1
ATOM 5820 O O . ASN B 1 324 ? 37.25 14.359 0.367 1 93.5 324 ASN B O 1
ATOM 5824 N N . GLY B 1 325 ? 35.469 14.492 -0.907 1 91.88 325 GLY B N 1
ATOM 5825 C CA . GLY B 1 325 ? 35 13.164 -0.535 1 91.88 325 GLY B CA 1
ATOM 5826 C C . GLY B 1 325 ? 34.062 13.172 0.652 1 91.88 325 GLY B C 1
ATOM 5827 O O . GLY B 1 325 ? 33.406 12.164 0.942 1 91.88 325 GLY B O 1
ATOM 5828 N N . VAL B 1 326 ? 33.969 14.297 1.28 1 94.56 326 VAL B N 1
ATOM 5829 C CA . VAL B 1 326 ? 33.094 14.406 2.438 1 94.56 326 VAL B CA 1
ATOM 5830 C C . VAL B 1 326 ? 31.625 14.43 1.978 1 94.56 326 VAL B C 1
ATOM 5832 O O . VAL B 1 326 ? 31.297 15.07 0.979 1 94.56 326 VAL B O 1
ATOM 5835 N N . HIS B 1 327 ? 30.875 13.688 2.742 1 96.94 327 HIS B N 1
ATOM 5836 C CA . HIS B 1 327 ? 29.438 13.711 2.459 1 96.94 327 HIS B CA 1
ATOM 5837 C C . HIS B 1 327 ? 28.734 14.766 3.301 1 96.94 327 HIS B C 1
ATOM 5839 O O . HIS B 1 327 ? 28.984 14.891 4.5 1 96.94 327 HIS B O 1
ATOM 5845 N N . THR B 1 328 ? 27.875 15.539 2.641 1 97.81 328 THR B N 1
ATOM 5846 C CA . THR B 1 328 ? 27.109 16.578 3.334 1 97.81 328 THR B CA 1
ATOM 5847 C C . THR B 1 328 ? 25.625 16.406 3.08 1 97.81 328 THR B C 1
ATOM 5849 O O . THR B 1 328 ? 25.219 15.773 2.105 1 97.81 328 THR B O 1
ATOM 5852 N N . ILE B 1 329 ? 24.828 16.938 3.975 1 98.12 329 ILE B N 1
ATOM 5853 C CA . ILE B 1 329 ? 23.375 16.938 3.865 1 98.12 329 ILE B CA 1
ATOM 5854 C C . ILE B 1 329 ? 22.859 18.359 3.742 1 98.12 329 ILE B C 1
ATOM 5856 O O . ILE B 1 329 ? 23.25 19.234 4.523 1 98.12 329 ILE B O 1
ATOM 5860 N N . GLU B 1 330 ? 22.047 18.594 2.758 1 98.31 330 GLU B N 1
ATOM 5861 C CA . GLU B 1 330 ? 21.297 19.844 2.615 1 98.31 330 GLU B CA 1
ATOM 5862 C C . GLU B 1 330 ? 19.797 19.609 2.744 1 98.31 330 GLU B C 1
ATOM 5864 O O . GLU B 1 330 ? 19.281 18.562 2.32 1 98.31 330 GLU B O 1
ATOM 5869 N N . MET B 1 331 ? 19.156 20.562 3.396 1 98.5 331 MET B N 1
ATOM 5870 C CA . MET B 1 331 ? 17.719 20.453 3.604 1 98.5 331 MET B CA 1
ATOM 5871 C C . MET B 1 331 ? 16.984 21.625 2.984 1 98.5 331 MET B C 1
ATOM 5873 O O . MET B 1 331 ? 17.469 22.766 3.023 1 98.5 331 MET B O 1
ATOM 5877 N N . TYR B 1 332 ? 15.828 21.344 2.402 1 98.38 332 TYR B N 1
ATOM 5878 C CA . TYR B 1 332 ? 14.945 22.344 1.826 1 98.38 332 TYR B CA 1
ATOM 5879 C C . TYR B 1 332 ? 13.492 22.078 2.195 1 98.38 332 TYR B C 1
ATOM 5881 O O . TYR B 1 332 ? 13.133 20.953 2.553 1 98.38 332 TYR B O 1
ATOM 5889 N N . PHE B 1 333 ? 12.711 23.125 2.197 1 98.06 333 PHE B N 1
ATOM 5890 C CA . PHE B 1 333 ? 11.273 22.969 2.43 1 98.06 333 PHE B CA 1
ATOM 5891 C C . PHE B 1 333 ? 10.469 23.719 1.379 1 98.06 333 PHE B C 1
ATOM 5893 O O . PHE B 1 333 ? 10.648 24.922 1.204 1 98.06 333 PHE B O 1
ATOM 5900 N N . ARG B 1 334 ? 9.664 22.953 0.633 1 96.81 334 ARG B N 1
ATOM 5901 C CA . ARG B 1 334 ? 8.758 23.531 -0.358 1 96.81 334 ARG B CA 1
ATOM 5902 C C . ARG B 1 334 ? 7.355 23.688 0.21 1 96.81 334 ARG B C 1
ATOM 5904 O O . ARG B 1 334 ? 6.656 22.703 0.431 1 96.81 334 ARG B O 1
ATOM 5911 N N . ASN B 1 335 ? 6.93 24.906 0.425 1 91.62 335 ASN B N 1
ATOM 5912 C CA . ASN B 1 335 ? 5.637 25.141 1.057 1 91.62 335 ASN B CA 1
ATOM 5913 C C . ASN B 1 335 ? 4.738 26.016 0.189 1 91.62 335 ASN B C 1
ATOM 5915 O O . ASN B 1 335 ? 3.646 26.406 0.609 1 91.62 335 ASN B O 1
ATOM 5919 N N . ASP B 1 336 ? 5.273 26.344 -0.935 1 83.25 336 ASP B N 1
ATOM 5920 C CA . ASP B 1 336 ? 4.57 27.203 -1.892 1 83.25 336 ASP B CA 1
ATOM 5921 C C . ASP B 1 336 ? 4.867 26.766 -3.328 1 83.25 336 ASP B C 1
ATOM 5923 O O . ASP B 1 336 ? 6.031 26.641 -3.715 1 83.25 336 ASP B O 1
ATOM 5927 N N . THR B 1 337 ? 3.85 26.609 -4.121 1 83.12 337 THR B N 1
ATOM 5928 C CA . THR B 1 337 ? 4.035 26.078 -5.469 1 83.12 337 THR B CA 1
ATOM 5929 C C . THR B 1 337 ? 4.668 27.125 -6.375 1 83.12 337 THR B C 1
ATOM 5931 O O . THR B 1 337 ? 5.227 26.797 -7.422 1 83.12 337 THR B O 1
ATOM 5934 N N . SER B 1 338 ? 4.582 28.25 -6.004 1 81.5 338 SER B N 1
ATOM 5935 C CA . SER B 1 338 ? 5.031 29.344 -6.863 1 81.5 338 SER B CA 1
ATOM 5936 C C . SER B 1 338 ? 6.48 29.703 -6.574 1 81.5 338 SER B C 1
ATOM 5938 O O . SER B 1 338 ? 7.074 30.516 -7.293 1 81.5 338 SER B O 1
ATOM 5940 N N . LYS B 1 339 ? 7.039 29.062 -5.594 1 86.38 339 LYS B N 1
ATOM 5941 C CA . LYS B 1 339 ? 8.398 29.422 -5.199 1 86.38 339 LYS B CA 1
ATOM 5942 C C . LYS B 1 339 ? 9.297 28.203 -5.105 1 86.38 339 LYS B C 1
ATOM 5944 O O . LYS B 1 339 ? 8.805 27.078 -4.969 1 86.38 339 LYS B O 1
ATOM 5949 N N . GLU B 1 340 ? 10.531 28.484 -5.258 1 92.12 340 GLU B N 1
ATOM 5950 C CA . GLU B 1 340 ? 11.508 27.438 -4.988 1 92.12 340 GLU B CA 1
ATOM 5951 C C . GLU B 1 340 ? 11.555 27.094 -3.504 1 92.12 340 GLU B C 1
ATOM 5953 O O . GLU B 1 340 ? 11.266 27.938 -2.654 1 92.12 340 GLU B O 1
ATOM 5958 N N . PRO B 1 341 ? 11.922 25.844 -3.273 1 94.94 341 PRO B N 1
ATOM 5959 C CA . PRO B 1 341 ? 12.039 25.484 -1.858 1 94.94 341 PRO B CA 1
ATOM 5960 C C . PRO B 1 341 ? 13.062 26.344 -1.115 1 94.94 341 PRO B C 1
ATOM 5962 O O . PRO B 1 341 ? 14.102 26.703 -1.678 1 94.94 341 PRO B O 1
ATOM 5965 N N . TYR B 1 342 ? 12.789 26.719 0.093 1 93.94 342 TYR B N 1
ATOM 5966 C CA . TYR B 1 342 ? 13.75 27.5 0.85 1 93.94 342 TYR B CA 1
ATOM 5967 C C . TYR B 1 342 ? 14.68 26.609 1.662 1 93.94 342 TYR B C 1
ATOM 5969 O O . TYR B 1 342 ? 14.266 25.562 2.146 1 93.94 342 TYR B O 1
ATOM 5977 N N . PRO B 1 343 ? 15.891 27.062 1.816 1 96.5 343 PRO B N 1
ATOM 5978 C CA . PRO B 1 343 ? 16.859 26.281 2.58 1 96.5 343 PRO B CA 1
ATOM 5979 C C . PRO B 1 343 ? 16.531 26.219 4.07 1 96.5 343 PRO B C 1
ATOM 5981 O O . PRO B 1 343 ? 16.078 27.203 4.648 1 96.5 343 PRO B O 1
ATOM 5984 N N . VAL B 1 344 ? 16.656 25.047 4.594 1 97.25 344 VAL B N 1
ATOM 5985 C CA . VAL B 1 344 ? 16.516 24.797 6.023 1 97.25 344 VAL B CA 1
ATOM 5986 C C . VAL B 1 344 ? 17.844 24.297 6.594 1 97.25 344 VAL B C 1
ATOM 5988 O O . VAL B 1 344 ? 18.453 23.375 6.047 1 97.25 344 VAL B O 1
ATOM 5991 N N . THR B 1 345 ? 18.312 24.922 7.645 1 97.12 345 THR B N 1
ATOM 5992 C CA . THR B 1 345 ? 19.594 24.531 8.234 1 97.12 345 THR B CA 1
ATOM 5993 C C . THR B 1 345 ? 19.391 23.969 9.633 1 97.12 345 THR B C 1
ATOM 5995 O O . THR B 1 345 ? 18.656 24.531 10.438 1 97.12 345 THR B O 1
ATOM 5998 N N . LEU B 1 346 ? 20.016 22.844 9.836 1 97.44 346 LEU B N 1
ATOM 5999 C CA . LEU B 1 346 ? 20.016 22.266 11.18 1 97.44 346 LEU B CA 1
ATOM 6000 C C . LEU B 1 346 ? 20.75 23.172 12.164 1 97.44 346 LEU B C 1
ATOM 6002 O O . LEU B 1 346 ? 21.891 23.578 11.898 1 97.44 346 LEU B O 1
ATOM 6006 N N . PRO B 1 347 ? 20.109 23.484 13.266 1 97.5 347 PRO B N 1
ATOM 6007 C CA . PRO B 1 347 ? 20.844 24.281 14.242 1 97.5 347 PRO B CA 1
ATOM 6008 C C . PRO B 1 347 ? 22.172 23.656 14.648 1 97.5 347 PRO B C 1
ATOM 6010 O O . PRO B 1 347 ? 22.234 22.484 14.992 1 97.5 347 PRO B O 1
ATOM 6013 N N . GLY B 1 348 ? 23.234 24.453 14.562 1 97.25 348 GLY B N 1
ATOM 6014 C CA . GLY B 1 348 ? 24.562 23.969 14.922 1 97.25 348 GLY B CA 1
ATOM 6015 C C . GLY B 1 348 ? 25.375 23.516 13.727 1 97.25 348 GLY B C 1
ATOM 6016 O O . GLY B 1 348 ? 26.547 23.156 13.867 1 97.25 348 GLY B O 1
ATOM 6017 N N . CYS B 1 349 ? 24.766 23.688 12.602 1 97.19 349 CYS B N 1
ATOM 6018 C CA . CYS B 1 349 ? 25.469 23.219 11.414 1 97.19 349 CYS B CA 1
ATOM 6019 C C . CYS B 1 349 ? 25.406 24.266 10.297 1 97.19 349 CYS B C 1
ATOM 6021 O O . CYS B 1 349 ? 24.75 25.297 10.445 1 97.19 349 CYS B O 1
ATOM 6023 N N . SER B 1 350 ? 26.172 24.031 9.242 1 96.12 350 SER B N 1
ATOM 6024 C CA . SER B 1 350 ? 26.078 24.828 8.031 1 96.12 350 SER B CA 1
ATOM 6025 C C . SER B 1 350 ? 25 24.281 7.09 1 96.12 350 SER B C 1
ATOM 6027 O O . SER B 1 350 ? 24.422 23.219 7.344 1 96.12 350 SER B O 1
ATOM 6029 N N . SER B 1 351 ? 24.75 25.078 6.051 1 95.81 351 SER B N 1
ATOM 6030 C CA . SER B 1 351 ? 23.75 24.656 5.07 1 95.81 351 SER B CA 1
ATOM 6031 C C . SER B 1 351 ? 24.109 23.297 4.469 1 95.81 351 SER B C 1
ATOM 6033 O O . SER B 1 351 ? 23.25 22.453 4.273 1 95.81 351 SER B O 1
ATOM 6035 N N . ALA B 1 352 ? 25.344 23.219 4.098 1 97 352 ALA B N 1
ATOM 6036 C CA . ALA B 1 352 ? 25.891 21.906 3.748 1 97 352 ALA B CA 1
ATOM 6037 C C . ALA B 1 352 ? 26.484 21.219 4.969 1 97 352 ALA B C 1
ATOM 6039 O O . ALA B 1 352 ? 27.688 21.359 5.242 1 97 352 ALA B O 1
ATOM 6040 N N . CYS B 1 353 ? 25.703 20.5 5.637 1 98 353 CYS B N 1
ATOM 6041 C CA . CYS B 1 353 ? 26.078 19.938 6.93 1 98 353 CYS B CA 1
ATOM 6042 C C . CYS B 1 353 ? 26.797 18.594 6.75 1 98 353 CYS B C 1
ATOM 6044 O O . CYS B 1 353 ? 26.219 17.641 6.215 1 98 353 CYS B O 1
ATOM 6046 N N . PRO B 1 354 ? 28.047 18.484 7.184 1 97.88 354 PRO B N 1
ATOM 6047 C CA . PRO B 1 354 ? 28.688 17.172 7.098 1 97.88 354 PRO B CA 1
ATOM 6048 C C . PRO B 1 354 ? 27.891 16.078 7.773 1 97.88 354 PRO B C 1
ATOM 6050 O O . PRO B 1 354 ? 27.312 16.281 8.844 1 97.88 354 PRO B O 1
ATOM 6053 N N . LEU B 1 355 ? 27.828 14.961 7.164 1 97.44 355 LEU B N 1
ATOM 6054 C CA . LEU B 1 355 ? 27 13.852 7.641 1 97.44 355 LEU B CA 1
ATOM 6055 C C . LEU B 1 355 ? 27.359 13.477 9.07 1 97.44 355 LEU B C 1
ATOM 6057 O O . LEU B 1 355 ? 26.484 13.195 9.883 1 97.44 355 LEU B O 1
ATOM 6061 N N . SER B 1 356 ? 28.656 13.438 9.398 1 96.62 356 SER B N 1
ATOM 6062 C CA . SER B 1 356 ? 29.094 13.102 10.75 1 96.62 356 SER B CA 1
ATOM 6063 C C . SER B 1 356 ? 28.594 14.125 11.758 1 96.62 356 SER B C 1
ATOM 6065 O O . SER B 1 356 ? 28.188 13.766 12.867 1 96.62 356 SER B O 1
ATOM 6067 N N . GLN B 1 357 ? 28.672 15.367 11.414 1 97.81 357 GLN B N 1
ATOM 6068 C CA . GLN B 1 357 ? 28.172 16.422 12.289 1 97.81 357 GLN B CA 1
ATOM 6069 C C . GLN B 1 357 ? 26.656 16.344 12.453 1 97.81 357 GLN B C 1
ATOM 6071 O O . GLN B 1 357 ? 26.141 16.547 13.547 1 97.81 357 GLN B O 1
ATOM 6076 N N . PHE B 1 358 ? 26.016 16.141 11.383 1 97.88 358 PHE B N 1
ATOM 6077 C CA . PHE B 1 358 ? 24.578 15.953 11.422 1 97.88 358 PHE B CA 1
ATOM 6078 C C . PHE B 1 358 ? 24.188 14.852 12.406 1 97.88 358 PHE B C 1
ATOM 6080 O O . PHE B 1 358 ? 23.312 15.039 13.242 1 97.88 358 PHE B O 1
ATOM 6087 N N . ALA B 1 359 ? 24.859 13.719 12.273 1 97.88 359 ALA B N 1
ATOM 6088 C CA . ALA B 1 359 ? 24.594 12.562 13.141 1 97.88 359 ALA B CA 1
ATOM 6089 C C . ALA B 1 359 ? 24.812 12.922 14.609 1 97.88 359 ALA B C 1
ATOM 6091 O O . ALA B 1 359 ? 24.031 12.523 15.469 1 97.88 359 ALA B O 1
ATOM 6092 N N . GLU B 1 360 ? 25.812 13.633 14.859 1 97.88 360 GLU B N 1
ATOM 6093 C CA . GLU B 1 360 ? 26.125 14.047 16.219 1 97.88 360 GLU B CA 1
ATOM 6094 C C . GLU B 1 360 ? 25.062 14.977 16.781 1 97.88 360 GLU B C 1
ATOM 6096 O O . GLU B 1 360 ? 24.609 14.812 17.922 1 97.88 360 GLU B O 1
ATOM 6101 N N . LEU B 1 361 ? 24.656 15.906 15.977 1 97.94 361 LEU B N 1
ATOM 6102 C CA . LEU B 1 361 ? 23.719 16.938 16.406 1 97.94 361 LEU B CA 1
ATOM 6103 C C . LEU B 1 361 ? 22.344 16.328 16.703 1 97.94 361 LEU B C 1
ATOM 6105 O O . LEU B 1 361 ? 21.625 16.797 17.578 1 97.94 361 LEU B O 1
ATOM 6109 N N . VAL B 1 362 ? 21.984 15.219 16 1 98.06 362 VAL B N 1
ATOM 6110 C CA . VAL B 1 362 ? 20.641 14.664 16.188 1 98.06 362 VAL B CA 1
ATOM 6111 C C . VAL B 1 362 ? 20.703 13.469 17.141 1 98.06 362 VAL B C 1
ATOM 6113 O O . VAL B 1 362 ? 19.672 12.914 17.516 1 98.06 362 VAL B O 1
ATOM 6116 N N . SER B 1 363 ? 21.844 13.078 17.594 1 97.5 363 SER B N 1
ATOM 6117 C CA . SER B 1 363 ? 22.031 11.891 18.406 1 97.5 363 SER B CA 1
ATOM 6118 C C . SER B 1 363 ? 21.188 11.953 19.672 1 97.5 363 SER B C 1
ATOM 6120 O O . SER B 1 363 ? 20.672 10.93 20.141 1 97.5 363 SER B O 1
ATOM 6122 N N . PRO B 1 364 ? 20.938 13.148 20.219 1 97.12 364 PRO B N 1
ATOM 6123 C CA . PRO B 1 364 ? 20.172 13.195 21.469 1 97.12 364 PRO B CA 1
ATOM 6124 C C . PRO B 1 364 ? 18.703 12.797 21.281 1 97.12 364 PRO B C 1
ATOM 6126 O O . PRO B 1 364 ? 18.016 12.477 22.25 1 97.12 364 PRO B O 1
ATOM 6129 N N . ILE B 1 365 ? 18.219 12.812 20.078 1 97.5 365 ILE B N 1
ATOM 6130 C CA . ILE B 1 365 ? 16.812 12.523 19.875 1 97.5 365 ILE B CA 1
ATOM 6131 C C . ILE B 1 365 ? 16.641 11.141 19.25 1 97.5 365 ILE B C 1
ATOM 6133 O O . ILE B 1 365 ? 15.539 10.75 18.875 1 97.5 365 ILE B O 1
ATOM 6137 N N . LEU B 1 366 ? 17.672 10.422 19.125 1 96.62 366 LEU B N 1
ATOM 6138 C CA . LEU B 1 366 ? 17.609 9.07 18.578 1 96.62 366 LEU B CA 1
ATOM 6139 C C . LEU B 1 366 ? 17.516 8.031 19.688 1 96.62 366 LEU B C 1
ATOM 6141 O O . LEU B 1 366 ? 18.172 8.18 20.734 1 96.62 366 LEU B O 1
ATOM 6145 N N . VAL B 1 367 ? 16.672 7.027 19.406 1 92.19 367 VAL B N 1
ATOM 6146 C CA . VAL B 1 367 ? 16.531 5.98 20.406 1 92.19 367 VAL B CA 1
ATOM 6147 C C . VAL B 1 367 ? 16.781 4.617 19.766 1 92.19 367 VAL B C 1
ATOM 6149 O O . VAL B 1 367 ? 16.391 4.375 18.625 1 92.19 367 VAL B O 1
ATOM 6152 N N . ASP B 1 368 ? 17.359 3.717 20.5 1 88.75 368 ASP B N 1
ATOM 6153 C CA . ASP B 1 368 ? 17.641 2.371 20.016 1 88.75 368 ASP B CA 1
ATOM 6154 C C . ASP B 1 368 ? 16.438 1.454 20.219 1 88.75 368 ASP B C 1
ATOM 6156 O O . ASP B 1 368 ? 16.078 0.685 19.312 1 88.75 368 ASP B O 1
ATOM 6160 N N . ASN B 1 369 ? 15.844 1.607 21.375 1 90.81 369 ASN B N 1
ATOM 6161 C CA . ASN B 1 369 ? 14.688 0.791 21.719 1 90.81 369 ASN B CA 1
ATOM 6162 C C . ASN B 1 369 ? 13.484 1.652 22.078 1 90.81 369 ASN B C 1
ATOM 6164 O O . ASN B 1 369 ? 13.289 1.977 23.25 1 90.81 369 ASN B O 1
ATOM 6168 N N . TRP B 1 370 ? 12.664 1.909 21.203 1 90.56 370 TRP B N 1
ATOM 6169 C CA . TRP B 1 370 ? 11.516 2.795 21.375 1 90.56 370 TRP B CA 1
ATOM 6170 C C . TRP B 1 370 ? 10.555 2.246 22.422 1 90.56 370 TRP B C 1
ATOM 6172 O O . TRP B 1 370 ? 10.039 2.996 23.25 1 90.56 370 TRP B O 1
ATOM 6182 N N . GLU B 1 371 ? 10.289 0.952 22.359 1 88.56 371 GLU B N 1
ATOM 6183 C CA . GLU B 1 371 ? 9.352 0.335 23.297 1 88.56 371 GLU B CA 1
ATOM 6184 C C . GLU B 1 371 ? 9.805 0.534 24.734 1 88.56 371 GLU B C 1
ATOM 6186 O O . GLU B 1 371 ? 8.984 0.805 25.609 1 88.56 371 GLU B O 1
ATOM 6191 N N . LYS B 1 372 ? 11.055 0.384 24.938 1 91.19 372 LYS B N 1
ATOM 6192 C CA . LYS B 1 372 ? 11.609 0.562 26.281 1 91.19 372 LYS B CA 1
ATOM 6193 C C . LYS B 1 372 ? 11.484 2.014 26.734 1 91.19 372 LYS B C 1
ATOM 6195 O O . LYS B 1 372 ? 11.117 2.277 27.875 1 91.19 372 LYS B O 1
ATOM 6200 N N . GLU B 1 373 ? 11.82 2.947 25.797 1 91.19 373 GLU B N 1
ATOM 6201 C CA . GLU B 1 373 ? 11.742 4.367 26.141 1 91.19 373 GLU B CA 1
ATOM 6202 C C . GLU B 1 373 ? 10.297 4.789 26.406 1 91.19 373 GLU B C 1
ATOM 6204 O O . GLU B 1 373 ? 10.055 5.645 27.266 1 91.19 373 GLU B O 1
ATOM 6209 N N . CYS B 1 374 ? 9.414 4.215 25.719 1 91.25 374 CYS B N 1
ATOM 6210 C CA . CYS B 1 374 ? 8 4.539 25.844 1 91.25 374 CYS B CA 1
ATOM 6211 C C . CYS B 1 374 ? 7.438 4.035 27.172 1 91.25 374 CYS B C 1
ATOM 6213 O O . CYS B 1 374 ? 6.449 4.574 27.672 1 91.25 374 CYS B O 1
ATOM 6215 N N . LYS B 1 375 ? 7.98 3.074 27.766 1 87.94 375 LYS B N 1
ATOM 6216 C CA . LYS B 1 375 ? 7.461 2.488 29 1 87.94 375 LYS B CA 1
ATOM 6217 C C . LYS B 1 375 ? 8.016 3.205 30.234 1 87.94 375 LYS B C 1
ATOM 6219 O O . LYS B 1 375 ? 7.594 2.936 31.359 1 87.94 375 LYS B O 1
ATOM 6224 N N . LYS B 1 376 ? 8.945 4.125 30.031 1 77.31 376 LYS B N 1
ATOM 6225 C CA . LYS B 1 376 ? 9.539 4.855 31.141 1 77.31 376 LYS B CA 1
ATOM 6226 C C . LYS B 1 376 ? 8.57 5.891 31.703 1 77.31 376 LYS B C 1
ATOM 6228 O O . LYS B 1 376 ? 8.523 7.027 31.234 1 77.31 376 LYS B O 1
ATOM 6233 N N . THR B 1 377 ? 7.699 5.453 32.5 1 70.94 377 THR B N 1
ATOM 6234 C CA . THR B 1 377 ? 6.75 6.391 33.094 1 70.94 377 THR B CA 1
ATOM 6235 C C . THR B 1 377 ? 7.242 6.883 34.469 1 70.94 377 THR B C 1
ATOM 6237 O O . THR B 1 377 ? 8.18 6.32 35.031 1 70.94 377 THR B O 1
ATOM 6240 N N . ASP B 1 378 ? 6.973 8.117 34.938 1 62.88 378 ASP B N 1
ATOM 6241 C CA . ASP B 1 378 ? 7.367 8.625 36.25 1 62.88 378 ASP B CA 1
ATOM 6242 C C . ASP B 1 378 ? 7.102 7.59 37.344 1 62.88 378 ASP B C 1
ATOM 6244 O O . ASP B 1 378 ? 7.805 7.551 38.344 1 62.88 378 ASP B O 1
ATOM 6248 N N . ARG B 1 379 ? 6.148 6.781 37.219 1 50.16 379 ARG B N 1
ATOM 6249 C CA . ARG B 1 379 ? 6.035 5.727 38.219 1 50.16 379 ARG B CA 1
ATOM 6250 C C . ARG B 1 379 ? 7.23 4.781 38.156 1 50.16 379 ARG B C 1
ATOM 6252 O O . ARG B 1 379 ? 7.691 4.285 39.188 1 50.16 379 ARG B O 1
ATOM 6259 N N . ASP B 1 380 ? 7.684 4.613 37.062 1 49.78 380 ASP B N 1
ATOM 6260 C CA . ASP B 1 380 ? 8.828 3.715 36.906 1 49.78 380 ASP B CA 1
ATOM 6261 C C . ASP B 1 380 ? 10.117 4.402 37.344 1 49.78 380 ASP B C 1
ATOM 6263 O O . ASP B 1 380 ? 11.062 3.742 37.781 1 49.78 380 ASP B O 1
ATOM 6267 N N . GLU B 1 381 ? 10.258 5.617 37.188 1 43.84 381 GLU B N 1
ATOM 6268 C CA . GLU B 1 381 ? 11.445 6.312 37.688 1 43.84 381 GLU B CA 1
ATOM 6269 C C . GLU B 1 381 ? 11.43 6.418 39.219 1 43.84 381 GLU B C 1
ATOM 6271 O O . GLU B 1 381 ? 12.477 6.621 39.844 1 43.84 381 GLU B O 1
ATOM 6276 N N . GLY B 1 382 ? 10.414 6.398 39.875 1 39.47 382 GLY B N 1
ATOM 6277 C CA . GLY B 1 382 ? 10.43 6.41 41.312 1 39.47 382 GLY B CA 1
ATOM 6278 C C . GLY B 1 382 ? 11.016 5.145 41.906 1 39.47 382 GLY B C 1
ATOM 6279 O O . GLY B 1 382 ? 11.359 5.117 43.094 1 39.47 382 GLY B O 1
ATOM 6280 N N . ASN B 1 383 ? 10.859 4.023 41.312 1 35.12 383 ASN B N 1
ATOM 6281 C CA . ASN B 1 383 ? 11.43 2.863 42 1 35.12 383 ASN B CA 1
ATOM 6282 C C . ASN B 1 383 ? 12.945 2.814 41.844 1 35.12 383 ASN B C 1
ATOM 6284 O O . ASN B 1 383 ? 13.523 1.742 41.656 1 35.12 383 ASN B O 1
ATOM 6288 N N . ILE B 1 384 ? 13.594 3.854 41.406 1 33.09 384 ILE B N 1
ATOM 6289 C CA . ILE B 1 384 ? 15.039 3.865 41.625 1 33.09 384 ILE B CA 1
ATOM 6290 C C . ILE B 1 384 ? 15.32 3.93 43.125 1 33.09 384 ILE B C 1
ATOM 6292 O O . ILE B 1 384 ? 15.023 4.934 43.781 1 33.09 384 ILE B O 1
ATOM 6296 N N . ILE B 1 385 ? 15.266 2.891 43.875 1 32.44 385 ILE B N 1
ATOM 6297 C CA . ILE B 1 385 ? 15.945 2.693 45.125 1 32.44 385 ILE B CA 1
ATOM 6298 C C . ILE B 1 385 ? 17.406 3.092 45 1 32.44 385 ILE B C 1
ATOM 6300 O O . ILE B 1 385 ? 18.125 2.586 44.156 1 32.44 385 ILE B O 1
ATOM 6304 N N . ILE B 1 386 ? 17.766 4.207 45.5 1 26.7 386 ILE B N 1
ATOM 6305 C CA . ILE B 1 386 ? 19.109 4.574 45.938 1 26.7 386 ILE B CA 1
ATOM 6306 C C . ILE B 1 386 ? 19.703 3.453 46.781 1 26.7 386 ILE B C 1
ATOM 6308 O O . ILE B 1 386 ? 19.188 3.154 47.875 1 26.7 386 ILE B O 1
ATOM 6312 N N . LYS B 1 387 ? 20.156 2.445 46.188 1 26.58 387 LYS B N 1
ATOM 6313 C CA . LYS B 1 387 ? 21.078 1.619 46.969 1 26.58 387 LYS B CA 1
ATOM 6314 C C . LYS B 1 387 ? 22.25 2.447 47.5 1 26.58 387 LYS B C 1
ATOM 6316 O O . LYS B 1 387 ? 22.984 3.059 46.719 1 26.58 387 LYS B O 1
ATOM 6321 N N . TYR B 1 388 ? 22.016 3.064 48.625 1 20.86 388 TYR B N 1
ATOM 6322 C CA . TYR B 1 388 ? 23.047 3.562 49.531 1 20.86 388 TYR B CA 1
ATOM 6323 C C . TYR B 1 388 ? 24.094 2.494 49.812 1 20.86 388 TYR B C 1
ATOM 6325 O O . TYR B 1 388 ? 23.766 1.384 50.25 1 20.86 388 TYR B O 1
ATOM 6333 N N . TYR B 1 389 ? 25.094 2.416 48.906 1 22.45 389 TYR B N 1
ATOM 6334 C CA . TYR B 1 389 ? 26.344 2.031 49.531 1 22.45 389 TYR B CA 1
ATOM 6335 C C . TYR B 1 389 ? 26.891 3.162 50.406 1 22.45 389 TYR B C 1
ATOM 6337 O O . TYR B 1 389 ? 26.734 4.34 50.062 1 22.45 389 TYR B O 1
#

pLDDT: mean 89.95, std 17.01, range [20.86, 98.94]